Protein AF-0000000084718562 (afdb_homodimer)

Radius of gyration: 21.43 Å; Cα contacts (8 Å, |Δi|>4): 554; chains: 2; bounding box: 51×60×42 Å

Foldseek 3Di:
DVLLVVCCVPPNLVQRFLCNSCVSVVHDSVVCCVVPVGSLQVLLVVLLVLLLQQDLQQDDDALLSSLLSSLVSSLVSLLVPLVSLVSCVVPPRDDDSVVVSLVSNLVSCVSVVADPVLSVVLSVVSNCLSSVLSNVNVVLVVVVCVVVVLVVVLVVLCPDDCVVVVPSVVCSDVVSDDDSVVVSSVVSVVSSVCSRPDDDDDD/DVLLVVCCVPPNLVQRFLCNSCVSVVHDSVVCCVVPVGSLQVLLVVLLVLLLQQDLQQDDDALLSSLLSSLVSSLVSLLVPLVSLVSCVVPPRDDDSVVVSLVSNLVSCVSVVADPVLSVVLSVVSNCLSSVLSNVNVVLVVVVCVVPVLVVVLVVLCPDDCVVVVPSVVCSCVVSDDDSVVVSSVVSVVSSVCSRPDDDDDD

pLDDT: mean 87.98, std 11.23, range [47.81, 98.44]

Nearest PDB structures (foldseek):
  3b6a-assembly4_G  TM=8.432E-01  e=3.591E-08  Streptomyces coelicolor
  5ojy-assembly1_A-2  TM=7.662E-01  e=1.749E-05  Streptomyces alboniger
  5ojx-assembly1_A-2  TM=6.814E-01  e=1.263E-05  Streptomyces alboniger
  1z0x-assembly1_A  TM=6.333E-01  e=7.065E-05  Enterococcus faecalis V583
  1z0x-assembly1_B  TM=5.494E-01  e=4.042E-05  Enterococcus faecalis V583

Sequence (406 aa):
MSAALDVVREEGLERLTMRRLATELDTGAASLYVYFRNVAELHAGVLDELLGTVDLGGGKGDWRTRLVGVLRSYTQVLFEQPSLARSAMVSRPSGPHYLALLERLLALLAEGGVPDAQAAWGVDLLLLYATSTAVEHGSRGEAGNEEDEVNVLAATLRTLSAASHPHIAALGDDLLSGPGTDRLTWGFDVLLNGIARTSRPRRMSAALDVVREEGLERLTMRRLATELDTGAASLYVYFRNVAELHAGVLDELLGTVDLGGGKGDWRTRLVGVLRSYTQVLFEQPSLARSAMVSRPSGPHYLALLERLLALLAEGGVPDAQAAWGVDLLLLYATSTAVEHGSRGEAGNEEDEVNVLAATLRTLSAASHPHIAALGDDLLSGPGTDRLTWGFDVLLNGIARTSRPRR

InterPro domains:
  IPR001647 DNA-binding HTH domain, TetR-type [PF00440] (2-42)
  IPR001647 DNA-binding HTH domain, TetR-type [PS50977] (1-54)
  IPR004111 Tetracycline repressor TetR, C-terminal [PF02909] (59-197)
  IPR009057 Homedomain-like superfamily [SSF46689] (2-52)
  IPR036271 Tetracyclin repressor-like, C-terminal domain superfamily [SSF48498] (61-200)
  IPR050109 HTH-type, TetR-like transcriptional regulator [PTHR30055] (2-202)

Structure (mmCIF, N/CA/C/O backbone):
data_AF-0000000084718562-model_v1
#
loop_
_entity.id
_entity.type
_entity.pdbx_description
1 polymer 'TetR-family transcriptional regulator'
#
loop_
_atom_site.group_PDB
_atom_site.id
_atom_site.type_symbol
_atom_site.label_atom_id
_atom_site.label_alt_id
_atom_site.label_comp_id
_atom_site.label_asym_id
_atom_site.label_entity_id
_atom_site.label_seq_id
_atom_site.pdbx_PDB_ins_code
_atom_site.Cartn_x
_atom_site.Cartn_y
_atom_site.Cartn_z
_atom_site.occupancy
_atom_site.B_iso_or_equiv
_atom_site.auth_seq_id
_atom_site.auth_comp_id
_atom_site.auth_asym_id
_atom_site.auth_atom_id
_atom_site.pdbx_PDB_model_num
ATOM 1 N N . MET A 1 1 ? -14.641 -21.094 -12.375 1 84.69 1 MET A N 1
ATOM 2 C CA . MET A 1 1 ? -14.195 -19.703 -12.453 1 84.69 1 MET A CA 1
ATOM 3 C C . MET A 1 1 ? -14.586 -19.078 -13.797 1 84.69 1 MET A C 1
ATOM 5 O O . MET A 1 1 ? -14.75 -17.859 -13.898 1 84.69 1 MET A O 1
ATOM 9 N N . SER A 1 2 ? -14.914 -19.922 -14.695 1 89.44 2 SER A N 1
ATOM 10 C CA . SER A 1 2 ? -15.312 -19.422 -16 1 89.44 2 SER A CA 1
ATOM 11 C C . SER A 1 2 ? -16.609 -18.625 -15.922 1 89.44 2 SER A C 1
ATOM 13 O O . SER A 1 2 ? -16.703 -17.516 -16.453 1 89.44 2 SER A O 1
ATOM 15 N N . ALA A 1 3 ? -17.578 -19.172 -15.242 1 91.44 3 ALA A N 1
ATOM 16 C CA . ALA A 1 3 ? -18.844 -18.484 -15.07 1 91.44 3 ALA A CA 1
ATOM 17 C C . ALA A 1 3 ? -18.672 -17.156 -14.359 1 91.44 3 ALA A C 1
ATOM 19 O O . ALA A 1 3 ? -19.312 -16.156 -14.719 1 91.44 3 ALA A O 1
ATOM 20 N N . ALA A 1 4 ? -17.844 -17.188 -13.328 1 93.12 4 ALA A N 1
ATOM 21 C CA . ALA A 1 4 ? -17.578 -15.953 -12.594 1 93.12 4 ALA A CA 1
ATOM 22 C C . ALA A 1 4 ? -16.969 -14.891 -13.508 1 93.12 4 ALA A C 1
ATOM 24 O O . ALA A 1 4 ? -17.375 -13.727 -13.484 1 93.12 4 ALA A O 1
ATOM 25 N N . LEU A 1 5 ? -16.031 -15.312 -14.312 1 92.81 5 LEU A N 1
ATOM 26 C CA . LEU A 1 5 ? -15.375 -14.398 -15.242 1 92.81 5 LEU A CA 1
ATOM 27 C C . LEU A 1 5 ? -16.375 -13.859 -16.266 1 92.81 5 LEU A C 1
ATOM 29 O O . LEU A 1 5 ? -16.281 -12.703 -16.688 1 92.81 5 LEU A O 1
ATOM 33 N N . ASP A 1 6 ? -17.25 -14.648 -16.672 1 92.19 6 ASP A N 1
ATOM 34 C CA . ASP A 1 6 ? -18.297 -14.219 -17.609 1 92.19 6 ASP A CA 1
ATOM 35 C C . ASP A 1 6 ? -19.172 -13.125 -16.984 1 92.19 6 ASP A C 1
ATOM 37 O O . ASP A 1 6 ? -19.5 -12.141 -17.656 1 92.19 6 ASP A O 1
ATOM 41 N N . VAL A 1 7 ? -19.5 -13.328 -15.789 1 92.75 7 VAL A N 1
ATOM 42 C CA . VAL A 1 7 ? -20.297 -12.32 -15.094 1 92.75 7 VAL A CA 1
ATOM 43 C C . VAL A 1 7 ? -19.531 -11 -15.023 1 92.75 7 VAL A C 1
ATOM 45 O O . VAL A 1 7 ? -20.094 -9.938 -15.305 1 92.75 7 VAL A O 1
ATOM 48 N N . VAL A 1 8 ? -18.266 -11.102 -14.703 1 90.12 8 VAL A N 1
ATOM 49 C CA . VAL A 1 8 ? -17.453 -9.898 -14.57 1 90.12 8 VAL A CA 1
ATOM 50 C C . VAL A 1 8 ? -17.344 -9.195 -15.914 1 90.12 8 VAL A C 1
ATOM 52 O O . VAL A 1 8 ? -17.438 -7.969 -15.992 1 90.12 8 VAL A O 1
ATOM 55 N N . ARG A 1 9 ? -17.125 -9.906 -16.922 1 87.5 9 ARG A N 1
ATOM 56 C CA . ARG A 1 9 ? -16.969 -9.359 -18.266 1 87.5 9 ARG A CA 1
ATOM 57 C C . ARG A 1 9 ? -18.266 -8.688 -18.734 1 87.5 9 ARG A C 1
ATOM 59 O O . ARG A 1 9 ? -18.219 -7.625 -19.359 1 87.5 9 ARG A O 1
ATOM 66 N N . GLU A 1 10 ? -19.344 -9.219 -18.391 1 90.5 10 GLU A N 1
ATOM 67 C CA . GLU A 1 10 ? -20.641 -8.766 -18.906 1 90.5 10 GLU A CA 1
ATOM 68 C C . GLU A 1 10 ? -21.219 -7.664 -18.031 1 90.5 10 GLU A C 1
ATOM 70 O O . GLU A 1 10 ? -21.844 -6.723 -18.531 1 90.5 10 GLU A O 1
ATOM 75 N N . GLU A 1 11 ? -21.047 -7.82 -16.734 1 90.56 11 GLU A N 1
ATOM 76 C CA . GLU A 1 11 ? -21.828 -6.965 -15.844 1 90.56 11 GLU A CA 1
ATOM 77 C C . GLU A 1 11 ? -20.906 -6.168 -14.922 1 90.56 11 GLU A C 1
ATOM 79 O O . GLU A 1 11 ? -21.359 -5.234 -14.25 1 90.56 11 GLU A O 1
ATOM 84 N N . GLY A 1 12 ? -19.672 -6.547 -14.922 1 87.19 12 GLY A N 1
ATOM 85 C CA . GLY A 1 12 ? -18.766 -5.855 -14.016 1 87.19 12 GLY A CA 1
ATOM 86 C C . GLY A 1 12 ? -18.594 -6.574 -12.695 1 87.19 12 GLY A C 1
ATOM 87 O O . GLY A 1 12 ? -19.438 -7.379 -12.297 1 87.19 12 GLY A O 1
ATOM 88 N N . LEU A 1 13 ? -17.531 -6.32 -12.031 1 87.31 13 LEU A N 1
ATOM 89 C CA . LEU A 1 13 ? -17.156 -6.996 -10.797 1 87.31 13 LEU A CA 1
ATOM 90 C C . LEU A 1 13 ? -18.188 -6.758 -9.703 1 87.31 13 LEU A C 1
ATOM 92 O O . LEU A 1 13 ? -18.453 -7.648 -8.891 1 87.31 13 LEU A O 1
ATOM 96 N N . GLU A 1 14 ? -18.75 -5.602 -9.688 1 84.81 14 GLU A N 1
ATOM 97 C CA . GLU A 1 14 ? -19.672 -5.215 -8.633 1 84.81 14 GLU A CA 1
ATOM 98 C C . GLU A 1 14 ? -20.922 -6.09 -8.656 1 84.81 14 GLU A C 1
ATOM 100 O O . GLU A 1 14 ? -21.641 -6.203 -7.652 1 84.81 14 GLU A O 1
ATOM 105 N N . ARG A 1 15 ? -21.125 -6.664 -9.711 1 90.56 15 ARG A N 1
ATOM 106 C CA . ARG A 1 15 ? -22.328 -7.492 -9.852 1 90.56 15 ARG A CA 1
ATOM 107 C C . ARG A 1 15 ? -22.016 -8.961 -9.562 1 90.56 15 ARG A C 1
ATOM 109 O O . ARG A 1 15 ? -22.906 -9.797 -9.531 1 90.56 15 ARG A O 1
ATOM 116 N N . LEU A 1 16 ? -20.719 -9.219 -9.453 1 92.56 16 LEU A N 1
ATOM 117 C CA . LEU A 1 16 ? -20.359 -10.586 -9.109 1 92.56 16 LEU A CA 1
ATOM 118 C C . LEU A 1 16 ? -20.547 -10.844 -7.617 1 92.56 16 LEU A C 1
ATOM 120 O O . LEU A 1 16 ? -19.656 -10.562 -6.812 1 92.56 16 LEU A O 1
ATOM 124 N N . THR A 1 17 ? -21.703 -11.391 -7.258 1 92.69 17 THR A N 1
ATOM 125 C CA . THR A 1 17 ? -22.047 -11.82 -5.902 1 92.69 17 THR A CA 1
ATOM 126 C C . THR A 1 17 ? -22.234 -13.328 -5.848 1 92.69 17 THR A C 1
ATOM 128 O O . THR A 1 17 ? -22.328 -13.992 -6.883 1 92.69 17 THR A O 1
ATOM 131 N N . MET A 1 18 ? -22.25 -13.828 -4.574 1 92.69 18 MET A N 1
ATOM 132 C CA . MET A 1 18 ? -22.516 -15.258 -4.406 1 92.69 18 MET A CA 1
ATOM 133 C C . MET A 1 18 ? -23.859 -15.633 -5 1 92.69 18 MET A C 1
ATOM 135 O O . MET A 1 18 ? -23.984 -16.641 -5.707 1 92.69 18 MET A O 1
ATOM 139 N N . ARG A 1 19 ? -24.797 -14.797 -4.789 1 92.88 19 ARG A N 1
ATOM 140 C CA . ARG A 1 19 ? -26.156 -15.047 -5.27 1 92.88 19 ARG A CA 1
ATOM 141 C C . ARG A 1 19 ? -26.219 -14.984 -6.793 1 92.88 19 ARG A C 1
ATOM 143 O O . ARG A 1 19 ? -26.812 -15.852 -7.434 1 92.88 19 ARG A O 1
ATOM 150 N N . ARG A 1 20 ? -25.531 -14.008 -7.32 1 93.88 20 ARG A N 1
ATOM 151 C CA . ARG A 1 20 ? -25.547 -13.828 -8.773 1 93.88 20 ARG A CA 1
ATOM 152 C C . ARG A 1 20 ? -24.844 -14.992 -9.469 1 93.88 20 ARG A C 1
ATOM 154 O O . ARG A 1 20 ? -25.297 -15.461 -10.516 1 93.88 20 ARG A O 1
ATOM 161 N N . LEU A 1 21 ? -23.703 -15.359 -8.922 1 93.88 21 LEU A N 1
ATOM 162 C CA . LEU A 1 21 ? -22.969 -16.469 -9.508 1 93.88 21 LEU A CA 1
ATOM 163 C C . LEU A 1 21 ? -23.766 -17.766 -9.406 1 93.88 21 LEU A C 1
ATOM 165 O O . LEU A 1 21 ? -23.766 -18.578 -10.336 1 93.88 21 LEU A O 1
ATOM 169 N N . ALA A 1 22 ? -24.406 -17.953 -8.281 1 93.5 22 ALA A N 1
ATOM 170 C CA . ALA A 1 22 ? -25.25 -19.125 -8.102 1 93.5 22 ALA A CA 1
ATOM 171 C C . ALA A 1 22 ? -26.344 -19.203 -9.164 1 93.5 22 ALA A C 1
ATOM 173 O O . ALA A 1 22 ? -26.609 -20.266 -9.719 1 93.5 22 ALA A O 1
ATOM 174 N N . THR A 1 23 ? -26.938 -18.094 -9.43 1 92.81 23 THR A N 1
ATOM 175 C CA . THR A 1 23 ? -27.953 -18.016 -10.461 1 92.81 23 THR A CA 1
ATOM 176 C C . THR A 1 23 ? -27.391 -18.375 -11.828 1 92.81 23 THR A C 1
ATOM 178 O O . THR A 1 23 ? -28 -19.125 -12.578 1 92.81 23 THR A O 1
ATOM 181 N N . GLU A 1 24 ? -26.234 -17.844 -12.07 1 91.62 24 GLU A N 1
ATOM 182 C CA . GLU A 1 24 ? -25.578 -18.125 -13.344 1 91.62 24 GLU A CA 1
ATOM 183 C C . GLU A 1 24 ? -25.281 -19.625 -13.5 1 91.62 24 GLU A C 1
ATOM 185 O O . GLU A 1 24 ? -25.359 -20.156 -14.609 1 91.62 24 GLU A O 1
ATOM 190 N N . LEU A 1 25 ? -24.938 -20.25 -12.43 1 92.69 25 LEU A N 1
ATOM 191 C CA . LEU A 1 25 ? -24.562 -21.656 -12.438 1 92.69 25 LEU A CA 1
ATOM 192 C C . LEU A 1 25 ? -25.781 -22.547 -12.211 1 92.69 25 LEU A C 1
ATOM 194 O O . LEU A 1 25 ? -25.656 -23.766 -12.211 1 92.69 25 LEU A O 1
ATOM 198 N N . ASP A 1 26 ? -26.859 -21.938 -12.102 1 92.38 26 ASP A N 1
ATOM 199 C CA . ASP A 1 26 ? -28.109 -22.656 -11.836 1 92.38 26 ASP A CA 1
ATOM 200 C C . ASP A 1 26 ? -27.984 -23.562 -10.609 1 92.38 26 ASP A C 1
ATOM 202 O O . ASP A 1 26 ? -28.266 -24.75 -10.68 1 92.38 26 ASP A O 1
ATOM 206 N N . THR A 1 27 ? -27.391 -23.031 -9.633 1 89.94 27 THR A N 1
ATOM 207 C CA . THR A 1 27 ? -27.219 -23.719 -8.359 1 89.94 27 THR A CA 1
ATOM 208 C C . THR A 1 27 ? -27.594 -22.828 -7.191 1 89.94 27 THR A C 1
ATOM 210 O O . THR A 1 27 ? -27.953 -21.656 -7.391 1 89.94 27 THR A O 1
ATOM 213 N N . GLY A 1 28 ? -27.766 -23.406 -5.992 1 85.25 28 GLY A N 1
ATOM 214 C CA . GLY A 1 28 ? -28.031 -22.609 -4.801 1 85.25 28 GLY A CA 1
ATOM 215 C C . GLY A 1 28 ? -26.781 -21.953 -4.246 1 85.25 28 GLY A C 1
ATOM 216 O O . GLY A 1 28 ? -25.672 -22.469 -4.402 1 85.25 28 GLY A O 1
ATOM 217 N N . ALA A 1 29 ? -26.969 -20.844 -3.57 1 83.62 29 ALA A N 1
ATOM 218 C CA . ALA A 1 29 ? -25.859 -20.078 -2.984 1 83.62 29 ALA A CA 1
ATOM 219 C C . ALA A 1 29 ? -25.078 -20.938 -1.995 1 83.62 29 ALA A C 1
ATOM 221 O O . ALA A 1 29 ? -23.859 -20.797 -1.866 1 83.62 29 ALA A O 1
ATOM 222 N N . ALA A 1 30 ? -25.812 -21.859 -1.479 1 85.62 30 ALA A N 1
ATOM 223 C CA . ALA A 1 30 ? -25.203 -22.734 -0.475 1 85.62 30 ALA A CA 1
ATOM 224 C C . ALA A 1 30 ? -24.078 -23.578 -1.082 1 85.62 30 ALA A C 1
ATOM 226 O O . ALA A 1 30 ? -23.062 -23.844 -0.426 1 85.62 30 ALA A O 1
ATOM 227 N N . SER A 1 31 ? -24.266 -23.922 -2.264 1 88.44 31 SER A N 1
ATOM 228 C CA . SER A 1 31 ? -23.266 -24.734 -2.957 1 88.44 31 SER A CA 1
ATOM 229 C C . SER A 1 31 ? -21.969 -23.953 -3.172 1 88.44 31 SER A C 1
ATOM 231 O O . SER A 1 31 ? -20.891 -24.547 -3.182 1 88.44 31 SER A O 1
ATOM 233 N N . LEU A 1 32 ? -22.047 -22.609 -3.307 1 89.88 32 LEU A N 1
ATOM 234 C CA . LEU A 1 32 ? -20.891 -21.766 -3.562 1 89.88 32 LEU A CA 1
ATOM 235 C C . LEU A 1 32 ? -20.125 -21.484 -2.27 1 89.88 32 LEU A C 1
ATOM 237 O O . LEU A 1 32 ? -18.906 -21.328 -2.287 1 89.88 32 LEU A O 1
ATOM 241 N N . TYR A 1 33 ? -20.844 -21.547 -1.165 1 87.25 33 TYR A N 1
ATOM 242 C CA . TYR A 1 33 ? -20.25 -21.234 0.133 1 87.25 33 TYR A CA 1
ATOM 243 C C . TYR A 1 33 ? -19.312 -22.359 0.571 1 87.25 33 TYR A C 1
ATOM 245 O O . TYR A 1 33 ? -18.469 -22.156 1.459 1 87.25 33 TYR A O 1
ATOM 253 N N . VAL A 1 34 ? -19.453 -23.469 -0.132 1 84.44 34 VAL A N 1
ATOM 254 C CA . VAL A 1 34 ? -18.531 -24.578 0.107 1 84.44 34 VAL A CA 1
ATOM 255 C C . VAL A 1 34 ? -17.156 -24.234 -0.463 1 84.44 34 VAL A C 1
ATOM 257 O O . VAL A 1 34 ? -16.125 -24.609 0.1 1 84.44 34 VAL A O 1
ATOM 260 N N . TYR A 1 35 ? -17.203 -23.391 -1.484 1 85.5 35 TYR A N 1
ATOM 261 C CA . TYR A 1 35 ? -15.969 -23.094 -2.199 1 85.5 35 TYR A CA 1
ATOM 262 C C . TYR A 1 35 ? -15.422 -21.734 -1.784 1 85.5 35 TYR A C 1
ATOM 264 O O . TYR A 1 35 ? -14.203 -21.531 -1.74 1 85.5 35 TYR A O 1
ATOM 272 N N . PHE A 1 36 ? -16.391 -20.828 -1.576 1 88.12 36 PHE A N 1
ATOM 273 C CA . PHE A 1 36 ? -16.016 -19.469 -1.209 1 88.12 36 PHE A CA 1
ATOM 274 C C . PHE A 1 36 ? -16.719 -19.047 0.078 1 88.12 36 PHE A C 1
ATOM 276 O O . PHE A 1 36 ? -17.953 -19.062 0.155 1 88.12 36 PHE A O 1
ATOM 283 N N . ARG A 1 37 ? -15.922 -18.656 0.965 1 83.88 37 ARG A N 1
ATOM 284 C CA . ARG A 1 37 ? -16.469 -18.297 2.266 1 83.88 37 ARG A CA 1
ATOM 285 C C . ARG A 1 37 ? -17.266 -17 2.174 1 83.88 37 A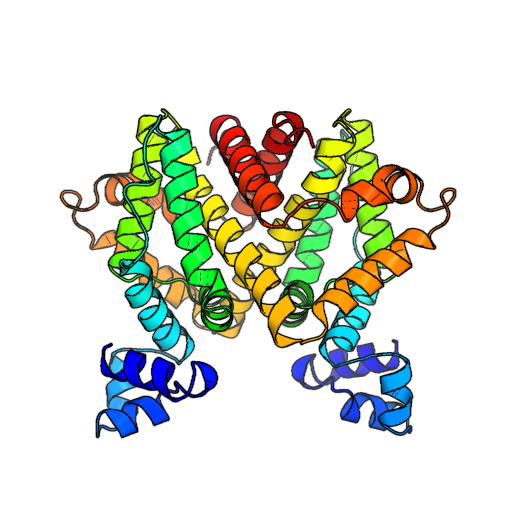RG A C 1
ATOM 287 O O . ARG A 1 37 ? -18.172 -16.766 2.982 1 83.88 37 ARG A O 1
ATOM 294 N N . ASN A 1 38 ? -16.875 -16.109 1.277 1 84.31 38 ASN A N 1
ATOM 295 C CA . ASN A 1 38 ? -17.516 -14.82 1.077 1 84.31 38 ASN A CA 1
ATOM 296 C C . ASN A 1 38 ? -17.219 -14.258 -0.308 1 84.31 38 ASN A C 1
ATOM 298 O O . ASN A 1 38 ? -16.469 -14.859 -1.084 1 84.31 38 ASN A O 1
ATOM 302 N N . VAL A 1 39 ? -17.766 -13.164 -0.554 1 87.5 39 VAL A N 1
ATOM 303 C CA . VAL A 1 39 ? -17.641 -12.531 -1.864 1 87.5 39 VAL A CA 1
ATOM 304 C C . VAL A 1 39 ? -16.188 -12.109 -2.096 1 87.5 39 VAL A C 1
ATOM 306 O O . VAL A 1 39 ? -15.695 -12.164 -3.223 1 87.5 39 VAL A O 1
ATOM 309 N N . ALA A 1 40 ? -15.547 -11.727 -1.051 1 84.19 40 ALA A N 1
ATOM 310 C CA . ALA A 1 40 ? -14.148 -11.312 -1.178 1 84.19 40 ALA A CA 1
ATOM 311 C C . ALA A 1 40 ? -13.281 -12.469 -1.667 1 84.19 40 ALA A C 1
ATOM 313 O O . ALA A 1 40 ? -12.398 -12.273 -2.504 1 84.19 40 ALA A O 1
ATOM 314 N N . GLU A 1 41 ? -13.57 -13.602 -1.193 1 86.19 41 GLU A N 1
ATOM 315 C CA . GLU A 1 41 ? -12.836 -14.781 -1.641 1 86.19 41 GLU A CA 1
ATOM 316 C C . GLU A 1 41 ? -13.164 -15.109 -3.094 1 86.19 41 GLU A C 1
ATOM 318 O O . GLU A 1 41 ? -12.289 -15.562 -3.84 1 86.19 41 GLU A O 1
ATOM 323 N N . LEU A 1 42 ? -14.406 -14.961 -3.383 1 91.12 42 LEU A N 1
ATOM 324 C CA . LEU A 1 42 ? -14.805 -15.148 -4.773 1 91.12 42 LEU A CA 1
ATOM 325 C C . LEU A 1 42 ? -14.055 -14.188 -5.688 1 91.12 42 LEU A C 1
ATOM 327 O O . LEU A 1 42 ? -13.531 -14.602 -6.727 1 91.12 42 LEU A O 1
ATOM 331 N N . HIS A 1 43 ? -13.945 -12.945 -5.328 1 91.94 43 HIS A N 1
ATOM 332 C CA . HIS A 1 43 ? -13.211 -11.945 -6.09 1 91.94 43 HIS A CA 1
ATOM 333 C C . HIS A 1 43 ? -11.727 -12.297 -6.18 1 91.94 43 HIS A C 1
ATOM 335 O O . HIS A 1 43 ? -11.102 -12.117 -7.227 1 91.94 43 HIS A O 1
ATOM 341 N N . ALA A 1 44 ? -11.266 -12.797 -5.062 1 88.75 44 ALA A N 1
ATOM 342 C CA . ALA A 1 44 ? -9.867 -13.227 -5.055 1 88.75 44 ALA A CA 1
ATOM 343 C C . ALA A 1 44 ? -9.633 -14.344 -6.066 1 88.75 44 ALA A C 1
ATOM 345 O O . ALA A 1 44 ? -8.578 -14.398 -6.707 1 88.75 44 ALA A O 1
ATOM 346 N N . GLY A 1 45 ? -10.555 -15.195 -6.145 1 90.81 45 GLY A N 1
ATOM 347 C CA . GLY A 1 45 ? -10.469 -16.25 -7.141 1 90.81 45 GLY A CA 1
ATOM 348 C C . GLY A 1 45 ? -10.461 -15.727 -8.562 1 90.81 45 GLY A C 1
ATOM 349 O O . GLY A 1 45 ? -9.688 -16.188 -9.406 1 90.81 45 GLY A O 1
ATOM 350 N N . VAL A 1 46 ? -11.305 -14.812 -8.805 1 93.75 46 VAL A N 1
ATOM 351 C CA . VAL A 1 46 ? -11.352 -14.18 -10.125 1 93.75 46 VAL A CA 1
ATOM 352 C C . VAL A 1 46 ? -10.016 -13.5 -10.422 1 93.75 46 VAL A C 1
ATOM 354 O O . VAL A 1 46 ? -9.484 -13.633 -11.523 1 93.75 46 VAL A O 1
ATOM 357 N N . LEU A 1 47 ? -9.555 -12.789 -9.453 1 93.5 47 LEU A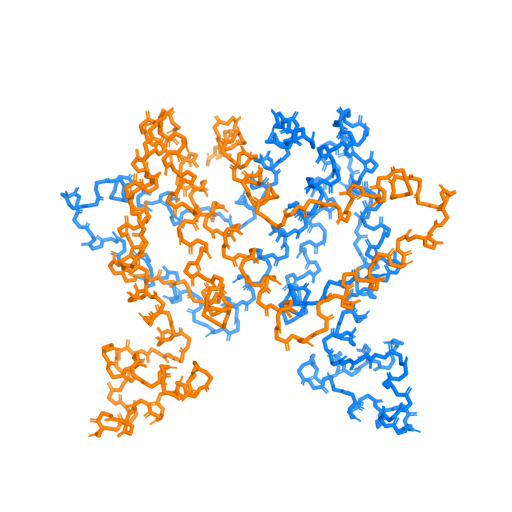 N 1
ATOM 358 C CA . LEU A 1 47 ? -8.258 -12.141 -9.633 1 93.5 47 LEU A CA 1
ATOM 359 C C . LEU A 1 47 ? -7.18 -13.164 -9.961 1 93.5 47 LEU A C 1
ATOM 361 O O . LEU A 1 47 ? -6.359 -12.945 -10.852 1 93.5 47 LEU A O 1
ATOM 365 N N . ASP A 1 48 ? -7.207 -14.234 -9.234 1 94.06 48 ASP A N 1
ATOM 366 C CA . ASP A 1 48 ? -6.199 -15.25 -9.492 1 94.06 48 ASP A CA 1
ATOM 367 C C . ASP A 1 48 ? -6.242 -15.719 -10.953 1 94.06 48 ASP A C 1
ATOM 369 O O . ASP A 1 48 ? -5.203 -15.883 -11.586 1 94.06 48 ASP A O 1
ATOM 373 N N . GLU A 1 49 ? -7.391 -15.914 -11.445 1 94.38 49 GLU A N 1
ATOM 374 C CA . GLU A 1 49 ? -7.52 -16.312 -12.844 1 94.38 49 GLU A CA 1
ATOM 375 C C . GLU A 1 49 ? -6.898 -15.281 -13.781 1 94.38 49 GLU A C 1
ATOM 377 O O . GLU A 1 49 ? -6.211 -15.633 -14.742 1 94.38 49 GLU A O 1
ATOM 382 N N . LEU A 1 50 ? -7.125 -14.094 -13.508 1 94.06 50 LEU A N 1
ATOM 383 C CA . LEU A 1 50 ? -6.605 -13.016 -14.344 1 94.06 50 LEU A CA 1
ATOM 384 C C . LEU A 1 50 ? -5.086 -12.922 -14.234 1 94.06 50 LEU A C 1
ATOM 386 O O . LEU A 1 50 ? -4.414 -12.508 -15.172 1 94.06 50 LEU A O 1
ATOM 390 N N . LEU A 1 51 ? -4.57 -13.336 -13.094 1 96.06 51 LEU A N 1
ATOM 391 C CA . LEU A 1 51 ? -3.127 -13.305 -12.875 1 96.06 51 LEU A CA 1
ATOM 392 C C . LEU A 1 51 ? -2.42 -14.289 -13.797 1 96.06 51 LEU A C 1
ATOM 394 O O . LEU A 1 51 ? -1.197 -14.234 -13.961 1 96.06 51 LEU A O 1
ATOM 398 N N . GLY A 1 52 ? -3.174 -15.172 -14.414 1 96.31 52 GLY A N 1
ATOM 399 C CA . GLY A 1 52 ? -2.621 -16.062 -15.422 1 96.31 52 GLY A CA 1
ATOM 400 C C . GLY A 1 52 ? -2.029 -15.328 -16.609 1 96.31 52 GLY A C 1
ATOM 401 O O . GLY A 1 52 ? -1.248 -15.898 -17.375 1 96.31 52 GLY A O 1
ATOM 402 N N . THR A 1 53 ? -2.377 -14.094 -16.766 1 96.44 53 THR A N 1
ATOM 403 C CA . THR A 1 53 ? -1.911 -13.305 -17.906 1 96.44 53 THR A CA 1
ATOM 404 C C . THR A 1 53 ? -0.62 -12.57 -17.562 1 96.44 53 THR A C 1
ATOM 406 O O . THR A 1 53 ? -0.02 -11.922 -18.422 1 96.44 53 THR A O 1
ATOM 409 N N . VAL A 1 54 ? -0.186 -12.602 -16.344 1 97.81 54 VAL A N 1
ATOM 410 C CA . VAL A 1 54 ? 1.041 -11.93 -15.938 1 97.81 54 VAL A CA 1
ATOM 411 C C . VAL A 1 54 ? 2.234 -12.539 -16.672 1 97.81 54 VAL A C 1
ATOM 413 O O . VAL A 1 54 ? 2.357 -13.766 -16.75 1 97.81 54 VAL A O 1
ATOM 416 N N . ASP A 1 55 ? 3.049 -11.727 -17.203 1 98.25 55 ASP A N 1
ATOM 417 C CA . ASP A 1 55 ? 4.285 -12.18 -17.844 1 98.25 55 ASP A CA 1
ATOM 418 C C . ASP A 1 55 ? 5.332 -12.539 -16.781 1 98.25 55 ASP A C 1
ATOM 420 O O . ASP A 1 55 ? 6.094 -11.68 -16.344 1 98.25 55 ASP A O 1
ATOM 424 N N . LEU A 1 56 ? 5.457 -13.836 -16.469 1 97.94 56 LEU A N 1
ATOM 425 C CA . LEU A 1 56 ? 6.375 -14.289 -15.43 1 97.94 56 LEU A CA 1
ATOM 426 C C . LEU A 1 56 ? 7.812 -14.305 -15.945 1 97.94 56 LEU A C 1
ATOM 428 O O . LEU A 1 56 ? 8.758 -14.43 -15.164 1 97.94 56 LEU A O 1
ATOM 432 N N . GLY A 1 57 ? 7.949 -14.156 -17.234 1 96.56 57 GLY A N 1
ATOM 433 C CA . GLY A 1 57 ? 9.289 -14.07 -17.797 1 96.56 57 GLY A CA 1
ATOM 434 C C . GLY A 1 57 ? 10.008 -12.789 -17.422 1 96.56 57 GLY A C 1
ATOM 435 O O . GLY A 1 57 ? 11.203 -12.805 -17.125 1 96.56 57 GLY A O 1
ATOM 436 N N . GLY A 1 58 ? 9.211 -11.633 -17.469 1 94.06 58 GLY A N 1
ATOM 437 C CA . GLY A 1 58 ? 9.711 -10.344 -17.016 1 94.06 58 GLY A CA 1
ATOM 438 C C . GLY A 1 58 ? 10.57 -9.641 -18.062 1 94.06 58 GLY A C 1
ATOM 439 O O . GLY A 1 58 ? 11.172 -8.609 -17.766 1 94.06 58 GLY A O 1
ATOM 440 N N . GLY A 1 59 ? 10.664 -10.266 -19.188 1 94.25 59 GLY A N 1
ATOM 441 C CA . GLY A 1 59 ? 11.484 -9.664 -20.234 1 94.25 59 GLY A CA 1
ATOM 442 C C . GLY A 1 59 ? 12.922 -10.164 -20.219 1 94.25 59 GLY A C 1
ATOM 443 O O . GLY A 1 59 ? 13.18 -11.305 -19.844 1 94.25 59 GLY A O 1
ATOM 444 N N . LYS A 1 60 ? 13.867 -9.281 -20.766 1 94.31 60 LYS A N 1
ATOM 445 C CA . LYS A 1 60 ? 15.281 -9.633 -20.859 1 94.31 60 LYS A CA 1
ATOM 446 C C . LYS A 1 60 ? 16.109 -8.812 -19.875 1 94.31 60 LYS A C 1
ATOM 448 O O . LYS A 1 60 ? 15.695 -7.73 -19.453 1 94.31 60 LYS A O 1
ATOM 453 N N . GLY A 1 61 ? 17.266 -9.367 -19.469 1 95.75 61 GLY A N 1
ATOM 454 C CA . GLY A 1 61 ? 18.141 -8.641 -18.578 1 95.75 61 GLY A CA 1
ATOM 455 C C . GLY A 1 61 ? 18.516 -9.422 -17.328 1 95.75 61 GLY A C 1
ATOM 456 O O . GLY A 1 61 ? 18.328 -10.641 -17.281 1 95.75 61 GLY A O 1
ATOM 457 N N . ASP A 1 62 ? 19.109 -8.703 -16.375 1 97.44 62 ASP A N 1
ATOM 458 C CA . ASP A 1 62 ? 19.5 -9.359 -15.141 1 97.44 62 ASP A CA 1
ATOM 459 C C . ASP A 1 62 ? 18.297 -9.609 -14.234 1 97.44 62 ASP A C 1
ATOM 461 O O . ASP A 1 62 ? 17.172 -9.312 -14.609 1 97.44 62 ASP A O 1
ATOM 465 N N . TRP A 1 63 ? 18.516 -10.266 -13.164 1 97.5 63 TRP A N 1
ATOM 466 C CA . TRP A 1 63 ? 17.438 -10.695 -12.273 1 97.5 63 TRP A CA 1
ATOM 467 C C . TRP A 1 63 ? 16.578 -9.5 -11.844 1 97.5 63 TRP A C 1
ATOM 469 O O . TRP A 1 63 ? 15.359 -9.617 -11.742 1 97.5 63 TRP A O 1
ATOM 479 N N . ARG A 1 64 ? 17.234 -8.375 -11.648 1 96.94 64 ARG A N 1
ATOM 480 C CA . ARG A 1 64 ? 16.531 -7.195 -11.164 1 96.94 64 ARG A CA 1
ATOM 481 C C . ARG A 1 64 ? 15.578 -6.66 -12.219 1 96.94 64 ARG A C 1
ATOM 483 O O . ARG A 1 64 ? 14.414 -6.359 -11.922 1 96.94 64 ARG A O 1
ATOM 490 N N . THR A 1 65 ? 16.062 -6.5 -13.422 1 97.12 65 THR A N 1
ATOM 491 C CA . THR A 1 65 ? 15.234 -6.016 -14.523 1 97.12 65 THR A CA 1
ATOM 492 C C . THR A 1 65 ? 14.055 -6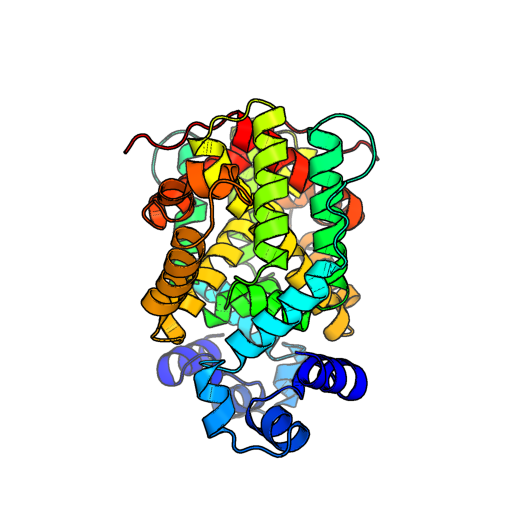.953 -14.766 1 97.12 65 THR A C 1
ATOM 494 O O . THR A 1 65 ? 12.93 -6.5 -14.984 1 97.12 65 THR A O 1
ATOM 497 N N . ARG A 1 66 ? 14.336 -8.195 -14.719 1 98.12 66 ARG A N 1
ATOM 498 C CA . ARG A 1 66 ? 13.281 -9.172 -14.938 1 98.12 66 ARG A CA 1
ATOM 499 C C . ARG A 1 66 ? 12.266 -9.156 -13.797 1 98.12 66 ARG A C 1
ATOM 501 O O . ARG A 1 66 ? 11.062 -9.289 -14.031 1 98.12 66 ARG A O 1
ATOM 508 N N . LEU A 1 67 ? 12.734 -9 -12.562 1 98.44 67 LEU A N 1
ATOM 509 C CA . LEU A 1 67 ? 11.844 -8.922 -11.414 1 98.44 67 LEU A CA 1
ATOM 510 C C . LEU A 1 67 ? 10.906 -7.723 -11.539 1 98.44 67 LEU A C 1
ATOM 512 O O . LEU A 1 67 ? 9.695 -7.855 -11.352 1 98.44 67 LEU A O 1
ATOM 516 N N . VAL A 1 68 ? 11.43 -6.586 -11.898 1 97.94 68 VAL A N 1
ATOM 517 C CA . VAL A 1 68 ? 10.633 -5.383 -12.078 1 97.94 68 VAL A CA 1
ATOM 518 C C . VAL A 1 68 ? 9.656 -5.578 -13.234 1 97.94 68 VAL A C 1
ATOM 520 O O . VAL A 1 68 ? 8.508 -5.125 -13.18 1 97.94 68 VAL A O 1
ATOM 523 N N . GLY A 1 69 ? 10.133 -6.246 -14.266 1 97.88 69 GLY A N 1
ATOM 524 C CA . GLY A 1 69 ? 9.258 -6.562 -15.375 1 97.88 69 GLY A CA 1
ATOM 525 C C . GLY A 1 69 ? 8.047 -7.387 -14.969 1 97.88 69 GLY A C 1
ATOM 526 O O . GLY A 1 69 ? 6.926 -7.102 -15.391 1 97.88 69 GLY A O 1
ATOM 527 N N . VAL A 1 70 ? 8.25 -8.414 -14.141 1 98.44 70 VAL A N 1
ATOM 528 C CA . VAL A 1 70 ? 7.168 -9.25 -13.633 1 98.44 70 VAL A CA 1
ATOM 529 C C . VAL A 1 70 ? 6.203 -8.406 -12.805 1 98.44 70 VAL A C 1
ATOM 531 O O . VAL A 1 70 ? 4.988 -8.484 -12.984 1 98.44 70 VAL A O 1
ATOM 534 N N . LEU A 1 71 ? 6.738 -7.574 -11.93 1 98.31 71 LEU A N 1
ATOM 535 C CA . LEU A 1 71 ? 5.926 -6.73 -11.062 1 98.31 71 LEU A CA 1
ATOM 536 C C . LEU A 1 71 ? 5.121 -5.723 -11.875 1 98.31 71 LEU A C 1
ATOM 538 O O . LEU A 1 71 ? 3.969 -5.43 -11.547 1 98.31 71 LEU A O 1
ATOM 542 N N . ARG A 1 72 ? 5.715 -5.195 -12.906 1 97.12 72 ARG A N 1
ATOM 543 C CA . ARG A 1 72 ? 4.992 -4.27 -13.773 1 97.12 72 ARG A CA 1
ATOM 544 C C . ARG A 1 72 ? 3.836 -4.969 -14.477 1 97.12 72 ARG A C 1
ATOM 546 O O . ARG A 1 72 ? 2.744 -4.406 -14.594 1 97.12 72 ARG A O 1
ATOM 553 N N . SER A 1 73 ? 4.094 -6.109 -14.969 1 97.5 73 SER A N 1
ATOM 554 C CA . SER A 1 73 ? 3.033 -6.887 -15.602 1 97.5 73 SER A CA 1
ATOM 555 C C . SER A 1 73 ? 1.896 -7.164 -14.625 1 97.5 73 SER A C 1
ATOM 557 O O . SER A 1 73 ? 0.723 -7.016 -14.969 1 97.5 73 SER A O 1
ATOM 559 N N . TYR A 1 74 ? 2.258 -7.543 -13.398 1 97.25 74 TYR A N 1
ATOM 560 C CA . TYR A 1 74 ? 1.279 -7.75 -12.336 1 97.25 74 TYR A CA 1
ATOM 561 C C . TYR A 1 74 ? 0.474 -6.48 -12.078 1 97.25 74 TYR A C 1
ATOM 563 O O . TYR A 1 74 ? -0.757 -6.52 -12.016 1 97.25 74 TYR A O 1
ATOM 571 N N . THR A 1 75 ? 1.174 -5.406 -11.953 1 96.5 75 THR A N 1
ATOM 572 C CA . THR A 1 75 ? 0.534 -4.121 -11.688 1 96.5 75 THR A CA 1
ATOM 573 C C . THR A 1 75 ? -0.426 -3.748 -12.812 1 96.5 75 THR A C 1
ATOM 575 O O . THR A 1 75 ? -1.502 -3.201 -12.555 1 96.5 75 THR A O 1
ATOM 578 N N . GLN A 1 76 ? -0.035 -4.039 -13.984 1 94.81 76 GLN A N 1
ATOM 579 C CA . GLN A 1 76 ? -0.874 -3.729 -15.133 1 94.81 76 GLN A CA 1
ATOM 580 C C . GLN A 1 76 ? -2.193 -4.492 -15.078 1 94.81 76 GLN A C 1
ATOM 582 O O . GLN A 1 76 ? -3.248 -3.947 -15.406 1 94.81 76 GLN A O 1
ATOM 587 N N . VAL A 1 77 ? -2.146 -5.734 -14.695 1 94.75 77 VAL A N 1
ATOM 588 C CA . VAL A 1 77 ? -3.365 -6.516 -14.531 1 94.75 77 VAL A CA 1
ATOM 589 C C . VAL A 1 77 ? -4.281 -5.836 -13.516 1 94.75 77 VAL A C 1
ATOM 591 O O . VAL A 1 77 ? -5.488 -5.719 -13.742 1 94.75 77 VAL A O 1
ATOM 594 N N . LEU A 1 78 ? -3.736 -5.371 -12.453 1 93.88 78 LEU A N 1
ATOM 595 C CA . LEU A 1 78 ? -4.504 -4.742 -11.383 1 93.88 78 LEU A CA 1
ATOM 596 C C . LEU A 1 78 ? -5.043 -3.383 -11.828 1 93.88 78 LEU A C 1
ATOM 598 O O . LEU A 1 78 ? -6.145 -2.992 -11.445 1 93.88 78 LEU A O 1
ATOM 602 N N . PHE A 1 79 ? -4.254 -2.643 -12.625 1 90.81 79 PHE A N 1
ATOM 603 C CA . PHE A 1 79 ? -4.695 -1.354 -13.148 1 90.81 79 PHE A CA 1
ATOM 604 C C . PHE A 1 79 ? -5.961 -1.511 -13.984 1 90.81 79 PHE A C 1
ATOM 606 O O . PHE A 1 79 ? -6.816 -0.622 -14 1 90.81 79 PHE A O 1
ATOM 613 N N . GLU A 1 80 ? -6.027 -2.602 -14.617 1 89.38 80 GLU A N 1
ATOM 614 C CA . GLU A 1 80 ? -7.176 -2.863 -15.477 1 89.38 80 GLU A CA 1
ATOM 615 C C . GLU A 1 80 ? -8.383 -3.32 -14.656 1 89.38 80 GLU A C 1
ATOM 617 O O . GLU A 1 80 ? -9.508 -3.355 -15.172 1 89.38 80 GLU A O 1
ATOM 622 N N . GLN A 1 81 ? -8.102 -3.625 -13.414 1 88.94 81 GLN A N 1
ATOM 623 C CA . GLN A 1 81 ? -9.133 -4.156 -12.531 1 88.94 81 GLN A CA 1
ATOM 624 C C . GLN A 1 81 ? -9.07 -3.506 -11.156 1 88.94 81 GLN A C 1
ATOM 626 O O . GLN A 1 81 ? -8.836 -4.184 -10.148 1 88.94 81 GLN A O 1
ATOM 631 N N . PRO A 1 82 ? -9.422 -2.26 -11.07 1 83.62 82 PRO A N 1
ATOM 632 C CA . PRO A 1 82 ? -9.219 -1.554 -9.805 1 83.62 82 PRO A CA 1
ATOM 633 C C . PRO A 1 82 ? -10.062 -2.127 -8.664 1 83.62 82 PRO A C 1
ATOM 635 O O . PRO A 1 82 ? -9.625 -2.141 -7.512 1 83.62 82 PRO A O 1
ATOM 638 N N . SER A 1 83 ? -11.227 -2.559 -8.953 1 84 83 SER A N 1
ATOM 639 C CA . SER A 1 83 ? -12.07 -3.158 -7.934 1 84 83 SER A CA 1
ATOM 640 C C . SER A 1 83 ? -11.461 -4.449 -7.395 1 84 83 SER A C 1
ATOM 642 O O . SER A 1 83 ? -11.562 -4.742 -6.203 1 84 83 SER A O 1
ATOM 644 N N . LEU A 1 84 ? -10.812 -5.191 -8.242 1 89.88 84 LEU A N 1
ATOM 645 C CA . LEU A 1 84 ? -10.164 -6.426 -7.809 1 89.88 84 LEU A CA 1
ATOM 646 C C . LEU A 1 84 ? -8.906 -6.129 -7 1 89.88 84 LEU A C 1
ATOM 648 O O . LEU A 1 84 ? -8.57 -6.867 -6.074 1 89.88 84 LEU A O 1
ATOM 652 N N . ALA A 1 85 ? -8.219 -5.012 -7.367 1 90.12 85 ALA A N 1
ATOM 653 C CA . ALA A 1 85 ? -7.062 -4.59 -6.578 1 90.12 85 ALA A CA 1
ATOM 654 C C . ALA A 1 85 ? -7.465 -4.281 -5.137 1 90.12 85 ALA A C 1
ATOM 656 O O . ALA A 1 85 ? -6.781 -4.688 -4.195 1 90.12 85 ALA A O 1
ATOM 657 N N . ARG A 1 86 ? -8.578 -3.646 -5.008 1 85.62 86 ARG A N 1
ATOM 658 C CA . ARG A 1 86 ? -9.094 -3.324 -3.682 1 85.62 86 ARG A CA 1
ATOM 659 C C . ARG A 1 86 ? -9.445 -4.594 -2.906 1 85.62 86 ARG A C 1
ATOM 661 O O . ARG A 1 86 ? -9.133 -4.707 -1.719 1 85.62 86 ARG A O 1
ATOM 668 N N . SER A 1 87 ? -10.07 -5.508 -3.605 1 83.75 87 SER A N 1
ATOM 669 C CA . SER A 1 87 ? -10.438 -6.777 -2.986 1 83.75 87 SER A CA 1
ATOM 670 C C . SER A 1 87 ? -9.203 -7.555 -2.547 1 83.75 87 SER A C 1
ATOM 672 O O . SER A 1 87 ? -9.211 -8.219 -1.51 1 83.75 87 SER A O 1
ATOM 674 N N . ALA A 1 88 ? -8.125 -7.43 -3.332 1 86.44 88 ALA A N 1
ATOM 675 C CA . ALA A 1 88 ? -6.887 -8.141 -3.037 1 86.44 88 ALA A CA 1
ATOM 676 C C . ALA A 1 88 ? -6.25 -7.633 -1.748 1 86.44 88 ALA A C 1
ATOM 678 O O . ALA A 1 88 ? -5.555 -8.375 -1.053 1 86.44 88 ALA A O 1
ATOM 679 N N . MET A 1 89 ? -6.484 -6.375 -1.416 1 84.25 89 MET A N 1
ATOM 680 C CA . MET A 1 89 ? -5.973 -5.805 -0.175 1 84.25 89 MET A CA 1
ATOM 681 C C . MET A 1 89 ? -6.672 -6.418 1.035 1 84.25 89 MET A C 1
ATOM 683 O O . MET A 1 89 ? -6.094 -6.488 2.121 1 84.25 89 MET A O 1
ATOM 687 N N . VAL A 1 90 ? -7.848 -6.852 0.81 1 77.12 90 VAL A N 1
ATOM 688 C CA . VAL A 1 90 ? -8.68 -7.387 1.885 1 77.12 90 VAL A CA 1
ATOM 689 C C . VAL A 1 90 ? -8.492 -8.898 1.975 1 77.12 90 VAL A C 1
ATOM 691 O O . VAL A 1 90 ? -8.375 -9.453 3.07 1 77.12 90 VAL A O 1
ATOM 694 N N . SER A 1 91 ? -8.57 -9.539 0.797 1 78.94 91 SER A N 1
ATOM 695 C CA . SER A 1 91 ? -8.359 -10.977 0.689 1 78.94 91 SER A CA 1
ATOM 696 C C . SER A 1 91 ? -7.328 -11.305 -0.383 1 78.94 91 SER A C 1
ATOM 698 O O . SER A 1 91 ? -7.625 -11.258 -1.577 1 78.94 91 SER A O 1
ATOM 700 N N . ARG A 1 92 ? -6.223 -11.688 0.106 1 79.38 92 ARG A N 1
ATOM 701 C CA . ARG A 1 92 ? -5.145 -12 -0.824 1 79.38 92 ARG A CA 1
ATOM 702 C C . ARG A 1 92 ? -5.477 -13.242 -1.649 1 79.38 92 ARG A C 1
ATOM 704 O O . ARG A 1 92 ? -6.023 -14.219 -1.125 1 79.38 92 ARG A O 1
ATOM 711 N N . PRO A 1 93 ? -5.129 -13.109 -2.912 1 83.62 93 PRO A N 1
ATOM 712 C CA . PRO A 1 93 ? -5.262 -14.336 -3.699 1 83.62 93 PRO A CA 1
ATOM 713 C C . PRO A 1 93 ? -4.34 -15.453 -3.213 1 83.62 93 PRO A C 1
ATOM 715 O O . PRO A 1 93 ? -3.244 -15.18 -2.715 1 83.62 93 PRO A O 1
ATOM 718 N N . SER A 1 94 ? -4.82 -16.672 -3.301 1 85.25 94 SER A N 1
ATOM 719 C CA . SER A 1 94 ? -4.012 -17.812 -2.885 1 85.25 94 SER A CA 1
ATOM 720 C C . SER A 1 94 ? -4.09 -18.938 -3.896 1 85.25 94 SER A C 1
ATOM 722 O O . SER A 1 94 ? -3.719 -20.078 -3.596 1 85.25 94 SER A O 1
ATOM 724 N N . GLY A 1 95 ? -4.605 -18.641 -5.043 1 90.12 95 GLY A N 1
ATOM 725 C CA . GLY A 1 95 ? -4.711 -19.656 -6.082 1 90.12 95 GLY A CA 1
ATOM 726 C C . GLY A 1 95 ? -3.395 -19.922 -6.789 1 90.12 95 GLY A C 1
ATOM 727 O O . GLY A 1 95 ? -2.361 -19.359 -6.422 1 90.12 95 GLY A O 1
ATOM 728 N N . PRO A 1 96 ? -3.441 -20.828 -7.781 1 92.12 96 PRO A N 1
ATOM 729 C CA . PRO A 1 96 ? -2.211 -21.312 -8.414 1 92.12 96 PRO A CA 1
ATOM 730 C C . PRO A 1 96 ? -1.453 -20.203 -9.148 1 92.12 96 PRO A C 1
ATOM 732 O O . PRO A 1 96 ? -0.22 -20.219 -9.188 1 92.12 96 PRO A O 1
ATOM 735 N N . HIS A 1 97 ? -2.146 -19.25 -9.789 1 95.25 97 HIS A N 1
ATOM 736 C CA . HIS A 1 97 ? -1.455 -18.219 -10.555 1 95.25 97 HIS A CA 1
ATOM 737 C C . HIS A 1 97 ? -0.747 -17.234 -9.633 1 95.25 97 HIS A C 1
ATOM 739 O O . HIS A 1 97 ? 0.353 -16.781 -9.938 1 95.25 97 HIS A O 1
ATOM 745 N N . TYR A 1 98 ? -1.371 -16.891 -8.523 1 93.94 98 TYR A N 1
ATOM 746 C CA . TYR A 1 98 ? -0.704 -16.047 -7.535 1 93.94 98 TYR A CA 1
ATOM 747 C C . TYR A 1 98 ? 0.532 -16.734 -6.977 1 93.94 98 TYR A C 1
ATOM 749 O O . TYR A 1 98 ? 1.577 -16.109 -6.797 1 93.94 98 TYR A O 1
ATOM 757 N N . LEU A 1 99 ? 0.413 -18.016 -6.684 1 93.38 99 LEU A N 1
ATOM 758 C CA . LEU A 1 99 ? 1.535 -18.766 -6.125 1 93.38 99 LEU A CA 1
ATOM 759 C C . LEU A 1 99 ? 2.668 -18.875 -7.137 1 93.38 99 LEU A C 1
ATOM 761 O O . LEU A 1 99 ? 3.844 -18.875 -6.766 1 93.38 99 LEU A O 1
ATOM 765 N N . ALA A 1 100 ? 2.305 -19.078 -8.414 1 95.62 100 ALA A N 1
ATOM 766 C CA . ALA A 1 100 ? 3.324 -19.062 -9.461 1 95.62 100 ALA A CA 1
ATOM 767 C C . ALA A 1 100 ? 4.047 -17.719 -9.508 1 95.62 100 ALA A C 1
ATOM 769 O O . ALA A 1 100 ? 5.266 -17.672 -9.695 1 95.62 100 ALA A O 1
ATOM 770 N N . LEU A 1 101 ? 3.301 -16.625 -9.383 1 96.69 101 LEU A N 1
ATOM 771 C CA . LEU A 1 101 ? 3.869 -15.273 -9.32 1 96.69 101 LEU A CA 1
ATOM 772 C C . LEU A 1 101 ? 4.828 -15.141 -8.141 1 96.69 101 LEU A C 1
ATOM 774 O O . LEU A 1 101 ? 5.961 -14.688 -8.305 1 96.69 101 LEU A O 1
ATOM 778 N N . LEU A 1 102 ? 4.332 -15.539 -6.977 1 95 102 LEU A N 1
ATOM 779 C CA . LEU A 1 102 ? 5.137 -15.5 -5.762 1 95 102 LEU A CA 1
ATOM 780 C C . LEU A 1 102 ? 6.422 -16.297 -5.934 1 95 102 LEU A C 1
ATOM 782 O O . LEU A 1 102 ? 7.508 -15.82 -5.598 1 95 102 LEU A O 1
ATOM 786 N N . GLU A 1 103 ? 6.309 -17.484 -6.441 1 96.19 103 GLU A N 1
ATOM 787 C CA . GLU A 1 103 ? 7.453 -18.359 -6.691 1 96.19 103 GLU A CA 1
ATOM 788 C C . GLU A 1 103 ? 8.461 -17.688 -7.625 1 96.19 103 GLU A C 1
ATOM 790 O O . GLU A 1 103 ? 9.672 -17.75 -7.391 1 96.19 103 GLU A O 1
ATOM 795 N N . ARG A 1 104 ? 7.945 -17.125 -8.672 1 97.88 104 ARG A N 1
ATOM 796 C CA . ARG A 1 104 ? 8.82 -16.484 -9.648 1 97.88 104 ARG A CA 1
ATOM 797 C C . ARG A 1 104 ? 9.578 -15.32 -9.016 1 97.88 104 ARG A C 1
ATOM 799 O O . ARG A 1 104 ? 10.773 -15.156 -9.242 1 97.88 104 ARG A O 1
ATOM 806 N N . LEU A 1 105 ? 8.891 -14.5 -8.258 1 98.12 105 LEU A N 1
ATOM 807 C CA . LEU A 1 105 ? 9.531 -13.359 -7.605 1 98.12 105 LEU A CA 1
ATOM 808 C C . LEU A 1 105 ? 10.602 -13.828 -6.629 1 98.12 105 LEU A C 1
ATOM 810 O O . LEU A 1 105 ? 11.703 -13.273 -6.59 1 98.12 105 LEU A O 1
ATOM 814 N N . LEU A 1 106 ? 10.297 -14.844 -5.871 1 97.12 106 LEU A N 1
ATOM 815 C CA . LEU A 1 106 ? 11.258 -15.383 -4.922 1 97.12 106 LEU A CA 1
ATOM 816 C C . LEU A 1 106 ? 12.469 -15.969 -5.645 1 97.12 106 LEU A C 1
ATOM 818 O O . LEU A 1 106 ? 13.602 -15.82 -5.18 1 97.12 106 LEU A O 1
ATOM 822 N N . ALA A 1 107 ? 12.203 -16.656 -6.734 1 97.56 107 ALA A N 1
ATOM 823 C CA . ALA A 1 107 ? 13.297 -17.203 -7.527 1 97.56 107 ALA A CA 1
ATOM 824 C C . ALA A 1 107 ? 14.234 -16.109 -8.031 1 97.56 107 ALA A C 1
ATOM 826 O O . ALA A 1 107 ? 15.453 -16.266 -8 1 97.56 107 ALA A O 1
ATOM 827 N N . LEU A 1 108 ? 13.672 -15.047 -8.508 1 98.06 108 LEU A N 1
ATOM 828 C CA . LEU A 1 108 ? 14.484 -13.945 -9.016 1 98.06 108 LEU A CA 1
ATOM 829 C C . LEU A 1 108 ? 15.25 -13.273 -7.887 1 98.06 108 LEU A C 1
ATOM 831 O O . LEU A 1 108 ? 16.406 -12.891 -8.07 1 98.06 108 LEU A O 1
ATOM 835 N N . LEU A 1 109 ? 14.633 -13.086 -6.723 1 97.81 109 LEU A N 1
ATOM 836 C CA . LEU A 1 109 ? 15.352 -12.547 -5.57 1 97.81 109 LEU A CA 1
ATOM 837 C C . LEU A 1 109 ? 16.531 -13.445 -5.195 1 97.81 109 LEU A C 1
ATOM 839 O O . LEU A 1 109 ? 17.609 -12.961 -4.879 1 97.81 109 LEU A O 1
ATOM 843 N N . ALA A 1 110 ? 16.25 -14.75 -5.242 1 96.94 110 ALA A N 1
ATOM 844 C CA . ALA A 1 110 ? 17.312 -15.711 -4.949 1 96.94 110 ALA A CA 1
ATOM 845 C C . ALA A 1 110 ? 18.438 -15.609 -5.965 1 96.94 110 ALA A C 1
ATOM 847 O O . ALA A 1 110 ? 19.625 -15.664 -5.598 1 96.94 110 ALA A O 1
ATOM 848 N N . GLU A 1 111 ? 18.062 -15.539 -7.195 1 97.12 111 GLU A N 1
ATOM 849 C CA . GLU A 1 111 ? 19.062 -15.367 -8.258 1 97.12 111 GLU A CA 1
ATOM 850 C C . GLU A 1 111 ? 19.938 -14.148 -7.988 1 97.12 111 GLU A C 1
ATOM 852 O O . GLU A 1 111 ? 21.141 -14.164 -8.32 1 97.12 111 GLU A O 1
ATOM 857 N N . GLY A 1 112 ? 19.406 -13.117 -7.465 1 97.12 112 GLY A N 1
ATOM 858 C CA . GLY A 1 112 ? 20.156 -11.906 -7.152 1 97.12 112 GLY A CA 1
ATOM 859 C C . GLY A 1 112 ? 20.969 -12.016 -5.875 1 97.12 112 GLY A C 1
ATOM 860 O O . GLY A 1 112 ? 21.688 -11.086 -5.512 1 97.12 112 GLY A O 1
ATOM 861 N N . GLY A 1 113 ? 20.797 -13.086 -5.164 1 97 113 GLY A N 1
ATOM 862 C CA . GLY A 1 113 ? 21.562 -13.312 -3.949 1 97 113 GLY A CA 1
ATOM 863 C C . GLY A 1 113 ? 20.938 -12.68 -2.721 1 97 113 GLY A C 1
ATOM 864 O O . GLY A 1 113 ? 21.609 -12.461 -1.713 1 97 113 GLY A O 1
ATOM 865 N N . VAL A 1 114 ? 19.703 -12.297 -2.768 1 96.62 114 VAL A N 1
ATOM 866 C CA . VAL A 1 114 ? 19 -11.758 -1.607 1 96.62 114 VAL A CA 1
ATOM 867 C C . VAL A 1 114 ? 18.812 -12.852 -0.562 1 96.62 114 VAL A C 1
ATOM 869 O O . VAL A 1 114 ? 18.312 -13.938 -0.873 1 96.62 114 VAL A O 1
ATOM 872 N N . PRO A 1 115 ? 19.203 -12.578 0.706 1 94.94 115 PRO A N 1
ATOM 873 C CA . PRO A 1 115 ? 19.047 -13.602 1.742 1 94.94 115 PRO A CA 1
ATOM 874 C C . PRO A 1 115 ? 17.594 -14.055 1.906 1 94.94 115 PRO A C 1
ATOM 876 O O . PRO A 1 115 ? 16.672 -13.242 1.785 1 94.94 115 PRO A O 1
ATOM 879 N N . ASP A 1 116 ? 17.391 -15.289 2.291 1 92.75 116 ASP A N 1
ATOM 880 C CA . ASP A 1 116 ? 16.094 -15.93 2.367 1 92.75 116 ASP A CA 1
ATOM 881 C C . ASP A 1 116 ? 15.156 -15.164 3.309 1 92.75 116 ASP A C 1
ATOM 883 O O . ASP A 1 116 ? 14 -14.914 2.975 1 92.75 116 ASP A O 1
ATOM 887 N N . ALA A 1 117 ? 15.68 -14.805 4.445 1 90.44 117 ALA A N 1
ATOM 888 C CA . ALA A 1 117 ? 14.859 -14.109 5.434 1 90.44 117 ALA A CA 1
ATOM 889 C C . ALA A 1 117 ? 14.352 -12.781 4.887 1 90.44 117 ALA A C 1
ATOM 891 O O . ALA A 1 117 ? 13.195 -12.414 5.102 1 90.44 117 ALA A O 1
ATOM 892 N N . GLN A 1 118 ? 15.195 -12.094 4.168 1 95.38 118 GLN A N 1
ATOM 893 C CA . GLN A 1 118 ? 14.836 -10.812 3.566 1 95.38 118 GLN A CA 1
ATOM 894 C C . GLN A 1 118 ? 13.867 -11.008 2.404 1 95.38 118 GLN A C 1
ATOM 896 O O . GLN A 1 118 ? 12.906 -10.25 2.256 1 95.38 118 GLN A O 1
ATOM 901 N N . ALA A 1 119 ? 14.086 -12.062 1.619 1 95.81 119 ALA A N 1
ATOM 902 C CA . ALA A 1 119 ? 13.234 -12.344 0.465 1 95.81 119 ALA A CA 1
ATOM 903 C C . ALA A 1 119 ? 11.805 -12.672 0.901 1 95.81 119 ALA A C 1
ATOM 905 O O . ALA A 1 119 ? 10.844 -12.227 0.278 1 95.81 119 ALA A O 1
ATOM 906 N N . ALA A 1 120 ? 11.68 -13.398 1.981 1 93.38 120 ALA A N 1
ATOM 907 C CA . ALA A 1 120 ? 10.383 -13.852 2.465 1 93.38 120 ALA A CA 1
ATOM 908 C C . ALA A 1 120 ? 9.492 -12.672 2.85 1 93.38 120 ALA A C 1
ATOM 910 O O . ALA A 1 120 ? 8.32 -12.617 2.473 1 93.38 120 ALA A O 1
ATOM 911 N N . TRP A 1 121 ? 10.047 -11.734 3.564 1 93.69 121 TRP A N 1
ATOM 912 C CA . TRP A 1 121 ? 9.281 -10.555 3.953 1 93.69 121 TRP A CA 1
ATOM 913 C C . TRP A 1 121 ? 9.234 -9.531 2.818 1 93.69 121 TRP A C 1
ATOM 915 O O . TRP A 1 121 ? 8.227 -8.852 2.627 1 93.69 121 TRP A O 1
ATOM 925 N N . GLY A 1 122 ? 10.328 -9.508 2.041 1 96.5 122 GLY A N 1
ATOM 926 C CA . GLY A 1 122 ? 10.461 -8.523 0.976 1 96.5 122 GLY A CA 1
ATOM 927 C C . GLY A 1 122 ? 9.453 -8.719 -0.142 1 96.5 122 GLY A C 1
ATOM 928 O O . GLY A 1 122 ? 8.938 -7.742 -0.699 1 96.5 122 GLY A O 1
ATOM 929 N N . VAL A 1 123 ? 9.172 -9.953 -0.435 1 95.88 123 VAL A N 1
ATOM 930 C CA . VAL A 1 123 ? 8.25 -10.234 -1.532 1 95.88 123 VAL A CA 1
ATOM 931 C C . VAL A 1 123 ? 6.855 -9.719 -1.187 1 95.88 123 VAL A C 1
ATOM 933 O O . VAL A 1 123 ? 6.129 -9.242 -2.062 1 95.88 123 VAL A O 1
ATOM 936 N N . ASP A 1 124 ? 6.5 -9.727 0.039 1 92.75 124 ASP A N 1
ATOM 937 C CA . ASP A 1 124 ? 5.227 -9.172 0.485 1 92.75 124 ASP A CA 1
ATOM 938 C C . ASP A 1 124 ? 5.18 -7.664 0.273 1 92.75 124 ASP A C 1
ATOM 940 O O . ASP A 1 124 ? 4.152 -7.121 -0.145 1 92.75 124 ASP A O 1
ATOM 944 N N . LEU A 1 125 ? 6.285 -6.992 0.57 1 95.31 125 LEU A N 1
ATOM 945 C CA . LEU A 1 125 ? 6.379 -5.551 0.378 1 95.31 125 LEU A CA 1
ATOM 946 C C . LEU A 1 125 ? 6.234 -5.188 -1.097 1 95.31 125 LEU A C 1
ATOM 948 O O . LEU A 1 125 ? 5.555 -4.219 -1.438 1 95.31 125 LEU A O 1
ATOM 952 N N . LEU A 1 126 ? 6.898 -5.941 -1.896 1 97.62 126 LEU A N 1
ATOM 953 C CA . LEU A 1 126 ? 6.848 -5.695 -3.334 1 97.62 126 LEU A CA 1
ATOM 954 C C . LEU A 1 126 ? 5.422 -5.828 -3.857 1 97.62 126 LEU A C 1
ATOM 956 O O . LEU A 1 126 ? 4.938 -4.953 -4.582 1 97.62 126 LEU A O 1
ATOM 960 N N . LEU A 1 127 ? 4.75 -6.871 -3.479 1 95.88 127 LEU A N 1
ATOM 961 C CA . LEU A 1 127 ? 3.391 -7.117 -3.945 1 95.88 127 LEU A CA 1
ATOM 962 C C . LEU A 1 127 ? 2.418 -6.113 -3.338 1 95.88 127 LEU A C 1
ATOM 964 O O . LEU A 1 127 ? 1.481 -5.664 -4.004 1 95.88 127 LEU A O 1
ATOM 968 N N . LEU A 1 128 ? 2.637 -5.785 -2.078 1 94.31 128 LEU A N 1
ATOM 969 C CA . LEU A 1 128 ? 1.812 -4.773 -1.427 1 94.31 128 LEU A CA 1
ATOM 970 C C . LEU A 1 128 ? 1.907 -3.441 -2.158 1 94.31 128 LEU A C 1
ATOM 972 O O . LEU A 1 128 ? 0.89 -2.789 -2.404 1 94.31 128 LEU A O 1
ATOM 976 N N . TYR A 1 129 ? 3.086 -3.037 -2.467 1 96 129 TYR A N 1
ATOM 977 C CA . TYR A 1 129 ? 3.295 -1.78 -3.18 1 96 129 TYR A CA 1
ATOM 978 C C . TYR A 1 129 ? 2.576 -1.788 -4.523 1 96 129 TYR A C 1
ATOM 980 O O . TYR A 1 129 ? 1.866 -0.836 -4.859 1 96 129 TYR A O 1
ATOM 988 N N . ALA A 1 130 ? 2.736 -2.83 -5.301 1 95.94 130 ALA A N 1
ATOM 989 C CA . ALA A 1 130 ? 2.064 -2.955 -6.594 1 95.94 130 ALA A CA 1
ATOM 990 C C . ALA A 1 130 ? 0.55 -2.867 -6.434 1 95.94 130 ALA A C 1
ATOM 992 O O . ALA A 1 130 ? -0.113 -2.113 -7.148 1 95.94 130 ALA A O 1
ATOM 993 N N . THR A 1 131 ? 0.052 -3.604 -5.48 1 93.81 131 THR A N 1
ATOM 994 C CA . THR A 1 131 ? -1.389 -3.66 -5.258 1 93.81 131 THR A CA 1
ATOM 995 C C . THR A 1 131 ? -1.917 -2.307 -4.789 1 93.81 131 THR A C 1
ATOM 997 O O . THR A 1 131 ? -2.924 -1.814 -5.305 1 93.81 131 THR A O 1
ATOM 1000 N N . SER A 1 132 ? -1.247 -1.734 -3.861 1 93 132 SER A N 1
ATOM 1001 C CA . SER A 1 132 ? -1.684 -0.458 -3.305 1 93 132 SER A CA 1
ATOM 1002 C C . SER A 1 132 ? -1.651 0.645 -4.359 1 93 132 SER A C 1
ATOM 1004 O O . SER A 1 132 ? -2.541 1.497 -4.398 1 93 132 SER A O 1
ATOM 1006 N N . THR A 1 133 ? -0.637 0.654 -5.203 1 91.5 133 THR A N 1
ATOM 1007 C CA . THR A 1 133 ? -0.543 1.62 -6.293 1 91.5 133 THR A CA 1
ATOM 1008 C C . THR A 1 133 ? -1.72 1.469 -7.254 1 91.5 133 THR A C 1
ATOM 1010 O O . THR A 1 133 ? -2.256 2.461 -7.75 1 91.5 133 THR A O 1
ATOM 1013 N N . ALA A 1 134 ? -2.1 0.264 -7.496 1 90.75 134 ALA A N 1
ATOM 1014 C CA . ALA A 1 134 ? -3.23 0.006 -8.383 1 90.75 134 ALA A CA 1
ATOM 1015 C C . ALA A 1 134 ? -4.539 0.488 -7.766 1 90.75 134 ALA A C 1
ATOM 1017 O O . ALA A 1 134 ? -5.414 0.997 -8.469 1 90.75 134 ALA A O 1
ATOM 1018 N N . VAL A 1 135 ? -4.641 0.321 -6.492 1 88.06 135 VAL A N 1
ATOM 1019 C CA . VAL A 1 135 ? -5.828 0.801 -5.797 1 88.06 135 VAL A CA 1
ATOM 1020 C C . VAL A 1 135 ? -5.918 2.32 -5.914 1 88.06 135 VAL A C 1
ATOM 1022 O O . VAL A 1 135 ? -6.98 2.865 -6.227 1 88.06 135 VAL A O 1
ATOM 1025 N N . GLU A 1 136 ? -4.836 2.939 -5.648 1 83.62 136 GLU A N 1
ATOM 1026 C CA . GLU A 1 136 ? -4.809 4.395 -5.746 1 83.62 136 GLU A CA 1
ATOM 1027 C C . GLU A 1 136 ? -5.137 4.859 -7.16 1 83.62 136 GLU A C 1
ATOM 1029 O O . GLU A 1 136 ? -5.832 5.859 -7.348 1 83.62 136 GLU A O 1
ATOM 1034 N N . HIS A 1 137 ? -4.613 4.152 -8.133 1 77.88 137 HIS A N 1
ATOM 1035 C CA . HIS A 1 137 ? -4.832 4.48 -9.539 1 77.88 137 HIS A CA 1
ATOM 1036 C C . HIS A 1 137 ? -6.305 4.363 -9.906 1 77.88 137 HIS A C 1
ATOM 1038 O O . HIS A 1 137 ? -6.832 5.195 -10.648 1 77.88 137 HIS A O 1
ATOM 1044 N N . GLY A 1 138 ? -6.941 3.297 -9.547 1 73.38 138 GLY A N 1
ATOM 1045 C CA . GLY A 1 138 ? -8.336 3.047 -9.875 1 73.38 138 GLY A CA 1
ATOM 1046 C C . GLY A 1 138 ? -9.281 4.062 -9.266 1 73.38 138 GLY A C 1
ATOM 1047 O O . GLY A 1 138 ? -10.359 4.32 -9.805 1 73.38 138 GLY A O 1
ATOM 1048 N N . SER A 1 139 ? -8.922 4.422 -8.078 1 61.44 139 SER A N 1
ATOM 1049 C CA . SER A 1 139 ? -9.758 5.438 -7.449 1 61.44 139 SER A CA 1
ATOM 1050 C C . SER A 1 139 ? -9.711 6.754 -8.219 1 61.44 139 SER A C 1
ATOM 1052 O O . SER A 1 139 ? -10.695 7.496 -8.25 1 61.44 139 SER A O 1
ATOM 1054 N N . ARG A 1 140 ? -8.594 6.906 -8.797 1 57.5 140 ARG A N 1
ATOM 1055 C CA . ARG A 1 140 ? -8.398 8.102 -9.609 1 57.5 140 ARG A CA 1
ATOM 1056 C C . ARG A 1 140 ? -9.297 8.086 -10.844 1 57.5 140 ARG A C 1
ATOM 1058 O O . ARG A 1 140 ? -9.797 9.125 -11.266 1 57.5 140 ARG A O 1
ATOM 1065 N N . GLY A 1 141 ? -9.484 6.988 -11.375 1 50.84 141 GLY A N 1
ATOM 1066 C CA . GLY A 1 141 ? -10.32 6.828 -12.555 1 50.84 141 GLY A CA 1
ATOM 1067 C C . GLY A 1 141 ? -11.805 6.84 -12.242 1 50.84 141 GLY A C 1
ATOM 1068 O O . GLY A 1 141 ? -12.609 7.301 -13.047 1 50.84 141 GLY A O 1
ATOM 1069 N N . GLU A 1 142 ? -12.234 6.18 -11.305 1 53.09 142 GLU A N 1
ATOM 1070 C CA . GLU A 1 142 ? -13.648 6.035 -10.977 1 53.09 142 GLU A CA 1
ATOM 1071 C C . GLU A 1 142 ? -14.25 7.363 -10.531 1 53.09 142 GLU A C 1
ATOM 1073 O O . GLU A 1 142 ? -15.438 7.621 -10.766 1 53.09 142 GLU A O 1
ATOM 1078 N N . ALA A 1 143 ? -13.438 8.07 -9.766 1 50.19 143 ALA A N 1
ATOM 1079 C CA . ALA A 1 143 ? -14.07 9.289 -9.266 1 50.19 143 ALA A CA 1
ATOM 1080 C C . ALA A 1 143 ? -14.211 10.32 -10.375 1 50.19 143 ALA A C 1
ATOM 1082 O O . ALA A 1 143 ? -14.914 11.32 -10.219 1 50.19 143 ALA A O 1
ATOM 1083 N N . GLY A 1 144 ? -14.039 9.742 -11.656 1 47.81 144 GLY A N 1
ATOM 1084 C CA . GLY A 1 144 ? -14.117 10.719 -12.734 1 47.81 144 GLY A CA 1
ATOM 1085 C C . GLY A 1 144 ? -13.266 11.945 -12.492 1 47.81 144 GLY A C 1
ATOM 1086 O O . GLY A 1 144 ? -13.078 12.766 -13.391 1 47.81 144 GLY A O 1
ATOM 1087 N N . ASN A 1 145 ? -12.922 12.391 -11.281 1 50.97 145 ASN A N 1
ATOM 1088 C CA . ASN A 1 145 ? -12.438 13.695 -10.844 1 50.97 145 ASN A CA 1
ATOM 1089 C C . ASN A 1 145 ? -11.016 13.609 -10.305 1 50.97 145 ASN A C 1
ATOM 1091 O O . ASN A 1 145 ? -10.664 14.312 -9.352 1 50.97 145 ASN A O 1
ATOM 1095 N N . GLU A 1 146 ? -10.219 12.562 -10.758 1 52.34 146 GLU A N 1
ATOM 1096 C CA . GLU A 1 146 ? -8.828 12.406 -10.367 1 52.34 146 GLU A CA 1
ATOM 1097 C C . GLU A 1 14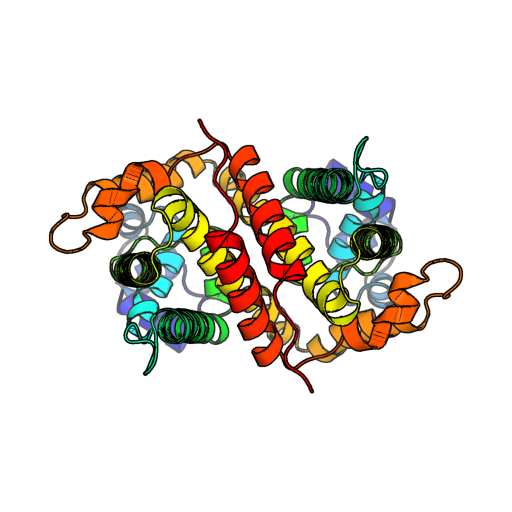6 ? -8.07 13.727 -10.469 1 52.34 146 GLU A C 1
ATOM 1099 O O . GLU A 1 146 ? -7.344 14.109 -9.547 1 52.34 146 GLU A O 1
ATOM 1104 N N . GLU A 1 147 ? -8.195 14.086 -11.703 1 55.62 147 GLU A N 1
ATOM 1105 C CA . GLU A 1 147 ? -7.527 15.359 -11.992 1 55.62 147 GLU A CA 1
ATOM 1106 C C . GLU A 1 147 ? -7.91 16.422 -10.969 1 55.62 147 GLU A C 1
ATOM 1108 O O . GLU A 1 147 ? -7.078 17.25 -10.586 1 55.62 147 GLU A O 1
ATOM 1113 N N . ASP A 1 148 ? -9.039 16.094 -10.484 1 59.94 148 ASP A N 1
ATOM 1114 C CA . ASP A 1 148 ? -9.523 17.125 -9.57 1 59.94 148 ASP A CA 1
ATOM 1115 C C . ASP A 1 148 ? -8.898 16.953 -8.18 1 59.94 148 ASP A C 1
ATOM 1117 O O . ASP A 1 148 ? -8.508 17.938 -7.555 1 59.94 148 ASP A O 1
ATOM 1121 N N . GLU A 1 149 ? -8.695 15.633 -7.812 1 62.16 149 GLU A N 1
ATOM 1122 C CA . GLU A 1 149 ? -8.156 15.445 -6.469 1 62.16 149 GLU A CA 1
ATOM 1123 C C . GLU A 1 149 ? -6.688 15.859 -6.402 1 62.16 149 GLU A C 1
ATOM 1125 O O . GLU A 1 149 ? -6.27 16.516 -5.445 1 62.16 149 GLU A O 1
ATOM 1130 N N . VAL A 1 150 ? -6.043 15.398 -7.414 1 63 150 VAL A N 1
ATOM 1131 C CA . VAL A 1 150 ? -4.645 15.797 -7.496 1 63 150 VAL A CA 1
ATOM 1132 C C . VAL A 1 150 ? -4.543 17.312 -7.609 1 63 150 VAL A C 1
ATOM 1134 O O . VAL A 1 150 ? -3.66 17.938 -7.008 1 63 150 VAL A O 1
ATOM 1137 N N . ASN A 1 151 ? -5.527 17.734 -8.195 1 65.44 151 ASN A N 1
ATOM 1138 C CA . ASN A 1 151 ? -5.547 19.188 -8.375 1 65.44 151 ASN A CA 1
ATOM 1139 C C . ASN A 1 151 ? -5.84 19.906 -7.066 1 65.44 151 ASN A C 1
ATOM 1141 O O . ASN A 1 151 ? -5.266 20.969 -6.793 1 65.44 151 ASN A O 1
ATOM 1145 N N . VAL A 1 152 ? -6.629 19.297 -6.352 1 69.12 152 VAL A N 1
ATOM 1146 C CA . VAL A 1 152 ? -6.984 19.906 -5.078 1 69.12 152 VAL A CA 1
ATOM 1147 C C . VAL A 1 152 ? -5.781 19.891 -4.137 1 69.12 152 VAL A C 1
ATOM 1149 O O . VAL A 1 152 ? -5.449 20.906 -3.521 1 69.12 152 VAL A O 1
ATOM 1152 N N . LEU A 1 153 ? -5.152 18.719 -4.062 1 74.38 153 LEU A N 1
ATOM 1153 C CA . LEU A 1 153 ? -3.965 18.625 -3.223 1 74.38 153 LEU A CA 1
ATOM 1154 C C . LEU A 1 153 ? -2.881 19.578 -3.715 1 74.38 153 LEU A C 1
ATOM 1156 O O . LEU A 1 153 ? -2.24 20.266 -2.916 1 74.38 153 LEU A O 1
ATOM 1160 N N . ALA A 1 154 ? -2.799 19.609 -4.984 1 75.25 154 ALA A N 1
ATOM 1161 C CA . ALA A 1 154 ? -1.817 20.516 -5.582 1 75.25 154 ALA A CA 1
ATOM 1162 C C . ALA A 1 154 ? -2.123 21.969 -5.234 1 75.25 154 ALA A C 1
ATOM 1164 O O . ALA A 1 154 ? -1.218 22.734 -4.902 1 75.25 154 ALA A O 1
ATOM 1165 N N . ALA A 1 155 ? -3.389 22.281 -5.328 1 77.31 155 ALA A N 1
ATOM 1166 C CA . ALA A 1 155 ? -3.807 23.656 -5 1 77.31 155 ALA A CA 1
ATOM 1167 C C . ALA A 1 155 ? -3.545 23.969 -3.529 1 77.31 155 ALA A C 1
ATOM 1169 O O . ALA A 1 155 ? -3.061 25.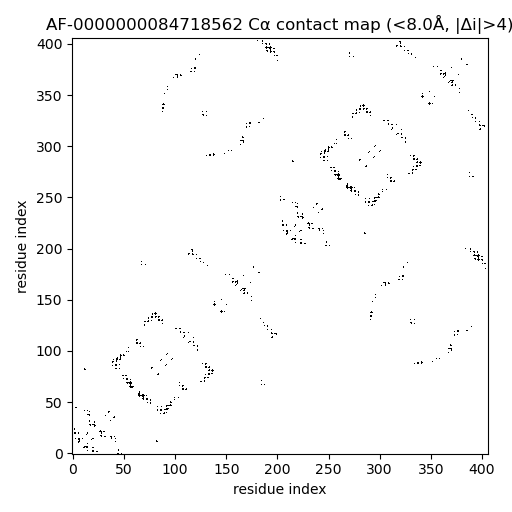047 -3.197 1 77.31 155 ALA A O 1
ATOM 1170 N N . THR A 1 156 ? -3.783 23.047 -2.727 1 82 156 THR A N 1
ATOM 1171 C CA . THR A 1 156 ? -3.559 23.219 -1.297 1 82 156 THR A CA 1
ATOM 1172 C C . THR A 1 156 ? -2.074 23.406 -1 1 82 156 THR A C 1
ATOM 1174 O O . THR A 1 156 ? -1.688 24.312 -0.26 1 82 156 THR A O 1
ATOM 1177 N N . LEU A 1 157 ? -1.296 22.594 -1.618 1 81.5 157 LEU A N 1
ATOM 1178 C CA . LEU A 1 157 ? 0.144 22.656 -1.388 1 81.5 157 LEU A CA 1
ATOM 1179 C C . LEU A 1 157 ? 0.715 24 -1.838 1 81.5 157 LEU A C 1
ATOM 1181 O O . LEU A 1 157 ? 1.625 24.531 -1.201 1 81.5 157 LEU A O 1
ATOM 1185 N N . ARG A 1 158 ? 0.125 24.531 -2.846 1 79.5 158 ARG A N 1
ATOM 1186 C CA . ARG A 1 158 ? 0.627 25.766 -3.42 1 79.5 158 ARG A CA 1
ATOM 1187 C C . ARG A 1 158 ? 0.262 26.969 -2.543 1 79.5 158 ARG A C 1
ATOM 1189 O O . ARG A 1 158 ? 0.889 28.016 -2.635 1 79.5 158 ARG A O 1
ATOM 1196 N N . THR A 1 159 ? -0.688 26.781 -1.774 1 82 159 THR A N 1
ATOM 1197 C CA . THR A 1 159 ? -1.145 27.891 -0.935 1 82 159 THR A CA 1
ATOM 1198 C C . THR A 1 159 ? -0.392 27.906 0.393 1 82 159 THR A C 1
ATOM 1200 O O . THR A 1 159 ? -0.479 28.875 1.15 1 82 159 THR A O 1
ATOM 1203 N N . LEU A 1 160 ? 0.336 26.906 0.643 1 84.88 160 LEU A N 1
ATOM 1204 C CA . LEU A 1 160 ? 1.011 26.812 1.933 1 84.88 160 LEU A CA 1
ATOM 1205 C C . LEU A 1 160 ? 2.182 27.781 2.01 1 84.88 160 LEU A C 1
ATOM 1207 O O . LEU A 1 160 ? 2.889 27.984 1.021 1 84.88 160 LEU A O 1
ATOM 1211 N N . SER A 1 161 ? 2.236 28.422 3.121 1 86.19 161 SER A N 1
ATOM 1212 C CA . SER A 1 161 ? 3.33 29.359 3.357 1 86.19 161 SER A CA 1
ATOM 1213 C C . SER A 1 161 ? 4.645 28.625 3.59 1 86.19 161 SER A C 1
ATOM 1215 O O . SER A 1 161 ? 4.676 27.594 4.266 1 86.19 161 SER A O 1
ATOM 1217 N N . ALA A 1 162 ? 5.707 29.141 3.094 1 87.62 162 ALA A N 1
ATOM 1218 C CA . ALA A 1 162 ? 7.043 28.594 3.322 1 87.62 162 ALA A CA 1
ATOM 1219 C C . ALA A 1 162 ? 7.465 28.766 4.781 1 87.62 162 ALA A C 1
ATOM 1221 O O . ALA A 1 162 ? 8.344 28.047 5.27 1 87.62 162 ALA A O 1
ATOM 1222 N N . ALA A 1 163 ? 6.883 29.656 5.434 1 89.19 163 ALA A N 1
ATOM 1223 C CA . ALA A 1 163 ? 7.203 29.906 6.836 1 89.19 163 ALA A CA 1
ATOM 1224 C C . ALA A 1 163 ? 6.715 28.766 7.719 1 89.19 163 ALA A C 1
ATOM 1226 O O . ALA A 1 163 ? 7.441 28.297 8.602 1 89.19 163 ALA A O 1
ATOM 1227 N N . SER A 1 164 ? 5.551 28.281 7.461 1 90.44 164 SER A N 1
ATOM 1228 C CA . SER A 1 164 ? 4.965 27.234 8.297 1 90.44 164 SER A CA 1
ATOM 1229 C C . SER A 1 164 ? 5.328 25.844 7.777 1 90.44 164 SER A C 1
ATOM 1231 O O . SER A 1 164 ? 5.438 24.891 8.555 1 90.44 164 SER A O 1
ATOM 1233 N N . HIS A 1 165 ? 5.477 25.703 6.461 1 93.44 165 HIS A N 1
ATOM 1234 C CA . HIS A 1 165 ? 5.762 24.438 5.816 1 93.44 165 HIS A CA 1
ATOM 1235 C C . HIS A 1 165 ? 6.93 24.562 4.84 1 93.44 165 HIS A C 1
ATOM 1237 O O . HIS A 1 165 ? 6.762 24.344 3.637 1 93.44 165 HIS A O 1
ATOM 1243 N N . PRO A 1 166 ? 8.078 24.812 5.387 1 93.12 166 PRO A N 1
ATOM 1244 C CA . PRO A 1 166 ? 9.227 25.109 4.527 1 93.12 166 PRO A CA 1
ATOM 1245 C C . PRO A 1 166 ? 9.602 23.953 3.621 1 93.12 166 PRO A C 1
ATOM 1247 O O . PRO A 1 166 ? 10.016 24.156 2.477 1 93.12 166 PRO A O 1
ATOM 1250 N N . HIS A 1 167 ? 9.516 22.766 4.078 1 93.81 167 HIS A N 1
ATOM 1251 C CA . HIS A 1 167 ? 9.922 21.625 3.264 1 93.81 167 HIS A CA 1
ATOM 1252 C C . HIS A 1 167 ? 8.906 21.344 2.166 1 93.81 167 HIS A C 1
ATOM 1254 O O . HIS A 1 167 ? 9.273 21.016 1.035 1 93.81 167 HIS A O 1
ATOM 1260 N N . ILE A 1 168 ? 7.641 21.406 2.525 1 92.19 168 ILE A N 1
ATOM 1261 C CA . ILE A 1 168 ? 6.605 21.25 1.508 1 92.19 168 ILE A CA 1
ATOM 1262 C C . ILE A 1 168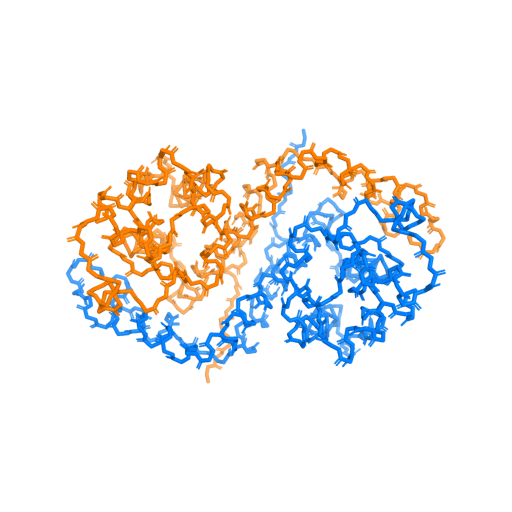 ? 6.781 22.328 0.427 1 92.19 168 ILE A C 1
ATOM 1264 O O . ILE A 1 168 ? 6.695 22.031 -0.767 1 92.19 168 ILE A O 1
ATOM 1268 N N . ALA A 1 169 ? 6.988 23.531 0.892 1 88.25 169 ALA A N 1
ATOM 1269 C CA . ALA A 1 169 ? 7.156 24.641 -0.044 1 88.25 169 ALA A CA 1
ATOM 1270 C C . ALA A 1 169 ? 8.359 24.406 -0.958 1 88.25 169 ALA A C 1
ATOM 1272 O O . ALA A 1 169 ? 8.297 24.688 -2.158 1 88.25 169 ALA A O 1
ATOM 1273 N N . ALA A 1 170 ? 9.383 23.922 -0.406 1 87.44 170 ALA A N 1
ATOM 1274 C CA . ALA A 1 170 ? 10.617 23.703 -1.152 1 87.44 170 ALA A CA 1
ATOM 1275 C C . ALA A 1 170 ? 10.469 22.562 -2.158 1 87.44 170 ALA A C 1
ATOM 1277 O O . ALA A 1 170 ? 11.062 22.594 -3.236 1 87.44 170 ALA A O 1
ATOM 1278 N N . LEU A 1 171 ? 9.617 21.578 -1.835 1 86.88 171 LEU A N 1
ATOM 1279 C CA . LEU A 1 171 ? 9.539 20.359 -2.631 1 86.88 171 LEU A CA 1
ATOM 1280 C C . LEU A 1 171 ? 8.297 20.375 -3.514 1 86.88 171 LEU A C 1
ATOM 1282 O O . LEU A 1 171 ? 8.078 19.438 -4.289 1 86.88 171 LEU A O 1
ATOM 1286 N N . GLY A 1 172 ? 7.473 21.328 -3.396 1 75.94 172 GLY A N 1
ATOM 1287 C CA . GLY A 1 172 ? 6.148 21.422 -3.988 1 75.94 172 GLY A CA 1
ATOM 1288 C C . GLY A 1 172 ? 6.051 20.734 -5.34 1 75.94 172 GLY A C 1
ATOM 1289 O O . GLY A 1 172 ? 5.355 19.734 -5.48 1 75.94 172 GLY A O 1
ATOM 1290 N N . ASP A 1 173 ? 6.785 21.141 -6.328 1 78.69 173 ASP A N 1
ATOM 1291 C CA . ASP A 1 173 ? 6.676 20.594 -7.676 1 78.69 173 ASP A CA 1
ATOM 1292 C C . ASP A 1 173 ? 7.102 19.125 -7.703 1 78.69 173 ASP A C 1
ATOM 1294 O O . ASP A 1 173 ? 6.531 18.328 -8.445 1 78.69 173 ASP A O 1
ATOM 1298 N N . ASP A 1 174 ? 7.977 18.781 -6.891 1 82.62 174 ASP A N 1
ATOM 1299 C CA . ASP A 1 174 ? 8.484 17.406 -6.836 1 82.62 174 ASP A CA 1
ATOM 1300 C C . ASP A 1 174 ? 7.477 16.484 -6.156 1 82.62 174 ASP A C 1
ATOM 1302 O O . ASP A 1 174 ? 7.352 15.32 -6.531 1 82.62 174 ASP A O 1
ATOM 1306 N N . LEU A 1 175 ? 6.734 16.984 -5.184 1 84.56 175 LEU A N 1
ATOM 1307 C CA . LEU A 1 175 ? 5.734 16.203 -4.469 1 84.56 175 LEU A CA 1
ATOM 1308 C C . LEU A 1 175 ? 4.602 15.781 -5.402 1 84.56 175 LEU A C 1
ATOM 1310 O O . LEU A 1 175 ? 4.016 14.711 -5.23 1 84.56 175 LEU A O 1
ATOM 1314 N N . LEU A 1 176 ? 4.402 16.609 -6.402 1 77.88 176 LEU A N 1
ATOM 1315 C CA . LEU A 1 176 ? 3.283 16.391 -7.309 1 77.88 176 LEU A CA 1
ATOM 1316 C C . LEU A 1 176 ? 3.771 15.836 -8.648 1 77.88 176 LEU A C 1
ATOM 1318 O O . LEU A 1 176 ? 2.967 15.523 -9.523 1 77.88 176 LEU A O 1
ATOM 1322 N N . SER A 1 177 ? 5.117 15.695 -8.812 1 72.12 177 SER A N 1
ATOM 1323 C CA . SER A 1 177 ? 5.707 15.391 -10.117 1 72.12 177 SER A CA 1
ATOM 1324 C C . SER A 1 177 ? 5.688 13.891 -10.398 1 72.12 177 SER A C 1
ATOM 1326 O O . SER A 1 177 ? 5.371 13.094 -9.516 1 72.12 177 SER A O 1
ATOM 1328 N N . GLY A 1 178 ? 6 13.633 -11.844 1 65.75 178 GLY A N 1
ATOM 1329 C CA . GLY A 1 178 ? 6.332 12.305 -12.352 1 65.75 178 GLY A CA 1
ATOM 1330 C C . GLY A 1 178 ? 5.125 11.531 -12.844 1 65.75 178 GLY A C 1
ATOM 1331 O O . GLY A 1 178 ? 4.074 11.539 -12.203 1 65.75 178 GLY A O 1
ATOM 1332 N N . PRO A 1 179 ? 5.512 11.055 -14.094 1 64.81 179 PRO A N 1
ATOM 1333 C CA . PRO A 1 179 ? 4.445 10.148 -14.539 1 64.81 179 PRO A CA 1
ATOM 1334 C C . PRO A 1 179 ? 4.238 8.969 -13.594 1 64.81 179 PRO A C 1
ATOM 1336 O O . PRO A 1 179 ? 5.152 8.594 -12.859 1 64.81 179 PRO A O 1
ATOM 1339 N N . GLY A 1 180 ? 3.09 8.555 -13.633 1 74.94 180 GLY A N 1
ATOM 1340 C CA . GLY A 1 180 ? 2.711 7.441 -12.773 1 74.94 180 GLY A CA 1
ATOM 1341 C C . GLY A 1 180 ? 3.619 6.238 -12.922 1 74.94 180 GLY A C 1
ATOM 1342 O O . GLY A 1 180 ? 4.004 5.617 -11.93 1 74.94 180 GLY A O 1
ATOM 1343 N N . THR A 1 181 ? 4.172 6.027 -14.156 1 83.44 181 THR A N 1
ATOM 1344 C CA . THR A 1 181 ? 4.98 4.84 -14.414 1 83.44 181 THR A CA 1
ATOM 1345 C C . THR A 1 181 ? 6.391 5.02 -13.859 1 83.44 181 THR A C 1
ATOM 1347 O O . THR A 1 181 ? 7.008 4.059 -13.391 1 83.44 181 THR A O 1
ATOM 1350 N N . ASP A 1 182 ? 6.941 6.23 -13.969 1 89.75 182 ASP A N 1
ATOM 1351 C CA . ASP A 1 182 ? 8.273 6.484 -13.43 1 89.75 182 ASP A CA 1
ATOM 1352 C C . ASP A 1 182 ? 8.305 6.305 -11.914 1 89.75 182 ASP A C 1
ATOM 1354 O O . ASP A 1 182 ? 9.242 5.723 -11.375 1 89.75 182 ASP A O 1
ATOM 1358 N N . ARG A 1 183 ? 7.27 6.77 -11.289 1 90.25 183 ARG A N 1
ATOM 1359 C CA . ARG A 1 183 ? 7.188 6.637 -9.844 1 90.25 183 ARG A CA 1
ATOM 1360 C C . ARG A 1 183 ? 7.055 5.172 -9.43 1 90.25 183 ARG A C 1
ATOM 1362 O O . ARG A 1 183 ? 7.656 4.742 -8.445 1 90.25 183 ARG A O 1
ATOM 1369 N N . LEU A 1 184 ? 6.328 4.527 -10.273 1 93.31 184 LEU A N 1
ATOM 1370 C CA . LEU A 1 184 ? 6.121 3.111 -9.992 1 93.31 184 LEU A CA 1
ATOM 1371 C C . LEU A 1 184 ? 7.438 2.346 -10.047 1 93.31 184 LEU A C 1
ATOM 1373 O O . LEU A 1 184 ? 7.773 1.608 -9.117 1 93.31 184 LEU A O 1
ATOM 1377 N N . THR A 1 185 ? 8.18 2.551 -11.117 1 94.19 185 THR A N 1
ATOM 1378 C CA . THR A 1 185 ? 9.438 1.844 -11.305 1 94.19 185 THR A CA 1
ATOM 1379 C C . THR A 1 185 ? 10.453 2.258 -10.242 1 94.19 185 THR A C 1
ATOM 1381 O O . THR A 1 185 ? 11.172 1.415 -9.703 1 94.19 185 THR A O 1
ATOM 1384 N N . TRP A 1 186 ? 10.461 3.518 -9.969 1 95.62 186 TRP A N 1
ATOM 1385 C CA . TRP A 1 186 ? 11.359 4.004 -8.922 1 95.62 186 TRP A CA 1
ATOM 1386 C C . TRP A 1 186 ? 11.023 3.363 -7.582 1 95.62 186 TRP A C 1
ATOM 1388 O O . TRP A 1 186 ? 11.922 2.988 -6.824 1 95.62 186 TRP A O 1
ATOM 1398 N N . GLY A 1 187 ? 9.773 3.24 -7.254 1 97.12 187 GLY A N 1
ATOM 1399 C CA . GLY A 1 187 ? 9.344 2.592 -6.023 1 97.12 187 GLY A CA 1
ATOM 1400 C C . GLY A 1 187 ? 9.812 1.154 -5.914 1 97.12 187 GLY A C 1
ATOM 1401 O O . GLY A 1 187 ? 10.234 0.714 -4.84 1 97.12 187 GLY A O 1
ATOM 1402 N N . PHE A 1 188 ? 9.758 0.415 -7.043 1 97.69 188 PHE A N 1
ATOM 1403 C CA . PHE A 1 188 ? 10.266 -0.951 -7.039 1 97.69 188 PHE A CA 1
ATOM 1404 C C . PHE A 1 188 ? 11.766 -0.97 -6.781 1 97.69 188 PHE A C 1
ATOM 1406 O O . PHE A 1 188 ? 12.258 -1.813 -6.031 1 97.69 188 PHE A O 1
ATOM 1413 N N . ASP A 1 189 ? 12.477 -0.04 -7.395 1 97.31 189 ASP A N 1
ATOM 1414 C CA . ASP A 1 189 ? 13.922 0.037 -7.195 1 97.31 189 ASP A CA 1
ATOM 1415 C C . ASP A 1 189 ? 14.258 0.36 -5.742 1 97.31 189 ASP A C 1
ATOM 1417 O O . ASP A 1 189 ? 15.195 -0.207 -5.176 1 97.31 189 ASP A O 1
ATOM 1421 N N . VAL A 1 190 ? 13.516 1.252 -5.18 1 97.75 190 VAL A N 1
ATOM 1422 C CA . VAL A 1 190 ? 13.688 1.609 -3.775 1 97.75 190 VAL A CA 1
ATOM 1423 C C . VAL A 1 190 ? 13.516 0.368 -2.902 1 97.75 190 VAL A C 1
ATOM 1425 O O . VAL A 1 190 ? 14.352 0.084 -2.045 1 97.75 190 VAL A O 1
ATOM 1428 N N . LEU A 1 191 ? 12.453 -0.34 -3.133 1 98.19 191 LEU A N 1
ATOM 1429 C CA . LEU A 1 191 ? 12.148 -1.518 -2.328 1 98.19 191 LEU A CA 1
ATOM 1430 C C . LEU A 1 191 ? 13.227 -2.584 -2.494 1 98.19 191 LEU A C 1
ATOM 1432 O O . LEU A 1 191 ? 13.695 -3.16 -1.509 1 98.19 191 LEU A O 1
ATOM 1436 N N . LEU A 1 192 ? 13.656 -2.793 -3.732 1 97.75 192 LEU A N 1
ATOM 1437 C CA . LEU A 1 192 ? 14.664 -3.82 -3.98 1 97.75 192 LEU A CA 1
ATOM 1438 C C . LEU A 1 192 ? 15.984 -3.453 -3.318 1 97.75 192 LEU A C 1
ATOM 1440 O O . LEU A 1 192 ? 16.625 -4.301 -2.693 1 97.75 192 LEU A O 1
ATOM 1444 N N . ASN A 1 193 ? 16.406 -2.205 -3.453 1 96.88 193 ASN A N 1
ATOM 1445 C CA . ASN A 1 193 ? 17.641 -1.746 -2.801 1 96.88 193 ASN A CA 1
ATOM 1446 C C . ASN A 1 193 ? 17.531 -1.854 -1.283 1 96.88 193 ASN A C 1
ATOM 1448 O O . ASN A 1 193 ? 18.5 -2.225 -0.618 1 96.88 193 ASN A O 1
ATOM 1452 N N . GLY A 1 194 ? 16.391 -1.534 -0.765 1 97.75 194 GLY A N 1
ATOM 1453 C CA . GLY A 1 194 ? 16.172 -1.62 0.671 1 97.75 194 GLY A CA 1
ATOM 1454 C C . GLY A 1 194 ? 16.141 -3.047 1.185 1 97.75 194 GLY A C 1
ATOM 1455 O O . GLY A 1 194 ? 16.734 -3.355 2.221 1 97.75 194 GLY A O 1
ATOM 1456 N N . ILE A 1 195 ? 15.445 -3.926 0.475 1 96.81 195 ILE A N 1
ATOM 1457 C CA . ILE A 1 195 ? 15.305 -5.324 0.87 1 96.81 195 ILE A CA 1
ATOM 1458 C C . ILE A 1 195 ? 16.688 -5.984 0.911 1 96.81 195 ILE A C 1
ATOM 1460 O O . ILE A 1 195 ? 17 -6.719 1.852 1 96.81 195 ILE A O 1
ATOM 1464 N N . ALA A 1 196 ? 17.469 -5.672 -0.051 1 93.38 196 ALA A N 1
ATOM 1465 C CA . ALA A 1 196 ? 18.7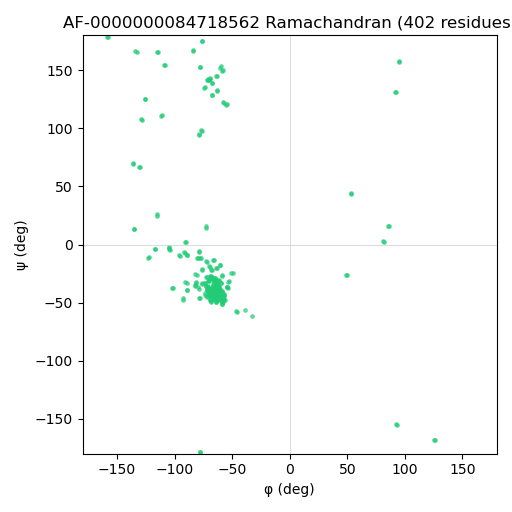81 -6.285 -0.16 1 93.38 196 ALA A CA 1
ATOM 1466 C C . ALA A 1 196 ? 19.703 -5.809 0.96 1 93.38 196 ALA A C 1
ATOM 1468 O O . ALA A 1 196 ? 20.641 -6.52 1.353 1 93.38 196 ALA A O 1
ATOM 1469 N N . ARG A 1 197 ? 19.359 -4.691 1.584 1 92.44 197 ARG A N 1
ATOM 1470 C CA . ARG A 1 197 ? 20.344 -4.082 2.477 1 92.44 197 ARG A CA 1
ATOM 1471 C C . ARG A 1 197 ? 19.828 -4.055 3.914 1 92.44 197 ARG A C 1
ATOM 1473 O O . ARG A 1 197 ? 20.547 -3.615 4.82 1 92.44 197 ARG A O 1
ATOM 1480 N N . THR A 1 198 ? 18.625 -4.48 4.129 1 95.19 198 THR A N 1
ATOM 1481 C CA . THR A 1 198 ? 18.047 -4.406 5.469 1 95.19 198 THR A CA 1
ATOM 1482 C C . THR A 1 198 ? 17.875 -5.805 6.055 1 95.19 198 THR A C 1
ATOM 1484 O O . THR A 1 198 ? 16.984 -6.551 5.629 1 95.19 198 THR A O 1
ATOM 1487 N N . SER A 1 199 ? 18.656 -6.051 7.039 1 91.5 199 SER A N 1
ATOM 1488 C CA . SER A 1 199 ? 18.547 -7.355 7.68 1 91.5 199 SER A CA 1
ATOM 1489 C C . SER A 1 199 ? 17.25 -7.457 8.484 1 91.5 199 SER A C 1
ATOM 1491 O O . SER A 1 199 ? 16.797 -6.469 9.062 1 91.5 199 SER A O 1
ATOM 1493 N N . ARG A 1 200 ? 16.625 -8.602 8.484 1 85.75 200 ARG A N 1
ATOM 1494 C CA . ARG A 1 200 ? 15.445 -8.828 9.32 1 85.75 200 ARG A CA 1
ATOM 1495 C C . ARG A 1 200 ? 15.828 -8.875 10.797 1 85.75 200 ARG A C 1
ATOM 1497 O O . ARG A 1 200 ? 16.922 -9.328 11.148 1 85.75 200 ARG A O 1
ATOM 1504 N N . PRO A 1 201 ? 14.844 -8.273 11.516 1 76.25 201 PRO A N 1
ATOM 1505 C CA . PRO A 1 201 ? 15.133 -8.406 12.945 1 76.25 201 PRO A CA 1
ATOM 1506 C C . PRO A 1 201 ? 15.289 -9.859 13.391 1 76.25 201 PRO A C 1
ATOM 1508 O O . PRO A 1 201 ? 14.625 -10.742 12.852 1 76.25 201 PRO A O 1
ATOM 1511 N N . ARG A 1 202 ? 16.469 -10.148 13.945 1 60.78 202 ARG A N 1
ATOM 1512 C CA . ARG A 1 202 ? 16.719 -11.492 14.461 1 60.78 202 ARG A CA 1
ATOM 1513 C C . ARG A 1 202 ? 15.641 -11.898 15.461 1 60.78 202 ARG A C 1
ATOM 1515 O O . ARG A 1 202 ? 15.125 -11.062 16.203 1 60.78 202 ARG A O 1
ATOM 1522 N N . ARG A 1 203 ? 14.852 -13.039 15.234 1 51.25 203 ARG A N 1
ATOM 1523 C CA . ARG A 1 203 ? 13.992 -13.625 16.266 1 51.25 203 ARG A CA 1
ATOM 1524 C C . ARG A 1 203 ? 14.758 -13.805 17.578 1 51.25 203 ARG A C 1
ATOM 1526 O O . ARG A 1 203 ? 15.969 -14 17.562 1 51.25 203 ARG A O 1
ATOM 1533 N N . MET B 1 1 ? -16.312 19.844 11.594 1 84.69 1 MET B N 1
ATOM 1534 C CA . MET B 1 1 ? -15.789 18.484 11.688 1 84.69 1 MET B CA 1
ATOM 1535 C C . MET B 1 1 ? -16.188 17.844 13.016 1 84.69 1 MET B C 1
ATOM 1537 O O . MET B 1 1 ? -16.281 16.625 13.117 1 84.69 1 MET B O 1
ATOM 1541 N N . SER B 1 2 ? -16.578 18.672 13.906 1 89.44 2 SER B N 1
ATOM 1542 C CA . SER B 1 2 ? -17 18.141 15.203 1 89.44 2 SER B CA 1
ATOM 1543 C C . SER B 1 2 ? -18.25 17.281 15.07 1 89.44 2 SER B C 1
ATOM 1545 O O . SER B 1 2 ? -18.297 16.172 15.602 1 89.44 2 SER B O 1
ATOM 1547 N N . ALA B 1 3 ? -19.203 17.766 14.352 1 91.44 3 ALA B N 1
ATOM 1548 C CA . ALA B 1 3 ? -20.438 17 14.133 1 91.44 3 ALA B CA 1
ATOM 1549 C C . ALA B 1 3 ? -20.156 15.672 13.438 1 91.44 3 ALA B C 1
ATOM 1551 O O . ALA B 1 3 ? -20.75 14.648 13.766 1 91.44 3 ALA B O 1
ATOM 1552 N N . ALA B 1 4 ? -19.297 15.766 12.438 1 93.12 4 ALA B N 1
ATOM 1553 C CA . ALA B 1 4 ? -18.922 14.547 11.711 1 93.12 4 ALA B CA 1
ATOM 1554 C C . ALA B 1 4 ? -18.297 13.523 12.648 1 93.12 4 ALA B C 1
ATOM 1556 O O . ALA B 1 4 ? -18.641 12.344 12.609 1 93.12 4 ALA B O 1
ATOM 1557 N N . LEU B 1 5 ? -17.406 13.992 13.484 1 92.75 5 LEU B N 1
ATOM 1558 C CA . LEU B 1 5 ? -16.734 13.117 14.438 1 92.75 5 LEU B CA 1
ATOM 1559 C C . LEU B 1 5 ? -17.734 12.516 15.422 1 92.75 5 LEU B C 1
ATOM 1561 O O . LEU B 1 5 ? -17.578 11.367 15.844 1 92.75 5 LEU B O 1
ATOM 1565 N N . ASP B 1 6 ? -18.688 13.25 15.797 1 92.19 6 ASP B N 1
ATOM 1566 C CA . ASP B 1 6 ? -19.719 12.758 16.688 1 92.19 6 ASP B CA 1
ATOM 1567 C C . ASP B 1 6 ? -20.5 11.617 16.047 1 92.19 6 ASP B C 1
ATOM 1569 O O . ASP B 1 6 ? -20.797 10.609 16.688 1 92.19 6 ASP B O 1
ATOM 1573 N N . VAL B 1 7 ? -20.812 11.805 14.828 1 92.69 7 VAL B N 1
ATOM 1574 C CA . VAL B 1 7 ? -21.516 10.758 14.102 1 92.69 7 VAL B CA 1
ATOM 1575 C C . VAL B 1 7 ? -20.672 9.484 14.062 1 92.69 7 VAL B C 1
ATOM 1577 O O . VAL B 1 7 ? -21.172 8.391 14.32 1 92.69 7 VAL B O 1
ATOM 1580 N N . VAL B 1 8 ? -19.406 9.656 13.797 1 90 8 VAL B N 1
ATOM 1581 C CA . VAL B 1 8 ? -18.516 8.508 13.68 1 90 8 VAL B CA 1
ATOM 1582 C C . VAL B 1 8 ? -18.406 7.809 15.031 1 90 8 VAL B C 1
ATOM 1584 O O . VAL B 1 8 ? -18.422 6.574 15.109 1 90 8 VAL B O 1
ATOM 1587 N N . ARG B 1 9 ? -18.266 8.531 16.047 1 87.5 9 ARG B N 1
ATOM 1588 C CA . ARG B 1 9 ? -18.141 7.984 17.391 1 87.5 9 ARG B CA 1
ATOM 1589 C C . ARG B 1 9 ? -19.391 7.234 17.812 1 87.5 9 ARG B C 1
ATOM 1591 O O . ARG B 1 9 ? -19.312 6.18 18.438 1 87.5 9 ARG B O 1
ATOM 1598 N N . GLU B 1 10 ? -20.5 7.707 17.438 1 90.56 10 GLU B N 1
ATOM 1599 C CA . GLU B 1 10 ? -21.781 7.176 17.906 1 90.56 10 GLU B CA 1
ATOM 1600 C C . GLU B 1 10 ? -22.266 6.043 17 1 90.56 10 GLU B C 1
ATOM 1602 O O . GLU B 1 10 ? -22.844 5.066 17.484 1 90.56 10 GLU B O 1
ATOM 1607 N N . GLU B 1 11 ? -22.062 6.215 15.719 1 90.56 11 GLU B N 1
ATOM 1608 C CA . GLU B 1 11 ? -22.75 5.32 14.797 1 90.56 11 GLU B CA 1
ATOM 1609 C C . GLU B 1 11 ? -21.75 4.578 13.906 1 90.56 11 GLU B C 1
ATOM 1611 O O . GLU B 1 11 ? -22.109 3.619 13.227 1 90.56 11 GLU B O 1
ATOM 1616 N N . GLY B 1 12 ? -20.531 5.027 13.961 1 87.12 12 GLY B N 1
ATOM 1617 C CA . GLY B 1 12 ? -19.562 4.395 13.086 1 87.12 12 GLY B CA 1
ATOM 1618 C C . GLY B 1 12 ? -19.375 5.129 11.773 1 87.12 12 GLY B C 1
ATOM 1619 O O . GLY B 1 12 ? -20.25 5.879 11.344 1 87.12 12 GLY B O 1
ATOM 1620 N N . LEU B 1 13 ? -18.281 4.934 11.141 1 87.31 13 LEU B N 1
ATOM 1621 C CA . LEU B 1 13 ? -17.891 5.633 9.922 1 87.31 13 LEU B CA 1
ATOM 1622 C C . LEU B 1 13 ? -18.875 5.34 8.789 1 87.31 13 LEU B C 1
ATOM 1624 O O . LEU B 1 13 ? -19.172 6.215 7.973 1 87.31 13 LEU B O 1
ATOM 1628 N N . GLU B 1 14 ? -19.359 4.16 8.75 1 84.62 14 GLU B N 1
ATOM 1629 C CA . GLU B 1 14 ? -20.234 3.723 7.664 1 84.62 14 GLU B CA 1
ATOM 1630 C C . GLU B 1 14 ? -21.531 4.52 7.641 1 84.62 14 GLU B C 1
ATOM 1632 O O . GLU B 1 14 ? -22.203 4.602 6.609 1 84.62 14 GLU B O 1
ATOM 1637 N N . ARG B 1 15 ? -21.812 5.082 8.688 1 90.56 15 ARG B N 1
ATOM 1638 C CA . ARG B 1 15 ? -23.062 5.84 8.781 1 90.56 15 ARG B CA 1
ATOM 1639 C C . ARG B 1 15 ? -22.812 7.32 8.508 1 90.56 15 ARG B C 1
ATOM 1641 O O . ARG B 1 15 ? -23.766 8.109 8.445 1 90.56 15 ARG B O 1
ATOM 1648 N N . LEU B 1 16 ? -21.547 7.648 8.438 1 92.56 16 LEU B N 1
ATOM 1649 C CA . LEU B 1 16 ? -21.25 9.039 8.109 1 92.56 16 LEU B CA 1
ATOM 1650 C C . LEU B 1 16 ? -21.406 9.289 6.613 1 92.56 16 LEU B C 1
ATOM 1652 O O . LEU B 1 16 ? -20.469 9.062 5.84 1 92.56 16 LEU B O 1
ATOM 1656 N N . THR B 1 17 ? -22.578 9.758 6.219 1 92.69 17 THR B N 1
ATOM 1657 C CA . THR B 1 17 ? -22.906 10.172 4.855 1 92.69 17 THR B CA 1
ATOM 1658 C C . THR B 1 17 ? -23.188 11.672 4.793 1 92.69 17 THR B C 1
ATOM 1660 O O . THR B 1 17 ? -23.344 12.32 5.828 1 92.69 17 THR B O 1
ATOM 1663 N N . MET B 1 18 ? -23.188 12.156 3.521 1 92.56 18 MET B N 1
ATOM 1664 C CA . MET B 1 18 ? -23.531 13.57 3.346 1 92.56 18 MET B CA 1
ATOM 1665 C C . MET B 1 18 ? -24.922 13.867 3.889 1 92.56 18 MET B C 1
ATOM 1667 O O . MET B 1 18 ? -25.109 14.859 4.594 1 92.56 18 MET B O 1
ATOM 1671 N N . ARG B 1 19 ? -25.797 12.977 3.646 1 92.81 19 ARG B N 1
ATOM 1672 C CA . ARG B 1 19 ? -27.172 13.148 4.078 1 92.81 19 ARG B CA 1
ATOM 1673 C C . ARG B 1 19 ? -27.281 13.07 5.598 1 92.81 19 ARG B C 1
ATOM 1675 O O . ARG B 1 19 ? -27.953 13.898 6.215 1 92.81 19 ARG B O 1
ATOM 1682 N N . ARG B 1 20 ? -26.547 12.141 6.148 1 93.88 20 ARG B N 1
ATOM 1683 C CA . ARG B 1 20 ? -26.609 11.969 7.598 1 93.88 20 ARG B CA 1
ATOM 1684 C C . ARG B 1 20 ? -26 13.164 8.32 1 93.88 20 ARG B C 1
ATOM 1686 O O . ARG B 1 20 ? -26.516 13.609 9.344 1 93.88 20 ARG B O 1
ATOM 1693 N N . LEU B 1 21 ? -24.875 13.594 7.809 1 93.88 21 LEU B N 1
ATOM 1694 C CA . LEU B 1 21 ? -24.219 14.75 8.422 1 93.88 21 LEU B CA 1
ATOM 1695 C C . LEU B 1 21 ? -25.094 15.992 8.289 1 93.88 21 LEU B C 1
ATOM 1697 O O . LEU B 1 21 ? -25.172 16.797 9.219 1 93.88 21 LEU B O 1
ATOM 1701 N N . ALA B 1 22 ? -25.719 16.156 7.152 1 93.44 22 ALA B N 1
ATOM 1702 C CA . ALA B 1 22 ? -26.609 17.281 6.941 1 93.44 22 ALA B CA 1
ATOM 1703 C C . ALA B 1 22 ? -27.75 17.281 7.969 1 93.44 22 ALA B C 1
ATOM 1705 O O . ALA B 1 22 ? -28.094 18.328 8.508 1 93.44 22 ALA B O 1
ATOM 1706 N N . THR B 1 23 ? -28.281 16.125 8.211 1 92.75 23 THR B N 1
ATOM 1707 C CA . THR B 1 23 ? -29.328 15.977 9.203 1 92.75 23 THR B CA 1
ATOM 1708 C C . THR B 1 23 ? -28.828 16.375 10.586 1 92.75 23 THR B C 1
ATOM 1710 O O . THR B 1 23 ? -29.516 17.094 11.328 1 92.75 23 THR B O 1
ATOM 1713 N N . GLU B 1 24 ? -27.641 15.922 10.875 1 91.56 24 GLU B N 1
ATOM 1714 C CA . GLU B 1 24 ? -27.047 16.234 12.164 1 91.56 24 GLU B CA 1
ATOM 1715 C C . GLU B 1 24 ? -26.859 17.734 12.336 1 91.56 24 GLU B C 1
ATOM 1717 O O . GLU B 1 24 ? -27 18.266 13.438 1 91.56 24 GLU B O 1
ATOM 1722 N N . LEU B 1 25 ? -26.516 18.391 11.273 1 92.62 25 LEU B N 1
ATOM 1723 C CA . LEU B 1 25 ? -26.219 19.812 11.297 1 92.62 25 LEU B CA 1
ATOM 1724 C C . LEU B 1 25 ? -27.484 20.625 11.023 1 92.62 25 LEU B C 1
ATOM 1726 O O . LEU B 1 25 ? -27.453 21.859 11.023 1 92.62 25 LEU B O 1
ATOM 1730 N N . ASP B 1 26 ? -28.531 19.969 10.875 1 92.31 26 ASP B N 1
ATOM 1731 C CA . ASP B 1 26 ? -29.812 20.609 10.578 1 92.31 26 ASP B CA 1
ATOM 1732 C C . ASP B 1 26 ? -29.688 21.516 9.359 1 92.31 26 ASP B C 1
ATOM 1734 O O . ASP B 1 26 ? -30.047 22.688 9.422 1 92.31 26 ASP B O 1
ATOM 1738 N N . THR B 1 27 ? -29.047 21.016 8.398 1 89.88 27 THR B N 1
ATOM 1739 C CA . THR B 1 27 ? -28.875 21.734 7.137 1 89.88 27 THR B CA 1
ATOM 1740 C C . THR B 1 27 ? -29.156 20.812 5.953 1 89.88 27 THR B C 1
ATOM 1742 O O . THR B 1 27 ? -29.438 19.625 6.137 1 89.88 27 THR B O 1
ATOM 1745 N N . GLY B 1 28 ? -29.312 21.391 4.75 1 85.19 28 GLY B N 1
ATOM 1746 C CA . GLY B 1 28 ? -29.469 20.578 3.547 1 85.19 28 GLY B CA 1
ATOM 1747 C C . GLY B 1 28 ? -28.172 20 3.035 1 85.19 28 GLY B C 1
ATOM 1748 O O . GLY B 1 28 ? -27.109 20.578 3.225 1 85.19 28 GLY B O 1
ATOM 1749 N N . ALA B 1 29 ? -28.266 18.875 2.352 1 83.69 29 ALA B N 1
ATOM 1750 C CA . ALA B 1 29 ? -27.094 18.188 1.802 1 83.69 29 ALA B CA 1
ATOM 1751 C C . ALA B 1 29 ? -26.344 19.094 0.841 1 83.69 29 ALA B C 1
ATOM 1753 O O . ALA B 1 29 ? -25.109 19.031 0.757 1 83.69 29 ALA B O 1
ATOM 1754 N N . ALA B 1 30 ? -27.094 19.969 0.307 1 85.69 30 ALA B N 1
ATOM 1755 C CA . ALA B 1 30 ? -26.516 20.875 -0.678 1 85.69 30 ALA B CA 1
ATOM 1756 C C . ALA B 1 30 ? -25.469 21.781 -0.035 1 85.69 30 ALA B C 1
ATOM 1758 O O . ALA B 1 30 ? -24.453 22.109 -0.657 1 85.69 30 ALA B O 1
ATOM 1759 N N . SER B 1 31 ? -25.703 22.109 1.14 1 88.38 31 SER B N 1
ATOM 1760 C CA . SER B 1 31 ? -24.797 22.984 1.865 1 88.38 31 SER B CA 1
ATOM 1761 C C . SER B 1 31 ? -23.469 22.297 2.131 1 88.38 31 SER B C 1
ATOM 1763 O O . SER B 1 31 ? -22.422 22.953 2.195 1 88.38 31 SER B O 1
ATOM 1765 N N . LEU B 1 32 ? -23.453 20.938 2.254 1 89.81 32 LEU B N 1
ATOM 1766 C CA . LEU B 1 32 ? -22.25 20.172 2.557 1 89.81 32 LEU B CA 1
ATOM 1767 C C . LEU B 1 32 ? -21.438 19.938 1.295 1 89.81 32 LEU B C 1
ATOM 1769 O O . LEU B 1 32 ? -20.203 19.859 1.357 1 89.81 32 LEU B O 1
ATOM 1773 N N . TYR B 1 33 ? -22.109 19.953 0.164 1 87.12 33 TYR B N 1
ATOM 1774 C CA . TYR B 1 33 ? -21.453 19.688 -1.109 1 87.12 33 TYR B CA 1
ATOM 1775 C C . TYR B 1 33 ? -20.562 20.859 -1.517 1 87.12 33 TYR B C 1
ATOM 1777 O O . TYR B 1 33 ? -19.688 20.703 -2.371 1 87.12 33 TYR B O 1
ATOM 1785 N N . VAL B 1 34 ? -20.812 21.969 -0.819 1 84.5 34 VAL B N 1
ATOM 1786 C CA . VAL B 1 34 ? -19.938 23.125 -1.026 1 84.5 34 VAL B CA 1
ATOM 1787 C C . VAL B 1 34 ? -18.562 22.859 -0.402 1 84.5 34 VAL B C 1
ATOM 1789 O O . VAL B 1 34 ? -17.547 23.297 -0.926 1 84.5 34 VAL B O 1
ATOM 1792 N N . TYR B 1 35 ? -18.594 22.031 0.623 1 85.44 35 TYR B N 1
ATOM 1793 C CA . TYR B 1 35 ? -17.375 21.797 1.386 1 85.44 35 TYR B CA 1
ATOM 1794 C C . TYR B 1 35 ? -16.734 20.469 0.996 1 85.44 35 TYR B C 1
ATOM 1796 O O . TYR B 1 35 ? -15.508 20.344 1.005 1 85.44 35 TYR B O 1
ATOM 1804 N N . PHE B 1 36 ? -17.641 19.516 0.75 1 88.12 36 PHE B N 1
ATOM 1805 C CA . PHE B 1 36 ? -17.172 18.172 0.401 1 88.12 36 PHE B CA 1
ATOM 1806 C C . PHE B 1 36 ? -17.797 17.719 -0.91 1 88.12 36 PHE B C 1
ATOM 1808 O O . PHE B 1 36 ? -19.031 17.641 -1.028 1 88.12 36 PHE B O 1
ATOM 1815 N N . ARG B 1 37 ? -16.953 17.375 -1.768 1 83.81 37 ARG B N 1
ATOM 1816 C CA . ARG B 1 37 ? -17.438 16.984 -3.086 1 83.81 37 ARG B CA 1
ATOM 1817 C C . ARG B 1 37 ? -18.156 15.641 -3.023 1 83.81 37 ARG B C 1
ATOM 1819 O O . ARG B 1 37 ? -19.016 15.352 -3.859 1 83.81 37 ARG B O 1
ATOM 1826 N N . ASN B 1 38 ? -17.719 14.789 -2.119 1 84.19 38 ASN B N 1
ATOM 1827 C CA . ASN B 1 38 ? -18.297 13.461 -1.945 1 84.19 38 ASN B CA 1
ATOM 1828 C C . ASN B 1 38 ? -18.016 12.906 -0.552 1 84.19 38 ASN B C 1
ATOM 1830 O O . ASN B 1 38 ? -17.344 13.547 0.253 1 84.19 38 ASN B O 1
ATOM 1834 N N . VAL B 1 39 ? -18.516 11.773 -0.325 1 87.44 39 VAL B N 1
ATOM 1835 C CA . VAL B 1 39 ? -18.391 11.148 0.987 1 87.44 39 VAL B CA 1
ATOM 1836 C C . VAL B 1 39 ? -16.922 10.812 1.268 1 87.44 39 VAL B C 1
ATOM 1838 O O . VAL B 1 39 ? -16.469 10.891 2.412 1 87.44 39 VAL B O 1
ATOM 1841 N N . ALA B 1 40 ? -16.234 10.477 0.246 1 84.12 40 ALA B N 1
ATOM 1842 C CA . ALA B 1 40 ? -14.812 10.148 0.421 1 84.12 40 ALA B CA 1
ATOM 1843 C C . ALA B 1 40 ? -14.031 11.352 0.943 1 84.12 40 ALA B C 1
ATOM 1845 O O . ALA B 1 40 ? -13.172 11.211 1.809 1 84.12 40 ALA B O 1
ATOM 1846 N N . GLU B 1 41 ? -14.375 12.477 0.458 1 86.12 41 GLU B N 1
ATOM 1847 C CA . GLU B 1 41 ? -13.734 13.695 0.933 1 86.12 41 GLU B CA 1
ATOM 1848 C C . GLU B 1 41 ? -14.125 14 2.375 1 86.12 41 GLU B C 1
ATOM 1850 O O . GLU B 1 41 ? -13.312 14.508 3.152 1 86.12 41 GLU B O 1
ATOM 1855 N N . LEU B 1 42 ? -15.367 13.766 2.621 1 91.06 42 LEU B N 1
ATOM 1856 C CA . LEU B 1 42 ? -15.828 13.922 3.996 1 91.06 42 LEU B CA 1
ATOM 1857 C C . LEU B 1 42 ? -15.047 13.008 4.938 1 91.06 42 LEU B C 1
ATOM 1859 O O . LEU B 1 42 ? -14.594 13.445 5.996 1 91.06 42 LEU B O 1
ATOM 1863 N N . HIS B 1 43 ? -14.852 11.789 4.574 1 91.81 43 HIS B N 1
ATOM 1864 C CA . HIS B 1 43 ? -14.086 10.828 5.359 1 91.81 43 HIS B CA 1
ATOM 1865 C C . HIS B 1 43 ? -12.633 11.273 5.504 1 91.81 43 HIS B C 1
ATOM 1867 O O . HIS B 1 43 ? -12.039 11.125 6.574 1 91.81 43 HIS B O 1
ATOM 1873 N N . ALA B 1 44 ? -12.164 11.797 4.406 1 88.62 44 ALA B N 1
ATOM 1874 C CA . ALA B 1 44 ? -10.797 12.312 4.449 1 88.62 44 ALA B CA 1
ATOM 1875 C C . ALA B 1 44 ? -10.664 13.438 5.473 1 88.62 44 ALA B C 1
ATOM 1877 O O . ALA B 1 44 ? -9.641 13.555 6.152 1 88.62 44 ALA B O 1
ATOM 1878 N N . GLY B 1 45 ? -11.633 14.234 5.523 1 90.75 45 GLY B N 1
ATOM 1879 C CA . GLY B 1 45 ? -11.656 15.289 6.527 1 90.75 45 GLY B CA 1
ATOM 1880 C C . GLY B 1 45 ? -11.672 14.758 7.949 1 90.75 45 GLY B C 1
ATOM 1881 O O . GLY B 1 45 ? -10.961 15.266 8.812 1 90.75 45 GLY B O 1
ATOM 1882 N N . VAL B 1 46 ? -12.453 13.797 8.156 1 93.69 46 VAL B N 1
ATOM 1883 C CA . VAL B 1 46 ? -12.516 13.156 9.469 1 93.69 46 VAL B CA 1
ATOM 1884 C C . VAL B 1 46 ? -11.156 12.555 9.812 1 93.69 46 VAL B C 1
ATOM 1886 O O . VAL B 1 46 ? -10.672 12.711 10.938 1 93.69 46 VAL B O 1
ATOM 1889 N N . LEU B 1 47 ? -10.617 11.883 8.859 1 93.38 47 LEU B N 1
ATOM 1890 C CA . LEU B 1 47 ? -9.297 11.312 9.086 1 93.38 47 LEU B CA 1
ATOM 1891 C C . LEU B 1 47 ? -8.289 12.391 9.453 1 93.38 47 LEU B C 1
ATOM 1893 O O . LEU B 1 47 ? -7.492 12.219 10.375 1 93.38 47 LEU B O 1
ATOM 1897 N N . ASP B 1 48 ? -8.352 13.453 8.734 1 94 48 ASP B N 1
ATOM 1898 C CA . ASP B 1 48 ? -7.418 14.531 9.031 1 94 48 ASP B CA 1
ATOM 1899 C C . ASP B 1 48 ? -7.543 14.984 10.484 1 94 48 ASP B C 1
ATOM 1901 O O . ASP B 1 48 ? -6.535 15.211 11.156 1 94 48 ASP B O 1
ATOM 1905 N N . GLU B 1 49 ? -8.719 15.109 10.938 1 94.25 49 GLU B N 1
ATOM 1906 C CA . GLU B 1 49 ? -8.922 15.508 12.328 1 94.25 49 GLU B CA 1
ATOM 1907 C C . GLU B 1 49 ? -8.273 14.508 13.289 1 94.25 49 GLU B C 1
ATOM 1909 O O . GLU B 1 49 ? -7.645 14.898 14.273 1 94.25 49 GLU B O 1
ATOM 1914 N N . LEU B 1 50 ? -8.414 13.305 13 1 93.94 50 LEU B N 1
ATOM 1915 C CA . LEU B 1 50 ? -7.859 12.258 13.852 1 93.94 50 LEU B CA 1
ATOM 1916 C C . LEU B 1 50 ? -6.336 12.258 13.797 1 93.94 50 LEU B C 1
ATOM 1918 O O . LEU B 1 50 ? -5.676 11.875 14.766 1 93.94 50 LEU B O 1
ATOM 1922 N N . LEU B 1 51 ? -5.809 12.703 12.672 1 96.06 51 LEU B N 1
ATOM 1923 C CA . LEU B 1 51 ? -4.359 12.766 12.516 1 96.06 51 LEU B CA 1
ATOM 1924 C C . LEU B 1 51 ? -3.75 13.789 13.469 1 96.06 51 LEU B C 1
ATOM 1926 O O . LEU B 1 51 ? -2.533 13.797 13.672 1 96.06 51 LEU B O 1
ATOM 1930 N N . GLY B 1 52 ? -4.574 14.617 14.055 1 96.25 52 GLY B N 1
ATOM 1931 C CA . GLY B 1 52 ? -4.117 15.539 15.078 1 96.25 52 GLY B CA 1
ATOM 1932 C C . GLY B 1 52 ? -3.529 14.836 16.297 1 96.25 52 GLY B C 1
ATOM 1933 O O . GLY B 1 52 ? -2.814 15.453 17.094 1 96.25 52 GLY B O 1
ATOM 1934 N N . THR B 1 53 ? -3.814 13.586 16.438 1 96.31 53 THR B N 1
ATOM 1935 C CA . THR B 1 53 ? -3.352 12.828 17.594 1 96.31 53 THR B CA 1
ATOM 1936 C C . THR B 1 53 ? -2.006 12.164 17.297 1 96.31 53 THR B C 1
ATOM 1938 O O . THR B 1 53 ? -1.405 11.555 18.188 1 96.31 53 THR B O 1
ATOM 1941 N N . VAL B 1 54 ? -1.526 12.219 16.109 1 97.81 54 VAL B N 1
ATOM 1942 C CA . VAL B 1 54 ? -0.247 11.617 15.75 1 97.81 54 VAL B CA 1
ATOM 1943 C C . VAL B 1 54 ? 0.879 12.297 16.516 1 97.81 54 VAL B C 1
ATOM 1945 O O . VAL B 1 54 ? 0.926 13.523 16.609 1 97.81 54 VAL B O 1
ATOM 1948 N N . ASP B 1 55 ? 1.718 11.531 17.078 1 98.25 55 ASP B N 1
ATOM 1949 C CA . ASP B 1 55 ? 2.898 12.055 17.766 1 98.25 55 ASP B CA 1
ATOM 1950 C C . ASP B 1 55 ? 3.967 12.484 16.75 1 98.25 55 ASP B C 1
ATOM 1952 O O . ASP B 1 55 ? 4.793 11.672 16.328 1 98.25 55 ASP B O 1
ATOM 1956 N N . LEU B 1 56 ? 4.027 13.773 16.438 1 97.94 56 LEU B N 1
ATOM 1957 C CA . LEU B 1 56 ? 4.957 14.289 15.445 1 97.94 56 LEU B CA 1
ATOM 1958 C C . LEU B 1 56 ? 6.367 14.391 16.016 1 97.94 56 LEU B C 1
ATOM 1960 O O . LEU B 1 56 ? 7.332 14.578 15.273 1 97.94 56 LEU B O 1
ATOM 1964 N N . GLY B 1 57 ? 6.461 14.25 17.297 1 96.56 57 GLY B N 1
ATOM 1965 C CA . GLY B 1 57 ? 7.781 14.242 17.922 1 96.56 57 GLY B CA 1
ATOM 1966 C C . GLY B 1 57 ? 8.586 13 17.578 1 96.56 57 GLY B C 1
ATOM 1967 O O . GLY B 1 57 ? 9.797 13.094 17.328 1 96.56 57 GLY B O 1
ATOM 1968 N N . GLY B 1 58 ? 7.871 11.797 17.594 1 94 58 GLY B N 1
ATOM 1969 C CA . GLY B 1 58 ? 8.469 10.547 17.156 1 94 58 GLY B CA 1
ATOM 1970 C C . GLY B 1 58 ? 9.328 9.891 18.234 1 94 58 GLY B C 1
ATOM 1971 O O . GLY B 1 58 ? 10.008 8.898 17.969 1 94 58 GLY B O 1
ATOM 1972 N N . GLY B 1 59 ? 9.344 10.516 19.359 1 94.25 59 GLY B N 1
ATOM 1973 C CA . GLY B 1 59 ? 10.156 9.961 20.422 1 94.25 59 GLY B CA 1
ATOM 1974 C C . GLY B 1 59 ? 11.555 10.547 20.469 1 94.25 59 GLY B C 1
ATOM 1975 O O . GLY B 1 59 ? 11.758 11.703 20.109 1 94.25 59 GLY B O 1
ATOM 1976 N N . LYS B 1 60 ? 12.523 9.719 21.062 1 94.31 60 LYS B N 1
ATOM 1977 C CA . LYS B 1 60 ? 13.914 10.148 21.203 1 94.31 60 LYS B CA 1
ATOM 1978 C C . LYS B 1 60 ? 14.828 9.383 20.25 1 94.31 60 LYS B C 1
ATOM 1980 O O . LYS B 1 60 ? 14.5 8.281 19.828 1 94.31 60 LYS B O 1
ATOM 1985 N N . GLY B 1 61 ? 15.961 10.008 19.906 1 95.75 61 GLY B N 1
ATOM 1986 C CA . GLY B 1 61 ? 16.922 9.336 19.047 1 95.75 61 GLY B CA 1
ATOM 1987 C C . GLY B 1 61 ? 17.281 10.141 17.812 1 95.75 61 GLY B C 1
ATOM 1988 O O . GLY B 1 61 ? 17.031 11.344 17.75 1 95.75 61 GLY B O 1
ATOM 1989 N N . ASP B 1 62 ? 17.953 9.461 16.891 1 97.38 62 ASP B N 1
ATOM 1990 C CA . ASP B 1 62 ? 18.359 10.141 15.664 1 97.38 62 ASP B CA 1
ATOM 1991 C C . ASP B 1 62 ? 17.188 10.32 14.711 1 97.38 62 ASP B C 1
ATOM 1993 O O . ASP B 1 62 ? 16.047 9.945 15.039 1 97.38 62 ASP B O 1
ATOM 1997 N N . TRP B 1 63 ? 17.391 10.992 13.641 1 97.44 63 TRP B N 1
ATOM 1998 C CA . TRP B 1 63 ? 16.328 11.352 12.711 1 97.44 63 TRP B CA 1
ATOM 1999 C C . TRP B 1 63 ? 15.555 10.117 12.258 1 97.44 63 TRP B C 1
ATOM 2001 O O . TRP B 1 63 ? 14.328 10.156 12.109 1 97.44 63 TRP B O 1
ATOM 2011 N N . ARG B 1 64 ? 16.281 9.031 12.086 1 96.94 64 ARG B N 1
ATOM 2012 C CA . ARG B 1 64 ? 15.664 7.809 11.578 1 96.94 64 ARG B CA 1
ATOM 2013 C C . ARG B 1 64 ? 14.703 7.215 12.602 1 96.94 64 ARG B C 1
ATOM 2015 O O . ARG B 1 64 ? 13.578 6.848 12.258 1 96.94 64 ARG B O 1
ATOM 2022 N N . THR B 1 65 ? 15.148 7.09 13.812 1 97.12 65 THR B N 1
ATOM 2023 C CA . THR B 1 65 ? 14.32 6.555 14.883 1 97.12 65 THR B CA 1
ATOM 2024 C C . THR B 1 65 ? 13.078 7.422 15.086 1 97.12 65 THR B C 1
ATOM 2026 O O . THR B 1 65 ? 11.977 6.902 15.258 1 97.12 65 THR B O 1
ATOM 2029 N N . ARG B 1 66 ? 13.289 8.672 15.047 1 98.19 66 ARG B N 1
ATOM 2030 C CA . ARG B 1 66 ? 12.172 9.594 15.227 1 98.19 66 ARG B CA 1
ATOM 2031 C C . ARG B 1 66 ? 11.203 9.516 14.047 1 98.19 66 ARG B C 1
ATOM 2033 O O . ARG B 1 66 ? 9.984 9.578 14.234 1 98.19 66 ARG B O 1
ATOM 2040 N N . LEU B 1 67 ? 11.727 9.383 12.836 1 98.44 67 LEU B N 1
ATOM 2041 C CA . LEU B 1 67 ? 10.883 9.25 11.656 1 98.44 67 LEU B CA 1
ATOM 2042 C C . LEU B 1 67 ? 10.016 8 11.742 1 98.44 67 LEU B C 1
ATOM 2044 O O . LEU B 1 67 ? 8.805 8.055 11.508 1 98.44 67 LEU B O 1
ATOM 2048 N N . VAL B 1 68 ? 10.594 6.902 12.117 1 98 68 VAL B N 1
ATOM 2049 C CA . VAL B 1 68 ? 9.859 5.652 12.273 1 98 68 VAL B CA 1
ATOM 2050 C C . VAL B 1 68 ? 8.828 5.789 13.391 1 98 68 VAL B C 1
ATOM 2052 O O . VAL B 1 68 ? 7.715 5.27 13.281 1 98 68 VAL B O 1
ATOM 2055 N N . GLY B 1 69 ? 9.219 6.48 14.43 1 97.88 69 GLY B N 1
ATOM 2056 C CA . GLY B 1 69 ? 8.281 6.746 15.508 1 97.88 69 GLY B CA 1
ATOM 2057 C C . GLY B 1 69 ? 7.047 7.5 15.055 1 97.88 69 GLY B C 1
ATOM 2058 O O . GLY B 1 69 ? 5.926 7.148 15.43 1 97.88 69 GLY B O 1
ATOM 2059 N N . VAL B 1 70 ? 7.223 8.539 14.234 1 98.44 70 VAL B N 1
ATOM 2060 C CA . VAL B 1 70 ? 6.113 9.312 13.68 1 98.44 70 VAL B CA 1
ATOM 2061 C C . VAL B 1 70 ? 5.238 8.414 12.82 1 98.44 70 VAL B C 1
ATOM 2063 O O . VAL B 1 70 ? 4.012 8.422 12.945 1 98.44 70 VAL B O 1
ATOM 2066 N N . LEU B 1 71 ? 5.848 7.609 11.969 1 98.31 71 LEU B N 1
ATOM 2067 C CA . LEU B 1 71 ? 5.117 6.723 11.062 1 98.31 71 LEU B CA 1
ATOM 2068 C C . LEU B 1 71 ? 4.344 5.668 11.852 1 98.31 71 LEU B C 1
ATOM 2070 O O . LEU B 1 71 ? 3.225 5.309 11.477 1 98.31 71 LEU B O 1
ATOM 2074 N N . ARG B 1 72 ? 4.938 5.18 12.898 1 97.19 72 ARG B N 1
ATOM 2075 C CA . ARG B 1 72 ? 4.238 4.211 13.734 1 97.19 72 ARG B CA 1
ATOM 2076 C C . ARG B 1 72 ? 3.014 4.84 14.391 1 97.19 72 ARG B C 1
ATOM 2078 O O . ARG B 1 72 ? 1.952 4.215 14.469 1 97.19 72 ARG B O 1
ATOM 2085 N N . SER B 1 73 ? 3.184 5.988 14.898 1 97.5 73 SER B N 1
ATOM 2086 C CA . SER B 1 73 ? 2.055 6.703 15.484 1 97.5 73 SER B CA 1
ATOM 2087 C C . SER B 1 73 ? 0.943 6.914 14.461 1 97.5 73 SER B C 1
ATOM 2089 O O . SER B 1 73 ? -0.233 6.695 14.758 1 97.5 73 SER B O 1
ATOM 2091 N N . TYR B 1 74 ? 1.323 7.32 13.258 1 97.25 74 TYR B N 1
ATOM 2092 C CA . TYR B 1 74 ? 0.377 7.473 12.156 1 97.25 74 TYR B CA 1
ATOM 2093 C C . TYR B 1 74 ? -0.343 6.16 11.867 1 97.25 74 TYR B C 1
ATOM 2095 O O . TYR B 1 74 ? -1.57 6.129 11.758 1 97.25 74 TYR B O 1
ATOM 2103 N N . THR B 1 75 ? 0.423 5.129 11.773 1 96.5 75 THR B N 1
ATOM 2104 C CA . THR B 1 75 ? -0.132 3.812 11.469 1 96.5 75 THR B CA 1
ATOM 2105 C C . THR B 1 75 ? -1.111 3.379 12.562 1 96.5 75 THR B C 1
ATOM 2107 O O . THR B 1 75 ? -2.143 2.77 12.266 1 96.5 75 THR B O 1
ATOM 2110 N N . GLN B 1 76 ? -0.784 3.691 13.75 1 94.81 76 GLN B N 1
ATOM 2111 C CA . GLN B 1 76 ? -1.646 3.328 14.867 1 94.81 76 GLN B CA 1
ATOM 2112 C C . GLN B 1 76 ? -3.004 4.016 14.766 1 94.81 76 GLN B C 1
ATOM 2114 O O . GLN B 1 76 ? -4.035 3.404 15.047 1 94.81 76 GLN B O 1
ATOM 2119 N N . VAL B 1 77 ? -3.01 5.254 14.391 1 94.69 77 VAL B N 1
ATOM 2120 C CA . VAL B 1 77 ? -4.266 5.965 14.172 1 94.69 77 VAL B CA 1
ATOM 2121 C C . VAL B 1 77 ? -5.102 5.234 13.125 1 94.69 77 VAL B C 1
ATOM 2123 O O . VAL B 1 77 ? -6.309 5.047 13.305 1 94.69 77 VAL B O 1
ATOM 2126 N N . LEU B 1 78 ? -4.492 4.801 12.086 1 93.88 78 LEU B N 1
ATOM 2127 C CA . LEU B 1 78 ? -5.184 4.129 10.992 1 93.88 78 LEU B CA 1
ATOM 2128 C C . LEU B 1 78 ? -5.648 2.738 11.406 1 93.88 78 LEU B C 1
ATOM 2130 O O . LEU B 1 78 ? -6.715 2.281 10.984 1 93.88 78 LEU B O 1
ATOM 2134 N N . PHE B 1 79 ? -4.855 2.041 12.242 1 90.75 79 PHE B N 1
ATOM 2135 C CA . PHE B 1 79 ? -5.238 0.728 12.75 1 90.75 79 PHE B CA 1
ATOM 2136 C C . PHE B 1 79 ? -6.543 0.809 13.531 1 90.75 79 PHE B C 1
ATOM 2138 O O . PHE B 1 79 ? -7.344 -0.128 13.516 1 90.75 79 PHE B O 1
ATOM 2145 N N . GLU B 1 80 ? -6.695 1.9 14.156 1 89.25 80 GLU B N 1
ATOM 2146 C CA . GLU B 1 80 ? -7.891 2.09 14.977 1 89.25 80 GLU B CA 1
ATOM 2147 C C . GLU B 1 80 ? -9.086 2.479 14.117 1 89.25 80 GLU B C 1
ATOM 2149 O O . GLU B 1 80 ? -10.227 2.445 14.578 1 89.25 80 GLU B O 1
ATOM 2154 N N . GLN B 1 81 ? -8.773 2.807 12.875 1 88.81 81 GLN B N 1
ATOM 2155 C CA . GLN B 1 81 ? -9.797 3.277 11.961 1 88.81 81 GLN B CA 1
ATOM 2156 C C . GLN B 1 81 ? -9.648 2.633 10.586 1 88.81 81 GLN B C 1
ATOM 2158 O O . GLN B 1 81 ? -9.414 3.326 9.586 1 88.81 81 GLN B O 1
ATOM 2163 N N . PRO B 1 82 ? -9.914 1.364 10.477 1 83.56 82 PRO B N 1
ATOM 2164 C CA . PRO B 1 82 ? -9.617 0.678 9.219 1 83.56 82 PRO B CA 1
ATOM 2165 C C . PRO B 1 82 ? -10.453 1.198 8.055 1 83.56 82 PRO B C 1
ATOM 2167 O O . PRO B 1 82 ? -9.977 1.237 6.918 1 83.56 82 PRO B O 1
ATOM 2170 N N . SER B 1 83 ? -11.648 1.564 8.305 1 84.06 83 SER B N 1
ATOM 2171 C CA . SER B 1 83 ? -12.5 2.113 7.25 1 84.06 83 SER B CA 1
ATOM 2172 C C . SER B 1 83 ? -11.945 3.439 6.734 1 84.06 83 SER B C 1
ATOM 2174 O O . SER B 1 83 ? -12.023 3.725 5.539 1 84.06 83 SER B O 1
ATOM 2176 N N . LEU B 1 84 ? -11.367 4.211 7.605 1 89.81 84 LEU B N 1
ATOM 2177 C CA . LEU B 1 84 ? -10.781 5.484 7.195 1 89.81 84 LEU B CA 1
ATOM 2178 C C . LEU B 1 84 ? -9.477 5.262 6.434 1 89.81 84 LEU B C 1
ATOM 2180 O O . LEU B 1 84 ? -9.148 6.02 5.52 1 89.81 84 LEU B O 1
ATOM 2184 N N . ALA B 1 85 ? -8.742 4.188 6.82 1 90.12 85 ALA B N 1
ATOM 2185 C CA . ALA B 1 85 ? -7.535 3.838 6.074 1 90.12 85 ALA B CA 1
ATOM 2186 C C . ALA B 1 85 ? -7.867 3.506 4.625 1 90.12 85 ALA B C 1
ATOM 2188 O O . ALA B 1 85 ? -7.172 3.949 3.705 1 90.12 85 ALA B O 1
ATOM 2189 N N . ARG B 1 86 ? -8.93 2.807 4.453 1 85.69 86 ARG B N 1
ATOM 2190 C CA . ARG B 1 86 ? -9.375 2.455 3.107 1 85.69 86 ARG B CA 1
ATOM 2191 C C . ARG B 1 86 ? -9.773 3.699 2.32 1 85.69 86 ARG B C 1
ATOM 2193 O O . ARG B 1 86 ? -9.43 3.834 1.145 1 85.69 86 ARG B O 1
ATOM 2200 N N . SER B 1 87 ? -10.484 4.578 2.998 1 83.75 87 SER B N 1
ATOM 2201 C CA . SER B 1 87 ? -10.906 5.824 2.363 1 83.75 87 SER B CA 1
ATOM 2202 C C . SER B 1 87 ? -9.703 6.676 1.97 1 83.75 87 SER B C 1
ATOM 2204 O O . SER B 1 87 ? -9.719 7.336 0.931 1 83.75 87 SER B O 1
ATOM 2206 N N . ALA B 1 88 ? -8.656 6.605 2.795 1 86.06 88 ALA B N 1
ATOM 2207 C CA . ALA B 1 88 ? -7.453 7.398 2.543 1 86.06 88 ALA B CA 1
ATOM 2208 C C . ALA B 1 88 ? -6.734 6.922 1.283 1 86.06 88 ALA B C 1
ATOM 2210 O O . ALA B 1 88 ? -6.059 7.703 0.612 1 86.06 88 ALA B O 1
ATOM 2211 N N . MET B 1 89 ? -6.887 5.66 0.95 1 84.19 89 MET B N 1
ATOM 2212 C CA . MET B 1 89 ? -6.289 5.117 -0.267 1 84.19 89 MET B CA 1
ATOM 2213 C C . MET B 1 89 ? -6.969 5.688 -1.507 1 84.19 89 MET B C 1
ATOM 2215 O O . MET B 1 89 ? -6.352 5.793 -2.566 1 84.19 89 MET B O 1
ATOM 2219 N N . VAL B 1 90 ? -8.18 6.047 -1.332 1 76.94 90 VAL B N 1
ATOM 2220 C CA . VAL B 1 90 ? -8.992 6.531 -2.441 1 76.94 90 VAL B CA 1
ATOM 2221 C C . VAL B 1 90 ? -8.898 8.055 -2.527 1 76.94 90 VAL B C 1
ATOM 2223 O O . VAL B 1 90 ? -8.773 8.609 -3.619 1 76.94 90 VAL B O 1
ATOM 2226 N N . SER B 1 91 ? -9.039 8.688 -1.353 1 78.69 91 SER B N 1
ATOM 2227 C CA . SER B 1 91 ? -8.922 10.133 -1.24 1 78.69 91 SER B CA 1
ATOM 2228 C C . SER B 1 91 ? -7.945 10.523 -0.134 1 78.69 91 SER B C 1
ATOM 2230 O O . SER B 1 91 ? -8.281 10.453 1.051 1 78.69 91 SER B O 1
ATOM 2232 N N . ARG B 1 92 ? -6.859 10.984 -0.588 1 78.94 92 ARG B N 1
ATOM 2233 C CA . ARG B 1 92 ? -5.836 11.367 0.378 1 78.94 92 ARG B CA 1
ATOM 2234 C C . ARG B 1 92 ? -6.277 12.578 1.189 1 78.94 92 ARG B C 1
ATOM 2236 O O . ARG B 1 92 ? -6.863 13.516 0.646 1 78.94 92 ARG B O 1
ATOM 2243 N N . PRO B 1 93 ? -5.961 12.469 2.463 1 83.19 93 PRO B N 1
ATOM 2244 C CA . PRO B 1 93 ? -6.199 13.688 3.242 1 83.19 93 PRO B CA 1
ATOM 2245 C C . PRO B 1 93 ? -5.332 14.859 2.789 1 83.19 93 PRO B C 1
ATOM 2247 O O . PRO B 1 93 ? -4.211 14.656 2.322 1 83.19 93 PRO B O 1
ATOM 2250 N N . SER B 1 94 ? -5.891 16.031 2.869 1 85 94 SER B N 1
ATOM 2251 C CA . SER B 1 94 ? -5.141 17.219 2.482 1 85 94 SER B CA 1
ATOM 2252 C C . SER B 1 94 ? -5.328 18.344 3.496 1 85 94 SER B C 1
ATOM 2254 O O . SER B 1 94 ? -5.02 19.516 3.209 1 85 94 SER B O 1
ATOM 2256 N N . GLY B 1 95 ? -5.863 18.016 4.625 1 90.12 95 GLY B N 1
ATOM 2257 C CA . GLY B 1 95 ? -6.066 19.016 5.664 1 90.12 95 GLY B CA 1
ATOM 2258 C C . GLY B 1 95 ? -4.797 19.359 6.422 1 90.12 95 GLY B C 1
ATOM 2259 O O . GLY B 1 95 ? -3.721 18.859 6.094 1 90.12 95 GLY B O 1
ATOM 2260 N N . PRO B 1 96 ? -4.941 20.25 7.406 1 92.12 96 PRO B N 1
ATOM 2261 C CA . PRO B 1 96 ? -3.77 20.812 8.086 1 92.12 96 PRO B CA 1
ATOM 2262 C C . PRO B 1 96 ? -2.973 19.75 8.852 1 92.12 96 PRO B C 1
ATOM 2264 O O . PRO B 1 96 ? -1.745 19.828 8.93 1 92.12 96 PRO B O 1
ATOM 2267 N N . HIS B 1 97 ? -3.625 18.766 9.461 1 95.25 97 HIS B N 1
ATOM 2268 C CA . HIS B 1 97 ? -2.9 17.766 10.25 1 95.25 97 HIS B CA 1
ATOM 2269 C C . HIS B 1 97 ? -2.102 16.828 9.352 1 95.25 97 HIS B C 1
ATOM 2271 O O . HIS B 1 97 ? -0.989 16.438 9.703 1 95.25 97 HIS B O 1
ATOM 2277 N N . TYR B 1 98 ? -2.66 16.453 8.227 1 93.88 98 TYR B N 1
ATOM 2278 C CA . TYR B 1 98 ? -1.909 15.648 7.262 1 93.88 98 TYR B CA 1
ATOM 2279 C C . TYR B 1 98 ? -0.694 16.406 6.75 1 93.88 98 TYR B C 1
ATOM 2281 O O . TYR B 1 98 ? 0.391 15.836 6.609 1 93.88 98 TYR B O 1
ATOM 2289 N N . LEU B 1 99 ? -0.87 17.688 6.465 1 93.44 99 LEU B N 1
ATOM 2290 C CA . LEU B 1 99 ? 0.228 18.5 5.949 1 93.44 99 LEU B CA 1
ATOM 2291 C C . LEU B 1 99 ? 1.312 18.672 7.008 1 93.44 99 LEU B C 1
ATOM 2293 O O . LEU B 1 99 ? 2.498 18.734 6.68 1 93.44 99 LEU B O 1
ATOM 2297 N N . ALA B 1 100 ? 0.882 18.844 8.266 1 95.69 100 ALA B N 1
ATOM 2298 C CA . ALA B 1 100 ? 1.857 18.891 9.352 1 95.69 100 ALA B CA 1
ATOM 2299 C C . ALA B 1 100 ? 2.656 17.594 9.43 1 95.69 100 ALA B C 1
ATOM 2301 O O . ALA B 1 100 ? 3.865 17.625 9.664 1 95.69 100 ALA B O 1
ATOM 2302 N N . LEU B 1 101 ? 1.985 16.453 9.273 1 96.69 101 LEU B N 1
ATOM 2303 C CA . LEU B 1 101 ? 2.633 15.141 9.234 1 96.69 101 LEU B CA 1
ATOM 2304 C C . LEU B 1 101 ? 3.643 15.07 8.094 1 96.69 101 LEU B C 1
ATOM 2306 O O . LEU B 1 101 ? 4.793 14.68 8.305 1 96.69 101 LEU B O 1
ATOM 2310 N N . LEU B 1 102 ? 3.182 15.438 6.906 1 95.06 102 LEU B N 1
ATOM 2311 C CA . LEU B 1 102 ? 4.035 15.445 5.723 1 95.06 102 LEU B CA 1
ATOM 2312 C C . LEU B 1 102 ? 5.262 16.328 5.945 1 95.06 102 LEU B C 1
ATOM 2314 O O . LEU B 1 102 ? 6.387 15.906 5.652 1 95.06 102 LEU B O 1
ATOM 2318 N N . GLU B 1 103 ? 5.055 17.5 6.453 1 96.31 103 GLU B N 1
ATOM 2319 C CA . GLU B 1 103 ? 6.133 18.438 6.75 1 96.31 103 GLU B CA 1
ATOM 2320 C C . GLU B 1 103 ? 7.141 17.828 7.723 1 96.31 103 GLU B C 1
ATOM 2322 O O . GLU B 1 103 ? 8.352 17.969 7.539 1 96.31 103 GLU B O 1
ATOM 2327 N N . ARG B 1 104 ? 6.621 17.234 8.742 1 97.88 104 ARG B N 1
ATOM 2328 C CA . ARG B 1 104 ? 7.488 16.625 9.758 1 97.88 104 ARG B CA 1
ATOM 2329 C C . ARG B 1 104 ? 8.344 15.516 9.156 1 97.88 104 ARG B C 1
ATOM 2331 O O . ARG B 1 104 ? 9.539 15.422 9.438 1 97.88 104 ARG B O 1
ATOM 2338 N N . LEU B 1 105 ? 7.738 14.664 8.375 1 98.19 105 LEU B N 1
ATOM 2339 C CA . LEU B 1 105 ? 8.469 13.57 7.75 1 98.19 105 LEU B CA 1
ATOM 2340 C C . LEU B 1 105 ? 9.547 14.094 6.812 1 98.19 105 LEU B C 1
ATOM 2342 O O . LEU B 1 105 ? 10.68 13.602 6.82 1 98.19 105 LEU B O 1
ATOM 2346 N N . LEU B 1 106 ? 9.211 15.094 6.043 1 97.12 106 LEU B N 1
ATOM 2347 C CA . LEU B 1 106 ? 10.18 15.688 5.133 1 97.12 106 LEU B CA 1
ATOM 2348 C C . LEU B 1 106 ? 11.32 16.344 5.902 1 97.12 106 LEU B C 1
ATOM 2350 O O . LEU B 1 106 ? 12.477 16.266 5.484 1 97.12 106 LEU B O 1
ATOM 2354 N N . ALA B 1 107 ? 10.969 17 6.984 1 97.56 107 ALA B N 1
ATOM 2355 C CA . ALA B 1 107 ? 11.992 17.625 7.82 1 97.56 107 ALA B CA 1
ATOM 2356 C C . ALA B 1 107 ? 12.969 16.578 8.359 1 97.56 107 ALA B C 1
ATOM 2358 O O . ALA B 1 107 ? 14.18 16.812 8.375 1 97.56 107 ALA B O 1
ATOM 2359 N N . LEU B 1 108 ? 12.469 15.492 8.812 1 98.06 108 LEU B N 1
ATOM 2360 C CA . LEU B 1 108 ? 13.312 14.438 9.352 1 98.06 108 LEU B CA 1
ATOM 2361 C C . LEU B 1 108 ? 14.172 13.805 8.258 1 98.06 108 LEU B C 1
ATOM 2363 O O . LEU B 1 108 ? 15.344 13.492 8.484 1 98.06 108 LEU B O 1
ATOM 2367 N N . LEU B 1 109 ? 13.602 13.594 7.07 1 97.81 109 LEU B N 1
ATOM 2368 C CA . LEU B 1 109 ? 14.391 13.102 5.945 1 97.81 109 LEU B CA 1
ATOM 2369 C C . LEU B 1 109 ? 15.523 14.062 5.613 1 97.81 109 LEU B C 1
ATOM 2371 O O . LEU B 1 109 ? 16.656 13.641 5.344 1 97.81 109 LEU B O 1
ATOM 2375 N N . ALA B 1 110 ? 15.18 15.344 5.652 1 96.94 110 ALA B N 1
ATOM 2376 C CA . ALA B 1 110 ? 16.188 16.375 5.398 1 96.94 110 ALA B CA 1
ATOM 2377 C C . ALA B 1 110 ? 17.281 16.328 6.457 1 96.94 110 ALA B C 1
ATOM 2379 O O . ALA B 1 110 ? 18.469 16.453 6.137 1 96.94 110 ALA B O 1
ATOM 2380 N N . GLU B 1 111 ? 16.875 16.234 7.672 1 97.12 111 GLU B N 1
ATOM 2381 C CA . GLU B 1 111 ? 17.828 16.109 8.766 1 97.12 111 GLU B CA 1
ATOM 2382 C C . GLU B 1 111 ? 18.797 14.953 8.539 1 97.12 111 GLU B C 1
ATOM 2384 O O . GLU B 1 111 ? 19.969 15.031 8.906 1 97.12 111 GLU B O 1
ATOM 2389 N N . GLY B 1 112 ? 18.328 13.883 7.984 1 97.12 112 GLY B N 1
ATOM 2390 C CA . GLY B 1 112 ? 19.156 12.719 7.695 1 97.12 112 GLY B CA 1
ATOM 2391 C C . GLY B 1 112 ? 20 12.875 6.449 1 97.12 112 GLY B C 1
ATOM 2392 O O . GLY B 1 112 ? 20.781 11.992 6.109 1 97.12 112 GLY B O 1
ATOM 2393 N N . GLY B 1 113 ? 19.812 13.938 5.742 1 97 113 GLY B N 1
ATOM 2394 C CA . GLY B 1 113 ? 20.609 14.211 4.555 1 97 113 GLY B CA 1
ATOM 2395 C C . GLY B 1 113 ? 20.062 13.547 3.303 1 97 113 GLY B C 1
ATOM 2396 O O . GLY B 1 113 ? 20.797 13.367 2.324 1 97 113 GLY B O 1
ATOM 2397 N N . VAL B 1 114 ? 18.859 13.094 3.299 1 96.62 114 VAL B N 1
ATOM 2398 C CA . VAL B 1 114 ? 18.234 12.523 2.111 1 96.62 114 VAL B CA 1
ATOM 2399 C C . VAL B 1 114 ? 18.016 13.609 1.062 1 96.62 114 VAL B C 1
ATOM 2401 O O . VAL B 1 114 ? 17.453 14.664 1.356 1 96.62 114 VAL B O 1
ATOM 2404 N N . PRO B 1 115 ? 18.469 13.367 -0.182 1 94.94 115 PRO B N 1
ATOM 2405 C CA . PRO B 1 115 ? 18.281 14.383 -1.223 1 94.94 115 PRO B CA 1
ATOM 2406 C C . PRO B 1 115 ? 16.828 14.75 -1.438 1 94.94 115 PRO B C 1
ATOM 2408 O O . PRO B 1 115 ? 15.945 13.891 -1.351 1 94.94 115 PRO B O 1
ATOM 2411 N N . ASP B 1 116 ? 16.562 15.969 -1.835 1 92.75 116 ASP B N 1
ATOM 2412 C CA . ASP B 1 116 ? 15.227 16.531 -1.962 1 92.75 116 ASP B CA 1
ATOM 2413 C C . ASP B 1 116 ? 14.383 15.719 -2.936 1 92.75 116 ASP B C 1
ATOM 2415 O O . ASP B 1 116 ? 13.227 15.391 -2.641 1 92.75 116 ASP B O 1
ATOM 2419 N N . ALA B 1 117 ? 14.961 15.391 -4.055 1 90.5 117 ALA B N 1
ATOM 2420 C CA . ALA B 1 117 ? 14.219 14.656 -5.07 1 90.5 117 ALA B CA 1
ATOM 2421 C C . ALA B 1 117 ? 13.766 13.289 -4.547 1 90.5 117 ALA B C 1
ATOM 2423 O O . ALA B 1 117 ? 12.641 12.859 -4.797 1 90.5 117 ALA B O 1
ATOM 2424 N N . GLN B 1 118 ? 14.633 12.656 -3.791 1 95.38 118 GLN B N 1
ATOM 2425 C CA . GLN B 1 118 ? 14.32 11.359 -3.205 1 95.38 118 GLN B CA 1
ATOM 2426 C C . GLN B 1 118 ? 13.305 11.492 -2.08 1 95.38 118 GLN B C 1
ATOM 2428 O O . GLN B 1 118 ? 12.391 10.672 -1.965 1 95.38 118 GLN B O 1
ATOM 2433 N N . ALA B 1 119 ? 13.438 12.555 -1.294 1 95.81 119 ALA B N 1
ATOM 2434 C CA . ALA B 1 119 ? 12.523 12.781 -0.173 1 95.81 119 ALA B CA 1
ATOM 2435 C C . ALA B 1 119 ? 11.102 13.031 -0.663 1 95.81 119 ALA B C 1
ATOM 2437 O O . ALA B 1 119 ? 10.141 12.523 -0.081 1 95.81 119 ALA B O 1
ATOM 2438 N N . ALA B 1 120 ? 10.977 13.758 -1.744 1 93.38 120 ALA B N 1
ATOM 2439 C CA . ALA B 1 120 ? 9.664 14.133 -2.275 1 93.38 120 ALA B CA 1
ATOM 2440 C C . ALA B 1 120 ? 8.867 12.906 -2.701 1 93.38 120 ALA B C 1
ATOM 2442 O O . ALA B 1 120 ? 7.688 12.781 -2.371 1 93.38 120 ALA B O 1
ATOM 2443 N N . TRP B 1 121 ? 9.5 12 -3.389 1 93.69 121 TRP B N 1
ATOM 2444 C CA . TRP B 1 121 ? 8.828 10.781 -3.812 1 93.69 121 TRP B CA 1
ATOM 2445 C C . TRP B 1 121 ? 8.797 9.758 -2.68 1 93.69 121 TRP B C 1
ATOM 2447 O O . TRP B 1 121 ? 7.816 9.016 -2.531 1 93.69 121 TRP B O 1
ATOM 2457 N N . GLY B 1 122 ? 9.852 9.789 -1.863 1 96.56 122 GLY B N 1
ATOM 2458 C CA . GLY B 1 122 ? 10.008 8.812 -0.798 1 96.56 122 GLY B CA 1
ATOM 2459 C C . GLY B 1 122 ? 8.945 8.938 0.281 1 96.56 122 GLY B C 1
ATOM 2460 O O . GLY B 1 122 ? 8.477 7.926 0.815 1 96.56 122 GLY B O 1
ATOM 2461 N N . VAL B 1 123 ? 8.578 10.156 0.574 1 95.94 123 VAL B N 1
ATOM 2462 C CA . VAL B 1 123 ? 7.602 10.375 1.637 1 95.94 123 VAL B CA 1
ATOM 2463 C C . VAL B 1 123 ? 6.254 9.781 1.24 1 95.94 123 VAL B C 1
ATOM 2465 O O . VAL B 1 123 ? 5.523 9.266 2.088 1 95.94 123 VAL B O 1
ATOM 2468 N N . ASP B 1 124 ? 5.945 9.758 -0.009 1 92.75 124 ASP B N 1
ATOM 2469 C CA . ASP B 1 124 ? 4.723 9.133 -0.502 1 92.75 124 ASP B CA 1
ATOM 2470 C C . ASP B 1 124 ? 4.758 7.621 -0.296 1 92.75 124 ASP B C 1
ATOM 2472 O O . ASP B 1 124 ? 3.748 7.02 0.08 1 92.75 124 ASP B O 1
ATOM 2476 N N . LEU B 1 125 ? 5.91 7.027 -0.544 1 95.31 125 LEU B N 1
ATOM 2477 C CA . LEU B 1 125 ? 6.074 5.594 -0.349 1 95.31 125 LEU B CA 1
ATOM 2478 C C . LEU B 1 125 ? 5.895 5.219 1.118 1 95.31 125 LEU B C 1
ATOM 2480 O O . LEU B 1 125 ? 5.258 4.211 1.434 1 95.31 125 LEU B O 1
ATOM 2484 N N . LEU B 1 126 ? 6.484 6.008 1.946 1 97.62 126 LEU B N 1
ATOM 2485 C CA . LEU B 1 126 ? 6.391 5.758 3.381 1 97.62 126 LEU B CA 1
ATOM 2486 C C . LEU B 1 126 ? 4.941 5.805 3.848 1 97.62 126 LEU B C 1
ATOM 2488 O O . LEU B 1 126 ? 4.484 4.902 4.555 1 97.62 126 LEU B O 1
ATOM 2492 N N . LEU B 1 127 ? 4.23 6.816 3.447 1 95.75 127 LEU B N 1
ATOM 2493 C CA . LEU B 1 127 ? 2.842 6.98 3.861 1 95.75 127 LEU B CA 1
ATOM 2494 C C . LEU B 1 127 ? 1.955 5.922 3.215 1 95.75 127 LEU B C 1
ATOM 2496 O O . LEU B 1 127 ? 1.02 5.422 3.844 1 95.75 127 LEU B O 1
ATOM 2500 N N . LEU B 1 128 ? 2.244 5.609 1.964 1 94.19 128 LEU B N 1
ATOM 2501 C CA . LEU B 1 128 ? 1.505 4.551 1.282 1 94.19 128 LEU B CA 1
ATOM 2502 C C . LEU B 1 128 ? 1.651 3.223 2.02 1 94.19 128 LEU B C 1
ATOM 2504 O O . LEU B 1 128 ? 0.665 2.512 2.227 1 94.19 128 LEU B O 1
ATOM 2508 N N . TYR B 1 129 ? 2.842 2.885 2.379 1 96 129 TYR B N 1
ATOM 2509 C CA . TYR B 1 129 ? 3.096 1.643 3.1 1 96 129 TYR B CA 1
ATOM 2510 C C . TYR B 1 129 ? 2.324 1.604 4.414 1 96 129 TYR B C 1
ATOM 2512 O O . TYR B 1 129 ? 1.663 0.611 4.723 1 96 129 TYR B O 1
ATOM 2520 N N . ALA B 1 130 ? 2.385 2.656 5.191 1 95.94 130 ALA B N 1
ATOM 2521 C CA . ALA B 1 130 ? 1.657 2.738 6.457 1 95.94 130 ALA B CA 1
ATOM 2522 C C . ALA B 1 130 ? 0.157 2.561 6.238 1 95.94 130 ALA B C 1
ATOM 2524 O O . ALA B 1 130 ? -0.488 1.77 6.93 1 95.94 130 ALA B O 1
ATOM 2525 N N . THR B 1 131 ? -0.341 3.27 5.266 1 93.75 131 THR B N 1
ATOM 2526 C CA . THR B 1 131 ? -1.772 3.242 4.988 1 93.75 131 THR B CA 1
ATOM 2527 C C . THR B 1 131 ? -2.201 1.859 4.5 1 93.75 131 THR B C 1
ATOM 2529 O O . THR B 1 131 ? -3.193 1.308 4.98 1 93.75 131 THR B O 1
ATOM 2532 N N . SER B 1 132 ? -1.468 1.333 3.596 1 92.94 132 SER B N 1
ATOM 2533 C CA . SER B 1 132 ? -1.809 0.034 3.023 1 92.94 132 SER B CA 1
ATOM 2534 C C . SER B 1 132 ? -1.749 -1.066 4.078 1 92.94 132 SER B C 1
ATOM 2536 O O . SER B 1 132 ? -2.586 -1.972 4.086 1 92.94 132 SER B O 1
ATOM 2538 N N . THR B 1 133 ? -0.767 -1.018 4.953 1 91.56 133 THR B N 1
ATOM 2539 C CA . THR B 1 133 ? -0.658 -1.978 6.047 1 91.56 133 THR B CA 1
ATOM 2540 C C . THR B 1 133 ? -1.878 -1.9 6.961 1 91.56 133 THR B C 1
ATOM 2542 O O . THR B 1 133 ? -2.375 -2.926 7.43 1 91.56 133 THR B O 1
ATOM 2545 N N . ALA B 1 134 ? -2.332 -0.721 7.195 1 90.81 134 ALA B N 1
ATOM 2546 C CA . ALA B 1 134 ? -3.51 -0.535 8.039 1 90.81 134 ALA B CA 1
ATOM 2547 C C . ALA B 1 134 ? -4.762 -1.094 7.371 1 90.81 134 ALA B C 1
ATOM 2549 O O . ALA B 1 134 ? -5.629 -1.659 8.039 1 90.81 134 ALA B O 1
ATOM 2550 N N . VAL B 1 135 ? -4.824 -0.925 6.098 1 88.06 135 VAL B N 1
ATOM 2551 C CA . VAL B 1 135 ? -5.957 -1.474 5.359 1 88.06 135 VAL B CA 1
ATOM 2552 C C . VAL B 1 135 ? -5.957 -2.996 5.469 1 88.06 135 VAL B C 1
ATOM 2554 O O . VAL B 1 135 ? -6.996 -3.604 5.746 1 88.06 135 VAL B O 1
ATOM 2557 N N . GLU B 1 136 ? -4.828 -3.547 5.238 1 83.69 136 GLU B N 1
ATOM 2558 C CA . GLU B 1 136 ? -4.719 -5 5.332 1 83.69 136 GLU B CA 1
ATOM 2559 C C . GLU B 1 136 ? -5.066 -5.488 6.738 1 83.69 136 GLU B C 1
ATOM 2561 O O . GLU B 1 136 ? -5.715 -6.527 6.895 1 83.69 136 GLU B O 1
ATOM 2566 N N . HIS B 1 137 ? -4.625 -4.758 7.738 1 78 137 HIS B N 1
ATOM 2567 C CA . HIS B 1 137 ? -4.875 -5.102 9.133 1 78 137 HIS B CA 1
ATOM 2568 C C . HIS B 1 137 ? -6.367 -5.078 9.445 1 78 137 HIS B C 1
ATOM 2570 O O . HIS B 1 137 ? -6.871 -5.941 10.172 1 78 137 HIS B O 1
ATOM 2576 N N . GLY B 1 138 ? -7.055 -4.055 9.062 1 73.31 138 GLY B N 1
ATOM 2577 C CA . GLY B 1 138 ? -8.477 -3.891 9.328 1 73.31 138 GLY B CA 1
ATOM 2578 C C . GLY B 1 138 ? -9.328 -4.957 8.672 1 73.31 138 GLY B C 1
ATOM 2579 O O . GLY B 1 138 ? -10.414 -5.281 9.164 1 73.31 138 GLY B O 1
ATOM 2580 N N . SER B 1 139 ? -8.898 -5.289 7.5 1 61.56 139 SER B N 1
ATOM 2581 C CA . SER B 1 139 ? -9.641 -6.352 6.828 1 61.56 139 SER B CA 1
ATOM 2582 C C . SER B 1 139 ? -9.547 -7.664 7.598 1 61.56 139 SER B C 1
ATOM 2584 O O . SER B 1 139 ? -10.484 -8.461 7.59 1 61.56 139 SER B O 1
ATOM 2586 N N . ARG B 1 140 ? -8.438 -7.754 8.219 1 57.69 140 ARG B N 1
ATOM 2587 C CA . ARG B 1 140 ? -8.203 -8.938 9.039 1 57.69 140 ARG B CA 1
ATOM 2588 C C . ARG B 1 140 ? -9.156 -8.977 10.234 1 57.69 140 ARG B C 1
ATOM 2590 O O . ARG B 1 140 ? -9.609 -10.055 10.633 1 57.69 140 ARG B O 1
ATOM 2597 N N . GLY B 1 141 ? -9.43 -7.902 10.742 1 51.06 141 GLY B N 1
ATOM 2598 C CA . GLY B 1 141 ? -10.32 -7.797 11.891 1 51.06 141 GLY B CA 1
ATOM 2599 C C . GLY B 1 141 ? -11.789 -7.898 11.523 1 51.06 141 GLY B C 1
ATOM 2600 O O . GLY B 1 141 ? -12.594 -8.422 12.289 1 51.06 141 GLY B O 1
ATOM 2601 N N . GLU B 1 142 ? -12.234 -7.262 10.586 1 53.41 142 GLU B N 1
ATOM 2602 C CA . GLU B 1 142 ? -13.641 -7.207 10.195 1 53.41 142 GLU B CA 1
ATOM 2603 C C . GLU B 1 142 ? -14.141 -8.57 9.727 1 53.41 142 GLU B C 1
ATOM 2605 O O . GLU B 1 142 ? -15.312 -8.898 9.906 1 53.41 142 GLU B O 1
ATOM 2610 N N . ALA B 1 143 ? -13.234 -9.227 9.008 1 50.69 143 ALA B N 1
ATOM 2611 C CA . ALA B 1 143 ? -13.758 -10.484 8.492 1 50.69 143 ALA B CA 1
ATOM 2612 C C . ALA B 1 143 ? -13.906 -11.516 9.602 1 50.69 143 ALA B C 1
ATOM 2614 O O . ALA B 1 143 ? -14.547 -12.555 9.422 1 50.69 143 ALA B O 1
ATOM 2615 N N . GLY B 1 144 ? -13.812 -10.906 10.875 1 48.22 144 GLY B N 1
ATOM 2616 C CA . GLY B 1 144 ? -13.898 -11.852 11.977 1 48.22 144 GLY B CA 1
ATOM 2617 C C . GLY B 1 144 ? -12.969 -13.039 11.812 1 48.22 144 GLY B C 1
ATOM 2618 O O . GLY B 1 144 ? -12.781 -13.82 12.75 1 48.22 144 GLY B O 1
ATOM 2619 N N . ASN B 1 145 ? -12.547 -13.484 10.633 1 51.5 145 ASN B N 1
ATOM 2620 C CA . ASN B 1 145 ? -11.961 -14.766 10.242 1 51.5 145 ASN B CA 1
ATOM 2621 C C . ASN B 1 145 ? -10.523 -14.609 9.773 1 51.5 145 ASN B C 1
ATOM 2623 O O . ASN B 1 145 ? -10.086 -15.305 8.852 1 51.5 145 ASN B O 1
ATOM 2627 N N . GLU B 1 146 ? -9.805 -13.531 10.266 1 52.62 146 GLU B N 1
ATOM 2628 C CA . GLU B 1 146 ? -8.406 -13.297 9.922 1 52.62 146 GLU B CA 1
ATOM 2629 C C . GLU B 1 146 ? -7.586 -14.578 10.047 1 52.62 146 GLU B C 1
ATOM 2631 O O . GLU B 1 146 ? -6.805 -14.906 9.148 1 52.62 146 GLU B O 1
ATOM 2636 N N . GLU B 1 147 ? -7.758 -14.961 11.266 1 55.81 147 GLU B N 1
ATOM 2637 C CA . GLU B 1 147 ? -7.035 -16.188 11.57 1 55.81 147 GLU B CA 1
ATOM 2638 C C . GLU B 1 147 ? -7.316 -17.266 10.539 1 55.81 147 GLU B C 1
ATOM 2640 O O . GLU B 1 147 ? -6.426 -18.047 10.172 1 55.81 147 GLU B O 1
ATOM 2645 N N . ASP B 1 148 ? -8.438 -17 10.016 1 60.09 148 ASP B N 1
ATOM 2646 C CA . ASP B 1 148 ? -8.828 -18.047 9.078 1 60.09 148 ASP B CA 1
ATOM 2647 C C . ASP B 1 148 ? -8.156 -17.844 7.719 1 60.09 148 ASP B C 1
ATOM 2649 O O . ASP B 1 148 ? -7.684 -18.797 7.102 1 60.09 148 ASP B O 1
ATOM 2653 N N . GLU B 1 149 ? -8.016 -16.5 7.359 1 62.34 149 GLU B N 1
ATOM 2654 C CA . GLU B 1 149 ? -7.434 -16.281 6.039 1 62.34 149 GLU B CA 1
ATOM 2655 C C . GLU B 1 149 ? -5.945 -16.609 6.027 1 62.34 149 GLU B C 1
ATOM 2657 O O . GLU B 1 149 ? -5.449 -17.234 5.086 1 62.34 149 GLU B O 1
ATOM 2662 N N . VAL B 1 150 ? -5.375 -16.125 7.066 1 63.03 150 VAL B N 1
ATOM 2663 C CA . VAL B 1 150 ? -3.957 -16.453 7.203 1 63.03 150 VAL B CA 1
ATOM 2664 C C . VAL B 1 150 ? -3.779 -17.969 7.309 1 63.03 150 VAL B C 1
ATOM 2666 O O . VAL B 1 150 ? -2.84 -18.531 6.738 1 63.03 150 VAL B O 1
ATOM 2669 N N . ASN B 1 151 ? -4.754 -18.453 7.867 1 65.31 151 ASN B N 1
ATOM 2670 C CA . ASN B 1 151 ? -4.695 -19.891 8.039 1 65.31 151 ASN B CA 1
ATOM 2671 C C . ASN B 1 151 ? -4.902 -20.625 6.711 1 65.31 151 ASN B C 1
ATOM 2673 O O . ASN B 1 151 ? -4.258 -21.641 6.453 1 65.31 151 ASN B O 1
ATOM 2677 N N . VAL B 1 152 ? -5.703 -20.062 5.977 1 68.69 152 VAL B N 1
ATOM 2678 C CA . VAL B 1 152 ? -5.977 -20.688 4.684 1 68.69 152 VAL B CA 1
ATOM 2679 C C . VAL B 1 152 ? -4.742 -20.578 3.789 1 68.69 152 VAL B C 1
ATOM 2681 O O . VAL B 1 152 ? -4.328 -21.562 3.176 1 68.69 152 VAL B O 1
ATOM 2684 N N . LEU B 1 153 ? -4.18 -19.359 3.742 1 74 153 LEU B N 1
ATOM 2685 C CA . LEU B 1 153 ? -2.969 -19.203 2.945 1 74 153 LEU B CA 1
ATOM 2686 C C . LEU B 1 153 ? -1.85 -20.094 3.473 1 74 153 LEU B C 1
ATOM 2688 O O . LEU B 1 153 ? -1.138 -20.734 2.691 1 74 153 LEU B O 1
ATOM 2692 N N . ALA B 1 154 ? -1.812 -20.125 4.742 1 74.88 154 ALA B N 1
ATOM 2693 C CA . ALA B 1 154 ? -0.804 -20.969 5.371 1 74.88 154 ALA B CA 1
ATOM 2694 C C . ALA B 1 154 ? -1.012 -22.438 5 1 74.88 154 ALA B C 1
ATOM 2696 O O . ALA B 1 154 ? -0.051 -23.156 4.695 1 74.88 154 ALA B O 1
ATOM 2697 N N . ALA B 1 155 ? -2.258 -22.844 5.047 1 76.94 155 ALA B N 1
ATOM 2698 C CA . ALA B 1 155 ? -2.582 -24.219 4.691 1 76.94 155 ALA B CA 1
ATOM 2699 C C . ALA B 1 155 ? -2.25 -24.5 3.23 1 76.94 155 ALA B C 1
ATOM 2701 O O . ALA B 1 155 ? -1.688 -25.547 2.906 1 76.94 155 ALA B O 1
ATOM 2702 N N . THR B 1 156 ? -2.521 -23.594 2.428 1 81.69 156 THR B N 1
ATOM 2703 C CA . THR B 1 156 ? -2.234 -23.734 1.006 1 81.69 156 THR B CA 1
ATOM 2704 C C . THR B 1 156 ? -0.73 -23.828 0.764 1 81.69 156 THR B C 1
ATOM 2706 O O . THR B 1 156 ? -0.267 -24.703 0.032 1 81.69 156 THR B O 1
ATOM 2709 N N . LEU B 1 157 ? -0.027 -23 1.416 1 81.25 157 LEU B N 1
ATOM 2710 C CA . LEU B 1 157 ? 1.421 -22.969 1.239 1 81.25 157 LEU B CA 1
ATOM 2711 C C . LEU B 1 157 ? 2.055 -24.266 1.702 1 81.25 157 LEU B C 1
ATOM 2713 O O . LEU B 1 157 ? 3.02 -24.75 1.099 1 81.25 157 LEU B O 1
ATOM 2717 N N . ARG B 1 158 ? 1.452 -24.844 2.678 1 79.12 158 ARG B N 1
ATOM 2718 C CA . ARG B 1 158 ? 2.006 -26.062 3.262 1 79.12 158 ARG B CA 1
ATOM 2719 C C . ARG B 1 158 ? 1.745 -27.266 2.363 1 79.12 158 ARG B C 1
ATOM 2721 O O . ARG B 1 158 ? 2.434 -28.281 2.467 1 79.12 158 ARG B O 1
ATOM 2728 N N . THR B 1 159 ? 0.806 -27.125 1.568 1 81.56 159 THR B N 1
ATOM 2729 C CA . THR B 1 159 ? 0.447 -28.25 0.707 1 81.56 159 THR B CA 1
ATOM 2730 C C . THR B 1 159 ? 1.247 -28.203 -0.593 1 81.56 159 THR B C 1
ATOM 2732 O O . THR B 1 159 ? 1.247 -29.172 -1.357 1 81.56 159 THR B O 1
ATOM 2735 N N . LEU B 1 160 ? 1.927 -27.172 -0.802 1 84.38 160 LEU B N 1
ATOM 2736 C CA . LEU B 1 160 ? 2.643 -27.031 -2.064 1 84.38 160 LEU B CA 1
ATOM 2737 C C . LEU B 1 160 ? 3.871 -27.922 -2.102 1 84.38 160 LEU B C 1
ATOM 2739 O O . LEU B 1 160 ? 4.555 -28.094 -1.089 1 84.38 160 LEU B O 1
ATOM 2743 N N . SER B 1 161 ? 3.988 -28.562 -3.203 1 85.81 161 SER B N 1
ATOM 2744 C CA . SER B 1 161 ? 5.141 -29.422 -3.402 1 85.81 161 SER B CA 1
ATOM 2745 C C . SER B 1 161 ? 6.422 -28.625 -3.576 1 85.81 161 SER B C 1
ATOM 2747 O O . SER B 1 161 ? 6.426 -27.594 -4.258 1 85.81 161 SER B O 1
ATOM 2749 N N . ALA B 1 162 ? 7.496 -29.062 -3.043 1 87.44 162 ALA B N 1
ATOM 2750 C CA . ALA B 1 162 ? 8.805 -28.453 -3.213 1 87.44 162 ALA B CA 1
ATOM 2751 C C . ALA B 1 162 ? 9.305 -28.594 -4.648 1 87.44 162 ALA B C 1
ATOM 2753 O O . ALA B 1 162 ? 10.156 -27.828 -5.098 1 87.44 162 ALA B O 1
ATOM 2754 N N . ALA B 1 163 ? 8.797 -29.516 -5.328 1 88.94 163 ALA B N 1
ATOM 2755 C CA . ALA B 1 163 ? 9.195 -29.75 -6.715 1 88.94 163 ALA B CA 1
ATOM 2756 C C . ALA B 1 163 ? 8.688 -28.625 -7.621 1 88.94 163 ALA B C 1
ATOM 2758 O O . ALA B 1 163 ? 9.422 -28.125 -8.469 1 88.94 163 ALA B O 1
ATOM 2759 N N . SER B 1 164 ? 7.484 -28.219 -7.41 1 90.31 164 SER B N 1
ATOM 2760 C CA . SER B 1 164 ? 6.871 -27.203 -8.266 1 90.31 164 SER B CA 1
ATOM 2761 C C . SER B 1 164 ? 7.137 -25.797 -7.742 1 90.31 164 SER B C 1
ATOM 2763 O O . SER B 1 164 ? 7.223 -24.844 -8.516 1 90.31 164 SER B O 1
ATOM 2765 N N . HIS B 1 165 ? 7.211 -25.656 -6.426 1 93.44 165 HIS B N 1
ATOM 2766 C CA . HIS B 1 165 ? 7.402 -24.359 -5.773 1 93.44 165 HIS B CA 1
ATOM 2767 C C . HIS B 1 165 ? 8.531 -24.422 -4.75 1 93.44 165 HIS B C 1
ATOM 2769 O O . HIS B 1 165 ? 8.305 -24.234 -3.557 1 93.44 165 HIS B O 1
ATOM 2775 N N . PRO B 1 166 ? 9.719 -24.609 -5.242 1 93.06 166 PRO B N 1
ATOM 2776 C CA . PRO B 1 166 ? 10.844 -24.844 -4.336 1 93.06 166 PRO B CA 1
ATOM 2777 C C . PRO B 1 166 ? 11.117 -23.656 -3.414 1 93.06 166 PRO B C 1
ATOM 2779 O O . PRO B 1 166 ? 11.492 -23.844 -2.254 1 93.06 166 PRO B O 1
ATOM 2782 N N . HIS B 1 167 ? 10.977 -22.469 -3.879 1 93.81 167 HIS B N 1
ATOM 2783 C CA . HIS B 1 167 ? 11.281 -21.312 -3.047 1 93.81 167 HIS B CA 1
ATOM 2784 C C . HIS B 1 167 ? 10.203 -21.094 -1.992 1 93.81 167 HIS B C 1
ATOM 2786 O O . HIS B 1 167 ? 10.508 -20.75 -0.847 1 93.81 167 HIS B O 1
ATOM 2792 N N . ILE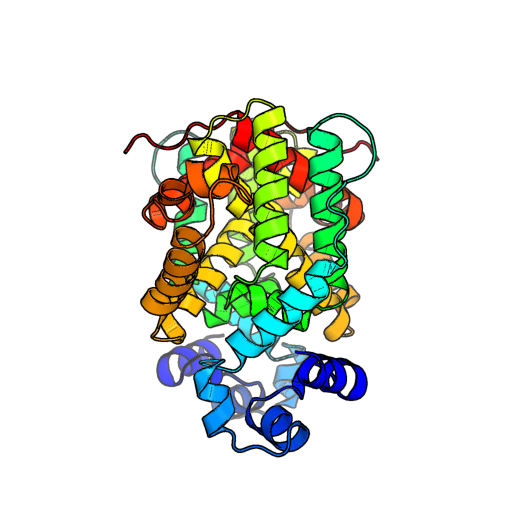 B 1 168 ? 8.969 -21.25 -2.404 1 92.19 168 ILE B N 1
ATOM 2793 C CA . ILE B 1 168 ? 7.887 -21.156 -1.431 1 92.19 168 ILE B CA 1
ATOM 2794 C C . ILE B 1 168 ? 8.078 -22.203 -0.344 1 92.19 168 ILE B C 1
ATOM 2796 O O . ILE B 1 168 ? 7.922 -21.922 0.845 1 92.19 168 ILE B O 1
ATOM 2800 N N . ALA B 1 169 ? 8.367 -23.406 -0.794 1 88.19 169 ALA B N 1
ATOM 2801 C CA . ALA B 1 169 ? 8.555 -24.5 0.149 1 88.19 169 ALA B CA 1
ATOM 2802 C C . ALA B 1 169 ? 9.703 -24.203 1.115 1 88.19 169 ALA B C 1
ATOM 2804 O O . ALA B 1 169 ? 9.602 -24.484 2.311 1 88.19 169 ALA B O 1
ATOM 2805 N N . ALA B 1 170 ? 10.719 -23.656 0.609 1 87.38 170 ALA B N 1
ATOM 2806 C CA . ALA B 1 170 ? 11.906 -23.375 1.41 1 87.38 170 ALA B CA 1
ATOM 2807 C C . ALA B 1 170 ? 11.648 -22.25 2.404 1 87.38 170 ALA B C 1
ATOM 2809 O O . ALA B 1 170 ? 12.195 -22.25 3.508 1 87.38 170 ALA B O 1
ATOM 2810 N N . LEU B 1 171 ? 10.766 -21.328 2.047 1 86.81 171 LEU B N 1
ATOM 2811 C CA . LEU B 1 171 ? 10.578 -20.109 2.832 1 86.81 171 LEU B CA 1
ATOM 2812 C C . LEU B 1 171 ? 9.289 -20.172 3.641 1 86.81 171 LEU B C 1
ATOM 2814 O O . LEU B 1 171 ? 8.969 -19.234 4.379 1 86.81 171 LEU B O 1
ATOM 2818 N N . GLY B 1 172 ? 8.555 -21.156 3.49 1 76.56 172 GLY B N 1
ATOM 2819 C CA . GLY B 1 172 ? 7.188 -21.266 3.977 1 76.56 172 GLY B CA 1
ATOM 2820 C C . GLY B 1 172 ? 6.996 -20.641 5.348 1 76.56 172 GLY B C 1
ATOM 2821 O O . GLY B 1 172 ? 6.219 -19.688 5.5 1 76.56 172 GLY B O 1
ATOM 2822 N N . ASP B 1 173 ? 7.738 -21.031 6.363 1 78.81 173 ASP B N 1
ATOM 2823 C CA . ASP B 1 173 ? 7.555 -20.5 7.711 1 78.81 173 ASP B CA 1
ATOM 2824 C C . ASP B 1 173 ? 7.891 -19.016 7.777 1 78.81 173 ASP B C 1
ATOM 2826 O O . ASP B 1 173 ? 7.242 -18.266 8.5 1 78.81 173 ASP B O 1
ATOM 2830 N N . ASP B 1 174 ? 8.773 -18.609 7 1 82.69 174 ASP B N 1
ATOM 2831 C CA . ASP B 1 174 ? 9.195 -17.219 6.98 1 82.69 174 ASP B CA 1
ATOM 2832 C C . ASP B 1 174 ? 8.164 -16.344 6.27 1 82.69 174 ASP B C 1
ATOM 2834 O O . ASP B 1 174 ? 7.957 -15.188 6.652 1 82.69 174 ASP B O 1
ATOM 2838 N N . LEU B 1 175 ? 7.5 -16.875 5.262 1 84.44 175 LEU B N 1
ATOM 2839 C CA . LEU B 1 175 ? 6.484 -16.141 4.516 1 84.44 175 LEU B CA 1
ATOM 2840 C C . LEU B 1 175 ? 5.297 -15.797 5.406 1 84.44 175 LEU B C 1
ATOM 2842 O O . LEU B 1 175 ? 4.656 -14.766 5.223 1 84.44 175 LEU B O 1
ATOM 2846 N N . LEU B 1 176 ? 5.105 -16.656 6.387 1 77.75 176 LEU B N 1
ATOM 2847 C CA . LEU B 1 176 ? 3.943 -16.484 7.254 1 77.75 176 LEU B CA 1
ATOM 2848 C C . LEU B 1 176 ? 4.352 -15.922 8.609 1 77.75 176 LEU B C 1
ATOM 2850 O O . LEU B 1 176 ? 3.498 -15.656 9.461 1 77.75 176 LEU B O 1
ATOM 2854 N N . SER B 1 177 ? 5.684 -15.703 8.828 1 72.31 177 SER B N 1
ATOM 2855 C CA . SER B 1 177 ? 6.207 -15.367 10.148 1 72.31 177 SER B CA 1
ATOM 2856 C C . SER B 1 177 ? 6.094 -13.867 10.422 1 72.31 177 SER B C 1
ATOM 2858 O O . SER B 1 177 ? 5.762 -13.094 9.523 1 72.31 177 SER B O 1
ATOM 2860 N N . GLY B 1 178 ? 6.332 -13.586 11.891 1 65.75 178 GLY B N 1
ATOM 2861 C CA . GLY B 1 178 ? 6.574 -12.242 12.398 1 65.75 178 GLY B CA 1
ATOM 2862 C C . GLY B 1 178 ? 5.305 -11.539 12.844 1 65.75 178 GLY B C 1
ATOM 2863 O O . GLY B 1 178 ? 4.273 -11.617 12.172 1 65.75 178 GLY B O 1
ATOM 2864 N N . PRO B 1 179 ? 5.613 -11.031 14.109 1 65.25 179 PRO B N 1
ATOM 2865 C CA . PRO B 1 179 ? 4.48 -10.188 14.508 1 65.25 179 PRO B CA 1
ATOM 2866 C C . PRO B 1 179 ? 4.23 -9.039 13.539 1 65.25 179 PRO B C 1
ATOM 2868 O O . PRO B 1 179 ? 5.141 -8.617 12.82 1 65.25 179 PRO B O 1
ATOM 2871 N N . GLY B 1 180 ? 3.066 -8.672 13.539 1 75.19 180 GLY B N 1
ATOM 2872 C CA . GLY B 1 180 ? 2.656 -7.586 12.672 1 75.19 180 GLY B CA 1
ATOM 2873 C C . GLY B 1 180 ? 3.492 -6.332 12.844 1 75.19 180 GLY B C 1
ATOM 2874 O O . GLY B 1 180 ? 3.877 -5.691 11.859 1 75.19 180 GLY B O 1
ATOM 2875 N N . THR B 1 181 ? 3.984 -6.094 14.117 1 83.81 181 THR B N 1
ATOM 2876 C CA . THR B 1 181 ? 4.711 -4.863 14.391 1 83.81 181 THR B CA 1
ATOM 2877 C C . THR B 1 181 ? 6.152 -4.961 13.898 1 83.81 181 THR B C 1
ATOM 2879 O O . THR B 1 181 ? 6.727 -3.969 13.445 1 83.81 181 THR B O 1
ATOM 2882 N N . ASP B 1 182 ? 6.762 -6.137 14.023 1 89.88 182 ASP B N 1
ATOM 2883 C CA . ASP B 1 182 ? 8.125 -6.312 13.547 1 89.88 182 ASP B CA 1
ATOM 2884 C C . ASP B 1 182 ? 8.203 -6.137 12.031 1 89.88 182 ASP B C 1
ATOM 2886 O O . ASP B 1 182 ? 9.133 -5.5 11.523 1 89.88 182 ASP B O 1
ATOM 2890 N N . ARG B 1 183 ? 7.23 -6.664 11.367 1 90.31 183 ARG B N 1
ATOM 2891 C CA . ARG B 1 183 ? 7.199 -6.535 9.914 1 90.31 183 ARG B CA 1
ATOM 2892 C C . ARG B 1 183 ? 6.996 -5.086 9.5 1 90.31 183 ARG B C 1
ATOM 2894 O O . ARG B 1 183 ? 7.609 -4.621 8.531 1 90.31 183 ARG B O 1
ATOM 2901 N N . LEU B 1 184 ? 6.199 -4.477 10.305 1 93.38 184 LEU B N 1
ATOM 2902 C CA . LEU B 1 184 ? 5.922 -3.074 10.008 1 93.38 184 LEU B CA 1
ATOM 2903 C C . LEU B 1 184 ? 7.191 -2.236 10.117 1 93.38 184 LEU B C 1
ATOM 2905 O O . LEU B 1 184 ? 7.523 -1.481 9.203 1 93.38 184 LEU B O 1
ATOM 2909 N N . THR B 1 185 ? 7.898 -2.389 11.211 1 94.31 185 THR B N 1
ATOM 2910 C CA . THR B 1 185 ? 9.109 -1.61 11.445 1 94.31 185 THR B CA 1
ATOM 2911 C C . THR B 1 185 ? 10.188 -1.966 10.43 1 94.31 185 THR B C 1
ATOM 2913 O O . THR B 1 185 ? 10.875 -1.083 9.914 1 94.31 185 THR B O 1
ATOM 2916 N N . TRP B 1 186 ? 10.273 -3.23 10.156 1 95.69 186 TRP B N 1
ATOM 2917 C CA . TRP B 1 186 ? 11.234 -3.662 9.148 1 95.69 186 TRP B CA 1
ATOM 2918 C C . TRP B 1 186 ? 10.914 -3.039 7.793 1 95.69 186 TRP B C 1
ATOM 2920 O O . TRP B 1 186 ? 11.82 -2.613 7.074 1 95.69 186 TRP B O 1
ATOM 2930 N N . GLY B 1 187 ? 9.68 -2.988 7.418 1 97.12 187 GLY B N 1
ATOM 2931 C CA . GLY B 1 187 ? 9.258 -2.365 6.172 1 97.12 187 GLY B CA 1
ATOM 2932 C C . GLY B 1 187 ? 9.648 -0.902 6.078 1 97.12 187 GLY B C 1
ATOM 2933 O O . GLY B 1 187 ? 10.078 -0.435 5.023 1 97.12 187 GLY B O 1
ATOM 2934 N N . PHE B 1 188 ? 9.508 -0.168 7.207 1 97.75 188 PHE B N 1
ATOM 2935 C CA . PHE B 1 188 ? 9.93 1.226 7.223 1 97.75 188 PHE B CA 1
ATOM 2936 C C . PHE B 1 188 ? 11.438 1.331 7.023 1 97.75 188 PHE B C 1
ATOM 2938 O O . PHE B 1 188 ? 11.914 2.201 6.289 1 97.75 188 PHE B O 1
ATOM 2945 N N . ASP B 1 189 ? 12.172 0.45 7.66 1 97.31 189 ASP B N 1
ATOM 2946 C CA . ASP B 1 189 ? 13.625 0.458 7.516 1 97.31 189 ASP B CA 1
ATOM 2947 C C . ASP B 1 189 ? 14.039 0.153 6.078 1 97.31 189 ASP B C 1
ATOM 2949 O O . ASP B 1 189 ? 14.961 0.772 5.547 1 97.31 189 ASP B O 1
ATOM 2953 N N . VAL B 1 190 ? 13.367 -0.78 5.488 1 97.81 190 VAL B N 1
ATOM 2954 C CA . VAL B 1 190 ? 13.617 -1.127 4.09 1 97.81 190 VAL B CA 1
ATOM 2955 C C . VAL B 1 190 ? 13.406 0.101 3.209 1 97.81 190 VAL B C 1
ATOM 2957 O O . VAL B 1 190 ? 14.258 0.433 2.385 1 97.81 190 VAL B O 1
ATOM 2960 N N . LEU B 1 191 ? 12.297 0.75 3.395 1 98.25 191 LEU B N 1
ATOM 2961 C CA . LEU B 1 191 ? 11.961 1.908 2.574 1 98.25 191 LEU B CA 1
ATOM 2962 C C . LEU B 1 191 ? 12.969 3.035 2.781 1 98.25 191 LEU B C 1
ATOM 2964 O O . LEU B 1 191 ? 13.438 3.637 1.814 1 98.25 191 LEU B O 1
ATOM 2968 N N . LEU B 1 192 ? 13.328 3.266 4.039 1 97.75 192 LEU B N 1
ATOM 2969 C CA . LEU B 1 192 ? 14.266 4.348 4.324 1 97.75 192 LEU B CA 1
ATOM 2970 C C . LEU B 1 192 ? 15.633 4.059 3.715 1 97.75 192 LEU B C 1
ATOM 2972 O O . LEU B 1 192 ? 16.25 4.941 3.115 1 97.75 192 LEU B O 1
ATOM 2976 N N . ASN B 1 193 ? 16.125 2.838 3.861 1 96.88 193 ASN B N 1
ATOM 2977 C CA . ASN B 1 193 ? 17.391 2.449 3.262 1 96.88 193 ASN B CA 1
ATOM 2978 C C . ASN B 1 193 ? 17.344 2.553 1.739 1 96.88 193 ASN B C 1
ATOM 2980 O O . ASN B 1 193 ? 18.328 2.977 1.113 1 96.88 193 ASN B O 1
ATOM 2984 N N . GLY B 1 194 ? 16.25 2.17 1.176 1 97.75 194 GLY B N 1
ATOM 2985 C CA . GLY B 1 194 ? 16.078 2.246 -0.268 1 97.75 194 GLY B CA 1
ATOM 2986 C C . GLY B 1 194 ? 15.984 3.67 -0.784 1 97.75 194 GLY B C 1
ATOM 2987 O O . GLY B 1 194 ? 16.594 4.012 -1.795 1 97.75 194 GLY B O 1
ATOM 2988 N N . ILE B 1 195 ? 15.211 4.5 -0.102 1 96.75 195 ILE B N 1
ATOM 2989 C CA . ILE B 1 195 ? 15.016 5.891 -0.504 1 96.75 195 ILE B CA 1
ATOM 2990 C C . ILE B 1 195 ? 16.344 6.629 -0.492 1 96.75 195 ILE B C 1
ATOM 2992 O O . ILE B 1 195 ? 16.672 7.371 -1.424 1 96.75 195 ILE B O 1
ATOM 2996 N N . ALA B 1 196 ? 17.125 6.367 0.498 1 93.38 196 ALA B N 1
ATOM 2997 C CA . ALA B 1 196 ? 18.391 7.055 0.658 1 93.38 196 ALA B CA 1
ATOM 2998 C C . ALA B 1 196 ? 19.391 6.629 -0.423 1 93.38 196 ALA B C 1
ATOM 3000 O O . ALA B 1 196 ? 20.281 7.395 -0.784 1 93.38 196 ALA B O 1
ATOM 3001 N N . ARG B 1 197 ? 19.125 5.496 -1.053 1 92.44 197 ARG B N 1
ATOM 3002 C CA . ARG B 1 197 ? 20.172 4.941 -1.905 1 92.44 197 ARG B CA 1
ATOM 3003 C C . ARG B 1 197 ? 19.719 4.887 -3.361 1 92.44 197 ARG B C 1
ATOM 3005 O O . ARG B 1 197 ? 20.484 4.48 -4.238 1 92.44 197 ARG B O 1
ATOM 3012 N N . THR B 1 198 ? 18.516 5.246 -3.627 1 95.19 198 THR B N 1
ATOM 3013 C CA . THR B 1 198 ? 17.984 5.145 -4.984 1 95.19 198 THR B CA 1
ATOM 3014 C C . THR B 1 198 ? 17.75 6.527 -5.578 1 95.19 198 THR B C 1
ATOM 3016 O O . THR B 1 198 ? 16.812 7.223 -5.195 1 95.19 198 THR B O 1
ATOM 3019 N N . SER B 1 199 ? 18.562 6.812 -6.531 1 91.31 199 SER B N 1
ATOM 3020 C CA . SER B 1 199 ? 18.406 8.109 -7.176 1 91.31 199 SER B CA 1
ATOM 3021 C C . SER B 1 199 ? 17.141 8.141 -8.031 1 91.31 199 SER B C 1
ATOM 3023 O O . SER B 1 199 ? 16.75 7.129 -8.625 1 91.31 199 SER B O 1
ATOM 3025 N N . ARG B 1 200 ? 16.438 9.242 -8.047 1 85.75 200 ARG B N 1
ATOM 3026 C CA . ARG B 1 200 ? 15.289 9.398 -8.93 1 85.75 200 ARG B CA 1
ATOM 3027 C C . ARG B 1 200 ? 15.719 9.477 -10.391 1 85.75 200 ARG B C 1
ATOM 3029 O O . ARG B 1 200 ? 16.781 10 -10.695 1 85.75 200 ARG B O 1
ATOM 3036 N N . PRO B 1 201 ? 14.789 8.82 -11.148 1 76.31 201 PRO B N 1
ATOM 3037 C CA . PRO B 1 201 ? 15.133 8.969 -12.562 1 76.31 201 PRO B CA 1
ATOM 3038 C C . PRO B 1 201 ? 15.219 10.43 -13 1 76.31 201 PRO B C 1
ATOM 3040 O O . PRO B 1 201 ? 14.477 11.273 -12.492 1 76.31 201 PRO B O 1
ATOM 3043 N N . ARG B 1 202 ? 16.375 10.789 -13.516 1 60.91 202 ARG B N 1
ATOM 3044 C CA . ARG B 1 202 ? 16.562 12.141 -14.031 1 60.91 202 ARG B CA 1
ATOM 3045 C C . ARG B 1 202 ? 15.508 12.484 -15.07 1 60.91 202 ARG B C 1
ATOM 3047 O O . ARG B 1 202 ? 15.078 11.617 -15.836 1 60.91 202 ARG B O 1
ATOM 3054 N N . ARG B 1 203 ? 14.633 13.57 -14.867 1 51.34 203 ARG B N 1
ATOM 3055 C CA . ARG B 1 203 ? 13.789 14.102 -15.93 1 51.34 203 ARG B CA 1
ATOM 3056 C C . ARG B 1 203 ? 14.586 14.32 -17.219 1 51.34 203 ARG B C 1
ATOM 3058 O O . ARG B 1 203 ? 15.789 14.586 -17.156 1 51.34 203 ARG B O 1
#

Organism: Cystobacter fuscus (strain ATCC 25194 / DSM 2262 / NBRC 100088 / M29) (NCBI:txid1242864)

Solvent-accessible surface area (backbone atoms only — not comparable to full-atom values): 21164 Å² total; per-residue (Å²): 108,65,68,55,51,49,41,31,74,74,65,30,65,89,58,57,38,59,61,50,46,17,58,74,66,71,45,56,48,68,67,47,48,76,77,27,88,44,54,50,49,46,46,18,51,54,46,19,60,59,43,63,71,39,45,79,69,16,70,76,76,55,46,64,51,17,44,51,34,25,50,48,36,46,29,50,58,26,54,77,31,26,70,49,22,51,37,36,51,54,29,65,54,73,42,72,38,41,48,51,50,52,30,48,51,47,46,30,40,48,72,66,64,39,54,65,74,29,44,33,54,36,53,52,51,54,52,47,51,38,39,50,52,16,28,38,51,31,36,32,58,70,62,72,43,29,72,47,50,56,41,47,47,50,52,50,56,68,67,49,51,50,85,85,31,45,54,48,48,74,35,45,70,54,58,73,50,73,57,73,65,58,52,48,53,49,49,52,51,17,43,53,53,4,36,68,69,38,79,62,82,77,129,107,65,68,55,50,49,41,30,73,74,65,30,65,91,57,57,37,58,62,49,46,16,56,73,66,72,47,56,49,68,67,48,48,75,80,26,87,43,55,49,49,46,48,18,51,53,46,20,60,58,43,63,70,39,45,77,70,17,70,76,76,54,46,66,52,17,44,52,33,25,50,49,35,45,30,49,58,26,53,78,31,26,71,50,22,49,37,36,52,54,30,66,54,74,41,71,37,42,48,51,51,52,31,48,51,47,47,31,39,47,72,66,64,39,54,66,73,29,42,33,54,36,53,54,53,54,50,46,50,39,38,49,52,15,27,37,51,31,35,33,57,72,62,72,43,32,72,48,52,56,42,47,49,49,53,52,55,68,67,48,51,50,86,85,31,46,52,47,47,74,32,44,70,53,56,72,50,73,57,70,64,58,52,50,54,49,51,51,50,18,44,52,54,3,35,68,69,38,79,63,81,79,130

Secondary structure (DSSP, 8-state):
-HHHHHHHHHH-GGG--HHHHHHHTTS-HHHHHTT-SSHHHHHHHHHHHHGGGS-TT--SSSHHHHHHHHHHHHHHHHHT-HHHHHHHHHS---SHHHHHHHHHHHHHHHHTT--HHHHHHHHHHHHHHHHHHHHHHHHHHHTS-HHHHHHHHHHHHHHS-TTT-HHHHHHHHHHH-S-HHHHHHHHHHHHHHHHHH-PPPP-/-HHHHHHHHHH-GGG--HHHHHHHTTS-HHHHHTT-SSHHHHHHHHHHHHGGGS-TT--SSSHHHHHHHHHHHHHHHHHT-HHHHHHHHHS---SHHHHHHHHHHHHHHHHTT--HHHHHHHHHHHHHHHHHHHHHHHHHHHTS-HHHHHHHHHHHHHHS-TTT-HHHHHHHHHHH-S-HHHHHHHHHHHHHHHHHH-PPPP-